Protein AF-A0A4W5JY73-F1 (afdb_monomer_lite)

Structure (mmCIF, N/CA/C/O backbone):
data_AF-A0A4W5JY73-F1
#
_entry.id   AF-A0A4W5JY73-F1
#
loop_
_atom_site.group_PDB
_atom_site.id
_atom_site.type_symbol
_atom_site.label_atom_id
_atom_site.label_alt_id
_atom_site.label_comp_id
_atom_site.label_asym_id
_atom_site.label_entity_id
_atom_site.label_seq_id
_atom_site.pdbx_PDB_ins_code
_atom_site.Cartn_x
_atom_site.Cartn_y
_atom_site.Cartn_z
_atom_site.occupancy
_atom_site.B_iso_or_equiv
_atom_site.auth_seq_id
_atom_site.auth_comp_id
_atom_site.auth_asym_id
_atom_site.auth_atom_id
_atom_site.pdbx_PDB_model_num
ATOM 1 N N . MET A 1 1 ? -1.658 -22.254 -32.340 1.00 45.22 1 MET A N 1
ATOM 2 C CA . MET A 1 1 ? -3.111 -21.977 -32.465 1.00 45.22 1 MET A CA 1
ATOM 3 C C . MET A 1 1 ? -3.593 -21.787 -33.914 1.00 45.22 1 MET A C 1
ATOM 5 O O . MET A 1 1 ? -4.618 -22.362 -34.251 1.00 45.22 1 MET A O 1
ATOM 9 N N . MET A 1 2 ? -2.859 -21.074 -34.791 1.00 40.53 2 MET A N 1
ATOM 10 C CA . MET A 1 2 ? -3.195 -20.975 -36.232 1.00 40.53 2 MET A CA 1
ATOM 11 C C . MET A 1 2 ? -3.313 -22.353 -36.899 1.00 40.53 2 MET A C 1
ATOM 13 O O . MET A 1 2 ? -4.359 -22.642 -37.433 1.00 40.53 2 MET A O 1
ATOM 17 N N . LYS A 1 3 ? -2.382 -23.301 -36.700 1.00 45.34 3 LYS A N 1
ATOM 18 C CA . LYS A 1 3 ? -2.537 -24.670 -37.252 1.00 45.34 3 LYS A CA 1
ATOM 19 C C . LYS A 1 3 ? -3.808 -25.418 -36.801 1.00 45.34 3 LYS A C 1
ATOM 21 O O . LYS A 1 3 ? -4.355 -26.173 -37.592 1.00 45.34 3 LYS A O 1
ATOM 26 N N . TYR A 1 4 ? -4.272 -25.206 -35.563 1.00 48.62 4 TYR A N 1
ATOM 27 C CA . TYR A 1 4 ? -5.500 -25.826 -35.035 1.00 48.62 4 TYR A CA 1
ATOM 28 C C . TYR A 1 4 ? -6.772 -25.149 -35.583 1.00 48.62 4 TYR A C 1
ATOM 30 O O . TYR A 1 4 ? -7.780 -25.809 -35.794 1.00 48.62 4 TYR A O 1
ATOM 38 N N . ARG A 1 5 ? -6.711 -23.842 -35.881 1.00 49.38 5 ARG A N 1
ATOM 39 C CA . ARG A 1 5 ? -7.819 -23.064 -36.465 1.00 49.38 5 ARG A CA 1
ATOM 40 C C . ARG A 1 5 ? -7.851 -23.049 -38.000 1.00 49.38 5 ARG A C 1
ATOM 42 O O . ARG A 1 5 ? -8.940 -23.041 -38.549 1.00 49.38 5 ARG A O 1
ATOM 49 N N . ASP A 1 6 ? -6.704 -23.099 -38.674 1.00 47.97 6 ASP A N 1
ATOM 50 C CA . ASP A 1 6 ? -6.561 -23.083 -40.141 1.00 47.97 6 ASP A CA 1
ATOM 51 C C . ASP A 1 6 ? -7.133 -24.361 -40.771 1.00 47.97 6 ASP A C 1
ATOM 53 O O . ASP A 1 6 ? -7.662 -24.316 -41.876 1.00 47.97 6 ASP A O 1
ATOM 57 N N . ASN A 1 7 ? -7.070 -25.491 -40.051 1.00 49.62 7 ASN A N 1
ATOM 58 C CA . ASN A 1 7 ? -7.733 -26.736 -40.453 1.00 49.62 7 ASN A CA 1
ATOM 59 C C . ASN A 1 7 ? -9.104 -26.938 -39.769 1.00 49.62 7 ASN A C 1
ATOM 61 O O . ASN A 1 7 ? -9.824 -27.854 -40.140 1.00 49.62 7 ASN A O 1
ATOM 65 N N . GLY A 1 8 ? -9.471 -26.091 -38.799 1.00 52.88 8 GLY A N 1
ATOM 66 C CA . GLY A 1 8 ? -10.693 -26.193 -37.990 1.00 52.88 8 GLY A CA 1
ATOM 67 C C . GLY A 1 8 ? -10.619 -27.221 -36.840 1.00 52.88 8 GLY A C 1
ATOM 68 O O . GLY A 1 8 ? -9.937 -28.240 -36.975 1.00 52.88 8 GLY A O 1
ATOM 69 N N . PRO A 1 9 ? -11.326 -26.991 -35.710 1.00 61.94 9 PRO A N 1
ATOM 70 C CA . PRO A 1 9 ? -11.401 -27.950 -34.597 1.00 61.94 9 PRO A CA 1
ATOM 71 C C . PRO A 1 9 ? -11.921 -29.324 -35.055 1.00 61.94 9 PRO A C 1
ATOM 73 O O . PRO A 1 9 ? -11.324 -30.347 -34.729 1.00 61.94 9 PRO A O 1
ATOM 76 N N . GLU A 1 10 ? -12.905 -29.332 -35.959 1.00 59.53 10 GLU A N 1
ATOM 77 C CA . GLU A 1 10 ? -13.514 -30.529 -36.562 1.00 59.53 10 GLU A CA 1
ATOM 78 C C . GLU A 1 10 ? -12.505 -31.440 -37.298 1.00 59.53 10 GLU A C 1
ATOM 80 O O . GLU A 1 10 ? -12.634 -32.666 -37.301 1.00 59.53 10 GLU A O 1
ATOM 85 N N . TYR A 1 11 ? -11.447 -30.879 -37.896 1.00 67.25 11 TYR A N 1
ATOM 86 C CA . TYR A 1 11 ? -10.404 -31.670 -38.564 1.00 67.25 11 TYR A CA 1
ATOM 87 C C . TYR A 1 11 ? -9.524 -32.444 -37.581 1.00 67.25 11 TYR A C 1
ATOM 89 O O . TYR A 1 11 ? -9.033 -33.530 -37.893 1.00 67.25 11 TYR A O 1
ATOM 97 N N . TYR A 1 12 ? -9.280 -31.876 -36.403 1.00 67.75 12 TYR A N 1
ATOM 98 C CA . TYR A 1 12 ? -8.479 -32.531 -35.375 1.00 67.75 12 TYR A CA 1
ATOM 99 C C . TYR A 1 12 ? -9.321 -33.487 -34.544 1.00 67.75 12 TYR A C 1
ATOM 101 O O . TYR A 1 12 ? -8.849 -34.585 -34.261 1.00 67.75 12 TYR A O 1
ATOM 109 N N . ASP A 1 13 ? -10.566 -33.122 -34.247 1.00 70.19 13 ASP A N 1
ATOM 110 C CA . ASP A 1 13 ? -11.490 -33.986 -33.519 1.00 70.19 13 ASP A CA 1
ATOM 111 C C . ASP A 1 13 ? -11.825 -35.241 -34.351 1.00 70.19 13 ASP A C 1
ATOM 113 O O . ASP A 1 13 ? -11.686 -36.353 -33.850 1.00 70.19 13 ASP A O 1
ATOM 117 N N . SER A 1 14 ? -12.048 -35.117 -35.669 1.00 71.50 14 SER A N 1
ATOM 118 C CA . SER A 1 14 ? -12.230 -36.289 -36.553 1.00 71.50 14 SER A CA 1
ATOM 119 C C . SER A 1 14 ? -11.004 -37.214 -36.633 1.00 71.50 14 SER A C 1
ATOM 121 O O . SER A 1 14 ? -11.143 -38.423 -36.817 1.00 71.50 14 SER A O 1
ATOM 123 N N . LYS A 1 15 ? -9.782 -36.685 -36.477 1.00 75.62 15 LYS A N 1
ATOM 124 C CA . LYS A 1 15 ? -8.556 -37.503 -36.416 1.00 75.62 15 LYS A CA 1
ATOM 125 C C . LYS A 1 15 ? -8.369 -38.211 -35.081 1.00 75.62 15 LYS A C 1
ATOM 127 O O . LYS A 1 15 ? -7.725 -39.261 -35.062 1.00 75.62 15 LYS A O 1
ATOM 132 N N . LEU A 1 16 ? -8.868 -37.621 -34.000 1.00 72.12 16 LEU A N 1
ATOM 133 C CA . LEU A 1 16 ? -8.858 -38.222 -32.670 1.00 72.12 16 LEU A CA 1
ATOM 134 C C . LEU A 1 16 ? -9.898 -39.342 -32.599 1.00 72.12 16 LEU A C 1
ATOM 136 O O . LEU A 1 16 ? -9.552 -40.455 -32.223 1.00 72.12 16 LEU A O 1
ATOM 140 N N . GLU A 1 17 ? -11.109 -39.099 -33.103 1.00 74.31 17 GLU A N 1
ATOM 141 C CA . GLU A 1 17 ? -12.180 -40.103 -33.193 1.00 74.31 17 GLU A CA 1
ATOM 142 C C . GLU A 1 17 ? -11.833 -41.272 -34.131 1.00 74.31 17 GLU A C 1
ATOM 144 O O . GLU A 1 17 ? -12.273 -42.402 -33.926 1.00 74.31 17 GLU A O 1
ATOM 149 N N . ALA A 1 18 ? -11.004 -41.040 -35.154 1.00 80.19 18 ALA A N 1
ATOM 150 C CA . ALA A 1 18 ? -10.578 -42.087 -36.082 1.00 80.19 18 ALA A CA 1
ATOM 151 C C . ALA A 1 18 ? -9.632 -43.136 -35.462 1.00 80.19 18 ALA A C 1
ATOM 153 O O . ALA A 1 18 ? -9.370 -44.161 -36.099 1.00 80.19 18 ALA A O 1
ATOM 154 N N . LYS A 1 19 ? -9.070 -42.891 -34.268 1.00 86.69 19 LYS A N 1
ATOM 155 C CA . LYS A 1 19 ? -8.115 -43.794 -33.608 1.00 86.69 19 LYS A CA 1
ATOM 156 C C . LYS A 1 19 ? -8.457 -43.975 -32.122 1.00 86.69 19 LYS A C 1
ATOM 158 O O . LYS A 1 19 ? -8.185 -43.062 -31.348 1.00 86.69 19 LYS A O 1
ATOM 163 N N . PRO A 1 20 ? -8.908 -45.172 -31.699 1.00 81.38 20 PRO A N 1
ATOM 164 C CA . PRO A 1 20 ? -9.266 -45.443 -30.302 1.00 81.38 20 PRO A CA 1
ATOM 165 C C . PRO A 1 20 ? -8.144 -45.115 -29.305 1.00 81.38 20 PRO A C 1
ATOM 167 O O . PRO A 1 20 ? -8.385 -44.481 -28.290 1.00 81.38 20 PRO A O 1
ATOM 170 N N . GLU A 1 21 ? -6.892 -45.431 -29.654 1.00 85.75 21 GLU A N 1
ATOM 171 C CA . GLU A 1 21 ? -5.715 -45.153 -28.812 1.00 85.75 21 GLU A CA 1
ATOM 172 C C . GLU A 1 21 ? -5.517 -43.658 -28.497 1.00 85.75 21 GLU A C 1
ATOM 174 O O . GLU A 1 21 ? -4.992 -43.306 -27.444 1.00 85.75 21 GLU A O 1
ATOM 179 N N . LEU A 1 22 ? -5.895 -42.764 -29.420 1.00 83.69 22 LEU A N 1
ATOM 180 C CA . LEU A 1 22 ? -5.776 -41.318 -29.210 1.00 83.69 22 LEU A CA 1
ATOM 181 C C . LEU A 1 22 ? -6.927 -40.768 -28.373 1.00 83.69 22 LEU A C 1
ATOM 183 O O . LEU A 1 22 ? -6.732 -39.783 -27.667 1.00 83.69 22 LEU A O 1
ATOM 187 N N . GLN A 1 23 ? -8.097 -41.396 -28.463 1.00 81.69 23 GLN A N 1
ATOM 188 C CA . GLN A 1 23 ? -9.260 -41.048 -27.662 1.00 81.69 23 GLN A CA 1
ATOM 189 C C . GLN A 1 23 ? -9.032 -41.412 -26.192 1.00 81.69 23 GLN A C 1
ATOM 191 O O . GLN A 1 23 ? -9.187 -40.548 -25.334 1.00 81.69 23 GLN A O 1
ATOM 196 N N . ASP A 1 24 ? -8.539 -42.626 -25.924 1.00 85.06 24 ASP A N 1
ATOM 197 C CA . ASP A 1 24 ? -8.193 -43.069 -24.568 1.00 85.06 24 ASP A CA 1
ATOM 198 C C . ASP A 1 24 ? -7.163 -42.126 -23.912 1.00 85.06 24 ASP A C 1
ATOM 200 O O . ASP A 1 24 ? -7.293 -41.762 -22.744 1.00 85.06 24 ASP A O 1
ATOM 204 N N . LEU A 1 25 ? -6.165 -41.665 -24.679 1.00 85.81 25 LEU A N 1
ATOM 205 C CA . LEU A 1 25 ? -5.142 -40.735 -24.193 1.00 85.81 25 LEU A CA 1
ATOM 206 C C . LEU A 1 25 ? -5.679 -39.307 -23.953 1.00 85.81 25 LEU A C 1
ATOM 208 O O . LEU A 1 25 ? -5.225 -38.635 -23.025 1.00 85.81 25 LEU A O 1
ATOM 212 N N . ASP A 1 26 ? -6.609 -38.820 -24.784 1.00 85.12 26 ASP A N 1
ATOM 213 C CA . ASP A 1 26 ? -7.253 -37.503 -24.617 1.00 85.12 26 ASP A CA 1
ATOM 214 C C . ASP A 1 26 ? -8.137 -37.495 -23.358 1.00 85.12 26 ASP A C 1
ATOM 216 O O . ASP A 1 26 ? -8.058 -36.559 -22.557 1.00 85.12 26 ASP A O 1
ATOM 220 N N . ASP A 1 27 ? -8.897 -38.574 -23.133 1.00 85.06 27 ASP A N 1
ATOM 221 C CA . ASP A 1 27 ? -9.728 -38.763 -21.941 1.00 85.06 27 ASP A CA 1
ATOM 222 C C . ASP A 1 27 ? -8.872 -38.891 -20.668 1.00 85.06 27 ASP A C 1
ATOM 224 O O . ASP A 1 27 ? -9.103 -38.158 -19.701 1.00 85.06 27 ASP A O 1
ATOM 228 N N . GLU A 1 28 ? -7.811 -39.709 -20.683 1.00 89.06 28 GLU A N 1
ATOM 229 C CA . GLU A 1 28 ? -6.867 -39.822 -19.559 1.00 89.06 28 GLU A CA 1
ATOM 230 C C . GLU A 1 28 ? -6.205 -38.470 -19.240 1.00 89.06 28 GLU A C 1
ATOM 232 O O . GLU A 1 28 ? -6.077 -38.070 -18.076 1.00 89.06 28 GLU A O 1
ATOM 237 N N . PHE A 1 29 ? -5.789 -37.718 -20.263 1.00 88.62 29 PHE A N 1
ATOM 238 C CA . PHE A 1 29 ? -5.192 -36.402 -20.058 1.00 88.62 29 PHE A CA 1
ATOM 239 C C . PHE A 1 29 ? -6.201 -35.414 -19.466 1.00 88.62 29 PHE A C 1
ATOM 241 O O . PHE A 1 29 ? -5.845 -34.641 -18.568 1.00 88.62 29 PHE A O 1
ATOM 248 N N . ARG A 1 30 ? -7.443 -35.419 -19.960 1.00 86.19 30 ARG A N 1
ATOM 249 C CA . ARG A 1 30 ? -8.519 -34.549 -19.484 1.00 86.19 30 ARG A CA 1
ATOM 250 C C . ARG A 1 30 ? -8.829 -34.808 -18.016 1.00 86.19 30 ARG A C 1
ATOM 252 O O . ARG A 1 30 ? -8.815 -33.854 -17.238 1.00 86.19 30 ARG A O 1
ATOM 259 N N . GLU A 1 31 ? -9.084 -36.057 -17.635 1.00 87.81 31 GLU A N 1
ATOM 260 C CA . GLU A 1 31 ? -9.441 -36.421 -16.258 1.00 87.81 31 GLU A CA 1
ATOM 261 C C . GLU A 1 31 ? -8.350 -36.013 -15.263 1.00 87.81 31 GLU A C 1
ATOM 263 O O . GLU A 1 31 ? -8.648 -35.442 -14.214 1.00 87.81 31 GLU A O 1
ATOM 268 N N . ASN A 1 32 ? -7.082 -36.202 -15.633 1.00 91.31 32 ASN A N 1
ATOM 269 C CA . ASN A 1 32 ? -5.954 -35.900 -14.757 1.00 91.31 32 ASN A CA 1
ATOM 270 C C . ASN A 1 32 ? -5.594 -34.405 -14.676 1.00 91.31 32 ASN A C 1
ATOM 272 O O . ASN A 1 32 ? -5.040 -33.965 -13.668 1.00 91.31 32 ASN A O 1
ATOM 276 N N . ASN A 1 33 ? -5.861 -33.609 -15.723 1.00 90.25 33 ASN A N 1
ATOM 277 C CA . ASN A 1 33 ? -5.299 -32.253 -15.847 1.00 90.25 33 ASN A CA 1
ATOM 278 C C . ASN A 1 33 ? -6.330 -31.121 -15.981 1.00 90.25 33 ASN A C 1
ATOM 280 O O . ASN A 1 33 ? -5.944 -29.949 -16.021 1.00 90.25 33 ASN A O 1
ATOM 284 N N . ILE A 1 34 ? -7.633 -31.403 -16.034 1.00 87.94 34 ILE A N 1
ATOM 285 C CA . ILE A 1 34 ? -8.643 -30.350 -16.234 1.00 87.94 34 ILE A CA 1
ATOM 286 C C . ILE A 1 34 ? -8.637 -29.286 -15.126 1.00 87.94 34 ILE A C 1
ATOM 288 O O . ILE A 1 34 ? -8.798 -28.097 -15.412 1.00 87.94 34 ILE A O 1
ATOM 292 N N . GLU A 1 35 ? -8.393 -29.672 -13.872 1.00 88.31 35 GLU A N 1
ATOM 293 C CA . GLU A 1 35 ? -8.351 -28.727 -12.750 1.00 88.31 35 GLU A CA 1
ATOM 294 C C . GLU A 1 35 ? -7.172 -27.754 -12.867 1.00 88.31 35 GLU A C 1
ATOM 296 O O . GLU A 1 35 ? -7.337 -26.542 -12.705 1.00 88.31 35 GLU A O 1
ATOM 301 N N . ILE A 1 36 ? -5.978 -28.260 -13.197 1.00 89.81 36 ILE A N 1
ATOM 302 C CA . ILE A 1 36 ? -4.792 -27.413 -13.352 1.00 89.81 36 ILE A CA 1
ATOM 303 C C . ILE A 1 36 ? -4.903 -26.517 -14.591 1.00 89.81 36 ILE A C 1
ATOM 305 O O . ILE A 1 36 ? -4.562 -25.336 -14.515 1.00 89.81 36 ILE A O 1
ATOM 309 N N . LEU A 1 37 ? -5.461 -27.027 -15.694 1.00 89.38 37 LEU A N 1
ATOM 310 C CA . LEU A 1 37 ? -5.751 -26.232 -16.891 1.00 89.38 37 LEU A CA 1
ATOM 311 C C . LEU A 1 37 ? -6.743 -25.105 -16.592 1.00 89.38 37 LEU A C 1
ATOM 313 O O . LEU A 1 37 ? -6.519 -23.971 -17.010 1.00 89.38 37 LEU A O 1
ATOM 317 N N . SER A 1 38 ? -7.785 -25.391 -15.808 1.00 88.38 38 SER A N 1
ATOM 318 C CA . SER A 1 38 ? -8.764 -24.386 -15.380 1.00 88.38 38 SER A CA 1
ATOM 319 C C . SER A 1 38 ? -8.113 -23.279 -14.551 1.00 88.38 38 SER A C 1
ATOM 321 O O . SER A 1 38 ? -8.384 -22.102 -14.767 1.00 88.38 38 SER A O 1
ATOM 323 N N . ARG A 1 39 ? -7.194 -23.628 -13.642 1.00 91.06 39 ARG A N 1
ATOM 324 C CA . ARG A 1 39 ? -6.444 -22.637 -12.851 1.00 91.06 39 ARG A CA 1
ATOM 325 C C . ARG A 1 39 ? -5.567 -21.734 -13.719 1.00 91.06 39 ARG A C 1
ATOM 327 O O . ARG A 1 39 ? -5.530 -20.529 -13.480 1.00 91.06 39 ARG A O 1
ATOM 334 N N . PHE A 1 40 ? -4.875 -22.291 -14.715 1.00 91.38 40 PHE A N 1
ATOM 335 C CA . PHE A 1 40 ? -4.080 -21.490 -15.652 1.00 91.38 40 PHE A CA 1
ATOM 336 C C . PHE A 1 40 ? -4.956 -20.578 -16.509 1.00 91.38 40 PHE A C 1
ATOM 338 O O . PHE A 1 40 ? -4.625 -19.405 -16.674 1.00 91.38 40 PHE A O 1
ATOM 345 N N . TYR A 1 41 ? -6.090 -21.082 -16.999 1.00 89.94 41 TYR A N 1
ATOM 346 C CA . TYR A 1 41 ? -7.037 -20.268 -17.752 1.00 89.94 41 TYR A CA 1
ATOM 347 C C . TYR A 1 41 ? -7.570 -19.091 -16.926 1.00 89.94 41 TYR A C 1
ATOM 349 O O . TYR A 1 41 ? -7.508 -17.959 -17.392 1.00 89.94 41 TYR A O 1
ATOM 357 N N . LEU A 1 42 ? -7.994 -19.319 -15.679 1.00 90.38 42 LEU A N 1
ATOM 358 C CA . LEU A 1 42 ? -8.459 -18.243 -14.794 1.00 90.38 42 LEU A CA 1
ATOM 359 C C . LEU A 1 42 ? -7.376 -17.184 -14.544 1.00 90.38 42 LEU A C 1
ATOM 361 O O . LEU A 1 42 ? -7.680 -15.994 -14.464 1.00 90.38 42 LEU A O 1
ATOM 365 N N . ALA A 1 43 ? -6.105 -17.587 -14.445 1.00 91.94 43 ALA A N 1
ATOM 366 C CA . ALA A 1 43 ? -4.996 -16.641 -14.320 1.00 91.94 43 ALA A CA 1
ATOM 367 C C . ALA A 1 43 ? -4.832 -15.785 -15.590 1.00 91.94 43 ALA A C 1
ATOM 369 O O . ALA A 1 43 ? -4.675 -14.569 -15.506 1.00 91.94 43 ALA A O 1
ATOM 370 N N . PHE A 1 44 ? -4.911 -16.406 -16.766 1.00 92.62 44 PHE A N 1
ATOM 371 C CA . PHE A 1 44 ? -4.856 -15.733 -18.064 1.00 92.62 44 PHE A CA 1
ATOM 372 C C . PHE A 1 44 ? -6.029 -14.779 -18.297 1.00 92.62 44 PHE A C 1
ATOM 374 O O . PHE A 1 44 ? -5.827 -13.638 -18.715 1.00 92.62 44 PHE A O 1
ATOM 381 N N . GLU A 1 45 ? -7.237 -15.223 -17.970 1.00 91.62 45 GLU A N 1
ATOM 382 C CA . GLU A 1 45 ? -8.442 -14.404 -17.994 1.00 91.62 45 GLU A CA 1
ATOM 383 C C . GLU A 1 45 ? -8.314 -13.212 -17.044 1.00 91.62 45 GLU A C 1
ATOM 385 O O . GLU A 1 45 ? -8.626 -12.090 -17.433 1.00 91.62 45 GLU A O 1
ATOM 390 N N . SER A 1 46 ? -7.787 -13.418 -15.834 1.00 94.00 46 SER A N 1
ATOM 391 C CA . SER A 1 46 ? -7.594 -12.344 -14.853 1.00 94.00 46 SER A CA 1
ATOM 392 C C . SER A 1 46 ? -6.657 -11.247 -15.364 1.00 94.00 46 SER A C 1
ATOM 394 O O . SER A 1 46 ? -6.921 -10.071 -15.130 1.00 94.00 46 SER A O 1
ATOM 396 N N . VAL A 1 47 ? -5.597 -11.600 -16.102 1.00 95.12 47 VAL A N 1
ATOM 397 C CA . VAL A 1 47 ? -4.678 -10.616 -16.707 1.00 95.12 47 VAL A CA 1
ATOM 398 C C . VAL A 1 47 ? -5.362 -9.819 -17.816 1.00 95.12 47 VAL A C 1
ATOM 400 O O . VAL A 1 47 ? -5.198 -8.602 -17.886 1.00 95.12 47 VAL A O 1
ATOM 403 N N . HIS A 1 48 ? -6.157 -10.476 -18.662 1.00 94.50 48 HIS A N 1
ATOM 404 C CA . HIS A 1 48 ? -6.945 -9.784 -19.683 1.00 94.50 48 HIS A CA 1
ATOM 405 C C . HIS A 1 48 ? -8.008 -8.871 -19.052 1.00 94.50 48 HIS A C 1
ATOM 407 O O . HIS A 1 48 ? -8.138 -7.707 -19.420 1.00 94.50 48 HIS A O 1
ATOM 413 N N . LYS A 1 49 ? -8.730 -9.369 -18.046 1.00 94.19 49 LYS A N 1
ATOM 414 C CA . LYS A 1 49 ? -9.734 -8.599 -17.313 1.00 94.19 49 LYS A CA 1
ATOM 415 C C . LYS A 1 49 ? -9.128 -7.376 -16.630 1.00 94.19 49 LYS A C 1
ATOM 417 O O . LYS A 1 49 ? -9.703 -6.300 -16.722 1.00 94.19 49 LYS A O 1
ATOM 422 N N . TYR A 1 50 ? -7.954 -7.520 -16.016 1.00 97.25 50 TYR A N 1
ATOM 423 C CA . TYR A 1 50 ? -7.239 -6.417 -15.375 1.00 97.25 50 TYR A CA 1
ATOM 424 C C . TYR A 1 50 ? -7.059 -5.219 -16.313 1.00 97.25 50 TYR A C 1
ATOM 426 O O . TYR A 1 50 ? -7.360 -4.086 -15.940 1.00 97.25 50 TYR A O 1
ATOM 434 N N . ILE A 1 51 ? -6.593 -5.464 -17.543 1.00 96.31 51 ILE A N 1
ATOM 435 C CA . ILE A 1 51 ? -6.365 -4.378 -18.497 1.00 96.31 51 ILE A CA 1
ATOM 436 C C . ILE A 1 51 ? -7.669 -3.825 -19.077 1.00 96.31 51 ILE A C 1
ATOM 438 O O . ILE A 1 51 ? -7.776 -2.617 -19.267 1.00 96.31 51 ILE A O 1
ATOM 442 N N . VAL A 1 52 ? -8.674 -4.673 -19.305 1.00 95.38 52 VAL A N 1
ATOM 443 C CA . VAL A 1 52 ? -10.001 -4.229 -19.757 1.00 95.38 52 VAL A CA 1
ATOM 444 C C . VAL A 1 52 ? -10.664 -3.327 -18.713 1.00 95.38 52 VAL A C 1
ATOM 446 O O . VAL A 1 52 ? -11.178 -2.269 -19.068 1.00 95.38 52 VAL A O 1
ATOM 449 N N . ASP A 1 53 ? -10.600 -3.696 -17.433 1.00 96.69 53 ASP A N 1
ATOM 450 C CA . ASP A 1 53 ? -11.150 -2.898 -16.334 1.00 96.69 53 ASP A CA 1
ATOM 451 C C . ASP A 1 53 ? -10.390 -1.568 -16.176 1.00 96.69 53 ASP A C 1
ATOM 453 O O . ASP A 1 53 ? -11.010 -0.528 -15.953 1.00 96.69 53 ASP A O 1
ATOM 457 N N . LEU A 1 54 ? -9.061 -1.568 -16.358 1.00 97.12 54 LEU A N 1
ATOM 458 C CA . LEU A 1 54 ? -8.263 -0.338 -16.355 1.00 97.12 54 LEU A CA 1
ATOM 459 C C . LEU A 1 54 ? -8.634 0.589 -17.520 1.00 97.12 54 LEU A C 1
ATOM 461 O O . LEU A 1 54 ? -8.808 1.784 -17.307 1.00 97.12 54 LEU A O 1
ATOM 465 N N . ILE A 1 55 ? -8.760 0.059 -18.740 1.00 96.75 55 ILE A N 1
ATOM 466 C CA . ILE A 1 55 ? -9.161 0.849 -19.914 1.00 96.75 55 ILE A CA 1
ATOM 467 C C . ILE A 1 55 ? -10.551 1.436 -19.694 1.00 96.75 55 ILE A C 1
ATOM 469 O O . ILE A 1 55 ? -10.725 2.639 -19.847 1.00 96.75 55 ILE A O 1
ATOM 473 N N . ARG A 1 56 ? -11.502 0.621 -19.230 1.00 96.25 56 ARG A N 1
ATOM 474 C CA . ARG A 1 56 ? -12.852 1.082 -18.907 1.00 96.25 56 ARG A CA 1
ATOM 475 C C . ARG A 1 56 ? -12.846 2.206 -17.874 1.00 96.25 56 ARG A C 1
ATOM 477 O O . ARG A 1 56 ? -13.545 3.190 -18.052 1.00 96.25 56 ARG A O 1
ATOM 484 N N . TYR A 1 57 ? -12.043 2.088 -16.820 1.00 96.19 57 TYR A N 1
ATOM 485 C CA . TYR A 1 57 ? -11.907 3.152 -15.826 1.00 96.19 57 TYR A CA 1
ATOM 486 C C . TYR A 1 57 ? -11.363 4.457 -16.435 1.00 96.19 57 TYR A C 1
ATOM 488 O O . TYR A 1 57 ? -11.827 5.545 -16.092 1.00 96.19 57 TYR A O 1
ATOM 496 N N . LEU A 1 58 ? -10.390 4.365 -17.348 1.00 95.75 58 LEU A N 1
ATOM 497 C CA . LEU A 1 58 ? -9.858 5.530 -18.059 1.00 95.75 58 LEU A CA 1
ATOM 498 C C . LEU A 1 58 ? -10.900 6.154 -18.996 1.00 95.75 58 LEU A C 1
ATOM 500 O O . LEU A 1 58 ? -10.967 7.381 -19.082 1.00 95.75 58 LEU A O 1
ATOM 504 N N . ASP A 1 59 ? -11.712 5.331 -19.655 1.00 95.38 59 ASP A N 1
ATOM 505 C CA . ASP A 1 59 ? -12.810 5.785 -20.506 1.00 95.38 59 ASP A CA 1
ATOM 506 C C . ASP A 1 59 ? -13.904 6.464 -19.663 1.00 95.38 59 ASP A C 1
ATOM 508 O O . ASP A 1 59 ? -14.302 7.582 -19.975 1.00 95.38 59 ASP A O 1
ATOM 512 N N . ASP A 1 60 ? -14.292 5.883 -18.522 1.00 94.75 60 ASP A N 1
ATOM 513 C CA . ASP A 1 60 ? -15.260 6.464 -17.579 1.00 94.75 60 ASP A CA 1
ATOM 514 C C . ASP A 1 60 ? -14.782 7.831 -17.028 1.00 94.75 60 ASP A C 1
ATOM 516 O O . ASP A 1 60 ? -15.578 8.759 -16.844 1.00 94.75 60 ASP A O 1
ATOM 520 N N . LEU A 1 61 ? -13.472 7.991 -16.787 1.00 93.38 61 LEU A N 1
ATOM 521 C CA . LEU A 1 61 ? -12.864 9.281 -16.427 1.00 93.38 61 LEU A CA 1
ATOM 522 C C . LEU A 1 61 ? -12.904 10.292 -17.578 1.00 93.38 61 LEU A C 1
ATOM 524 O O . LEU A 1 61 ? -13.087 11.485 -17.336 1.00 93.38 61 LEU A O 1
ATOM 528 N N . TYR A 1 62 ? -12.705 9.836 -18.814 1.00 90.50 62 TYR A N 1
ATOM 529 C CA . TYR A 1 62 ? -12.736 10.694 -19.996 1.00 90.50 62 TYR A CA 1
ATOM 530 C C . TYR A 1 62 ? -14.163 11.149 -20.337 1.00 90.50 62 TYR A C 1
ATOM 532 O O . TYR A 1 62 ? -14.378 12.312 -20.673 1.00 90.50 62 TYR A O 1
ATOM 540 N N . GLU A 1 63 ? -15.143 10.256 -20.196 1.00 91.31 63 GLU A N 1
ATOM 541 C CA . GLU A 1 63 ? -16.567 10.530 -20.414 1.00 91.31 63 GLU A CA 1
ATOM 542 C C . GLU A 1 63 ? -17.206 11.347 -19.278 1.00 91.31 63 GLU A C 1
ATOM 544 O O . GLU A 1 63 ? -18.320 11.854 -19.423 1.00 91.31 63 GLU A O 1
ATOM 549 N N . GLY A 1 64 ? -16.502 11.524 -18.155 1.00 87.38 64 GLY A N 1
ATOM 550 C CA . GLY A 1 64 ? -16.975 12.315 -17.020 1.00 87.38 64 GLY A CA 1
ATOM 551 C C . GLY A 1 64 ? -18.032 11.602 -16.174 1.00 87.38 64 GLY A C 1
ATOM 552 O O . GLY A 1 64 ? -18.848 12.263 -15.529 1.00 87.38 64 GLY A O 1
ATOM 553 N N . VAL A 1 65 ? -18.014 10.262 -16.146 1.00 90.12 65 VAL A N 1
ATOM 554 C CA . VAL A 1 65 ? -18.876 9.437 -15.276 1.00 90.12 65 VAL A CA 1
ATOM 555 C C . VAL A 1 65 ? -18.658 9.803 -13.804 1.00 90.12 65 VAL A C 1
ATOM 557 O O . VAL A 1 65 ? -19.600 9.854 -13.009 1.00 90.12 65 VAL A O 1
ATOM 560 N N . TYR A 1 66 ? -17.413 10.120 -13.444 1.00 87.06 66 TYR A N 1
ATOM 561 C CA . TYR A 1 66 ? -17.041 10.609 -12.124 1.00 87.06 66 TYR A CA 1
ATOM 562 C C . TYR A 1 66 ? -17.101 12.142 -12.083 1.00 87.06 66 TYR A C 1
ATOM 564 O O . TYR A 1 66 ? -16.216 12.839 -12.576 1.00 87.06 66 TYR A O 1
ATOM 572 N N . ILE A 1 67 ? -18.152 12.684 -11.463 1.00 80.88 67 ILE A N 1
ATOM 573 C CA . ILE A 1 67 ? -18.350 14.134 -11.325 1.00 80.88 67 ILE A CA 1
ATOM 574 C C . ILE A 1 67 ? -17.112 14.777 -10.675 1.00 80.88 67 ILE A C 1
ATOM 576 O O . ILE A 1 67 ? -16.685 14.355 -9.603 1.00 80.88 67 ILE A O 1
ATOM 580 N N . GLN A 1 68 ? -16.570 15.823 -11.314 1.00 79.12 68 GLN A N 1
ATOM 581 C CA . GLN A 1 68 ? -15.381 16.583 -10.880 1.00 79.12 68 GLN A CA 1
ATOM 582 C C . GLN A 1 68 ? -14.055 15.802 -10.851 1.00 79.12 68 GLN A C 1
ATOM 584 O O . GLN A 1 68 ? -13.058 16.348 -10.380 1.00 79.12 68 GLN A O 1
ATOM 589 N N . GLN A 1 69 ? -14.008 14.569 -11.361 1.00 87.38 69 GLN A N 1
ATOM 590 C CA . GLN A 1 69 ? -12.767 13.806 -11.480 1.00 87.38 69 GLN A CA 1
ATOM 591 C C . GLN A 1 69 ? -12.408 13.605 -12.950 1.00 87.38 69 GLN A C 1
ATOM 593 O O . GLN A 1 69 ? -13.192 13.064 -13.722 1.00 87.38 69 GLN A O 1
ATOM 598 N N . THR A 1 70 ? -11.207 14.031 -13.322 1.00 91.25 70 THR A N 1
ATOM 599 C CA . THR A 1 70 ? -10.590 13.763 -14.621 1.00 91.25 70 THR A CA 1
ATOM 600 C C . THR A 1 70 ? -9.277 13.019 -14.410 1.00 91.25 70 THR A C 1
ATOM 602 O O . THR A 1 70 ? -8.763 12.922 -13.292 1.00 91.25 70 THR A O 1
ATOM 605 N N . LEU A 1 71 ? -8.682 12.513 -15.489 1.00 92.25 71 LEU A N 1
ATOM 606 C CA . LEU A 1 71 ? -7.363 11.890 -15.409 1.00 92.25 71 LEU A CA 1
ATOM 607 C C . LEU A 1 71 ? -6.313 12.844 -14.803 1.00 92.25 71 LEU A C 1
ATOM 609 O O . LEU A 1 71 ? -5.468 12.425 -14.013 1.00 92.25 71 LEU A O 1
ATOM 613 N N . GLU A 1 72 ? -6.381 14.137 -15.123 1.00 92.25 72 GLU A N 1
ATOM 614 C CA . GLU A 1 72 ? -5.508 15.163 -14.555 1.00 92.25 72 GLU A CA 1
ATOM 615 C C . GLU A 1 72 ? -5.713 15.330 -13.049 1.00 92.25 72 GLU A C 1
ATOM 617 O O . GLU A 1 72 ? -4.724 15.393 -12.319 1.00 92.25 72 GLU A O 1
ATOM 622 N N . THR A 1 73 ? -6.960 15.395 -12.566 1.00 92.44 73 THR A N 1
ATOM 623 C CA . THR A 1 73 ? -7.229 15.586 -11.130 1.00 92.44 73 THR A CA 1
ATOM 624 C C . THR A 1 73 ? -6.797 14.373 -10.316 1.00 92.44 73 THR A C 1
ATOM 626 O O . THR A 1 73 ? -6.221 14.539 -9.241 1.00 92.44 73 THR A O 1
ATOM 629 N N . VAL A 1 74 ? -6.988 13.162 -10.848 1.00 92.62 74 VAL A N 1
ATOM 630 C CA . VAL A 1 74 ? -6.515 11.926 -10.209 1.00 92.62 74 VAL A CA 1
ATOM 631 C C . VAL A 1 74 ? -4.986 11.900 -10.146 1.00 92.62 74 VAL A C 1
ATOM 633 O O . VAL A 1 74 ? -4.423 11.546 -9.116 1.00 92.62 74 VAL A O 1
ATOM 636 N N . LEU A 1 75 ? -4.292 12.347 -11.197 1.00 92.00 75 LEU A N 1
ATOM 637 C CA . LEU A 1 75 ? -2.826 12.433 -11.212 1.00 92.00 75 LEU A CA 1
ATOM 638 C C . LEU A 1 75 ? -2.248 13.596 -10.384 1.00 92.00 75 LEU A C 1
ATOM 640 O O . LEU A 1 75 ? -1.033 13.647 -10.191 1.00 92.00 75 LEU A O 1
ATOM 644 N N . LEU A 1 76 ? -3.073 14.539 -9.921 1.00 89.56 76 LEU A N 1
ATOM 645 C CA . LEU A 1 76 ? -2.680 15.554 -8.935 1.00 89.56 76 LEU A CA 1
ATOM 646 C C . LEU A 1 76 ? -2.802 15.042 -7.494 1.00 89.56 76 LEU A C 1
ATOM 648 O O . LEU A 1 76 ? -2.192 15.614 -6.595 1.00 89.56 76 LEU A O 1
ATOM 652 N N . ASN A 1 77 ? -3.582 13.985 -7.270 1.00 89.31 77 ASN A N 1
ATOM 653 C CA . ASN A 1 77 ? -3.691 13.332 -5.975 1.00 89.31 77 ASN A CA 1
ATOM 654 C C . ASN A 1 77 ? -2.483 12.402 -5.740 1.00 89.31 77 ASN A C 1
ATOM 656 O O . ASN A 1 77 ? -2.072 11.679 -6.647 1.00 89.31 77 ASN A O 1
ATOM 660 N N . GLU A 1 78 ? -1.926 12.409 -4.523 1.00 85.88 78 GLU A N 1
ATOM 661 C CA . GLU A 1 78 ? -0.757 11.592 -4.159 1.00 85.88 78 GLU A CA 1
ATOM 662 C C . GLU A 1 78 ? -1.014 10.083 -4.304 1.00 85.88 78 GLU A C 1
ATOM 664 O O . GLU A 1 78 ? -0.193 9.370 -4.880 1.00 85.88 78 GLU A O 1
ATOM 669 N N . ASP A 1 79 ? -2.177 9.605 -3.864 1.00 88.50 79 ASP A N 1
ATOM 670 C CA . ASP A 1 79 ? -2.552 8.195 -3.980 1.00 88.50 79 ASP A CA 1
ATOM 671 C C . ASP A 1 79 ? -2.925 7.861 -5.432 1.00 88.50 79 ASP A C 1
ATOM 673 O O . ASP A 1 79 ? -2.525 6.832 -5.977 1.00 88.50 79 ASP A O 1
ATOM 677 N N . GLY A 1 80 ? -3.653 8.763 -6.097 1.00 89.81 80 GLY A N 1
ATOM 678 C CA . GLY A 1 80 ? -4.086 8.591 -7.484 1.00 89.81 80 GLY A CA 1
ATOM 679 C C . GLY A 1 80 ? -2.915 8.474 -8.461 1.00 89.81 80 GLY A C 1
ATOM 680 O O . GLY A 1 80 ? -2.887 7.555 -9.285 1.00 89.81 80 GLY A O 1
ATOM 681 N N . LYS A 1 81 ? -1.900 9.343 -8.345 1.00 91.38 81 LYS A N 1
ATOM 682 C CA . LYS A 1 81 ? -0.692 9.255 -9.181 1.00 91.38 81 LYS A CA 1
ATOM 683 C C . LYS A 1 81 ? 0.075 7.957 -8.937 1.00 91.38 81 LYS A C 1
ATOM 685 O O . LYS A 1 81 ? 0.538 7.358 -9.908 1.00 91.38 81 LYS A O 1
ATOM 690 N N . GLN A 1 82 ? 0.179 7.502 -7.686 1.00 92.00 82 GLN A N 1
ATOM 691 C CA . GLN A 1 82 ? 0.854 6.251 -7.354 1.00 92.00 82 GLN A CA 1
ATOM 692 C C . GLN A 1 82 ? 0.111 5.061 -7.975 1.00 92.00 82 GLN A C 1
ATOM 694 O O . GLN A 1 82 ? 0.707 4.303 -8.740 1.00 92.00 82 GLN A O 1
ATOM 699 N N . LEU A 1 83 ? -1.196 4.946 -7.725 1.00 94.25 83 LEU A N 1
ATOM 700 C CA . LEU A 1 83 ? -2.027 3.837 -8.200 1.00 94.25 83 LEU A CA 1
ATOM 701 C C . LEU A 1 83 ? -2.064 3.743 -9.727 1.00 94.25 83 LEU A C 1
ATOM 703 O O . LEU A 1 83 ? -1.956 2.649 -10.275 1.00 94.25 83 LEU A O 1
ATOM 707 N N . LEU A 1 84 ? -2.165 4.871 -10.434 1.00 95.56 84 LEU A N 1
ATOM 708 C CA . LEU A 1 84 ? -2.166 4.875 -11.900 1.00 95.56 84 LEU A CA 1
ATOM 709 C C . LEU A 1 84 ? -0.812 4.470 -12.494 1.00 95.56 84 LEU A C 1
ATOM 711 O O . LEU A 1 84 ? -0.767 3.758 -13.501 1.00 95.56 84 LEU A O 1
ATOM 715 N N . CYS A 1 85 ? 0.292 4.885 -11.867 1.00 95.94 85 CYS A N 1
ATOM 716 C CA . CYS A 1 85 ? 1.625 4.449 -12.276 1.00 95.94 85 CYS A CA 1
ATOM 717 C C . CYS A 1 85 ? 1.824 2.949 -12.011 1.00 95.94 85 CYS A C 1
ATOM 719 O O . CYS A 1 85 ? 2.350 2.240 -12.871 1.00 95.94 85 CYS A O 1
ATOM 721 N N . GLU A 1 86 ? 1.389 2.462 -10.845 1.00 95.00 86 GLU A N 1
ATOM 722 C CA . GLU A 1 86 ? 1.422 1.043 -10.484 1.00 95.00 86 GLU A CA 1
ATOM 723 C C . GLU A 1 86 ? 0.551 0.206 -11.414 1.00 95.00 86 GLU A C 1
ATOM 725 O O . GLU A 1 86 ? 0.976 -0.873 -11.815 1.00 95.00 86 GLU A O 1
ATOM 730 N N . ALA A 1 87 ? -0.611 0.710 -11.828 1.00 96.94 87 ALA A N 1
ATOM 731 C CA . ALA A 1 87 ? -1.524 -0.042 -12.673 1.00 96.94 87 ALA A CA 1
ATOM 732 C C . ALA A 1 87 ? -0.914 -0.386 -14.042 1.00 96.94 87 ALA A C 1
ATOM 734 O O . ALA A 1 87 ? -0.919 -1.542 -14.476 1.00 96.94 87 ALA A O 1
ATOM 735 N N . LEU A 1 88 ? -0.309 0.609 -14.701 1.00 97.50 88 LEU A N 1
ATOM 736 C CA . LEU A 1 88 ? 0.378 0.399 -15.977 1.00 97.50 88 LEU A CA 1
ATOM 737 C C . LEU A 1 88 ? 1.607 -0.511 -15.818 1.00 97.50 88 LEU A C 1
ATOM 739 O O . LEU A 1 88 ? 1.845 -1.405 -16.634 1.00 97.50 88 LEU A O 1
ATOM 743 N N . TYR A 1 89 ? 2.380 -0.288 -14.755 1.00 97.06 89 TYR A N 1
ATOM 744 C CA . TYR A 1 89 ? 3.565 -1.075 -14.436 1.00 97.06 89 TYR A CA 1
ATOM 745 C C . TYR A 1 89 ? 3.231 -2.554 -14.191 1.00 97.06 89 TYR A C 1
ATOM 747 O O . TYR A 1 89 ? 3.847 -3.431 -14.799 1.00 97.06 89 TYR A O 1
ATOM 755 N N . LEU A 1 90 ? 2.247 -2.834 -13.333 1.00 96.69 90 LEU A N 1
ATOM 756 C CA . LEU A 1 90 ? 1.843 -4.186 -12.959 1.00 96.69 90 LEU A CA 1
ATOM 757 C C . LEU A 1 90 ? 1.337 -4.962 -14.170 1.00 96.69 90 LEU A C 1
ATOM 759 O O . LEU A 1 90 ? 1.730 -6.114 -14.335 1.00 96.69 90 LEU A O 1
ATOM 763 N N . TYR A 1 91 ? 0.558 -4.333 -15.056 1.00 97.50 91 TYR A N 1
ATOM 764 C CA . TYR A 1 91 ? 0.158 -4.968 -16.311 1.00 97.50 91 TYR A CA 1
ATOM 765 C C . TYR A 1 91 ? 1.374 -5.392 -17.147 1.00 97.50 91 TYR A C 1
ATOM 767 O O . TYR A 1 91 ? 1.485 -6.553 -17.544 1.00 97.50 91 TYR A O 1
ATOM 775 N N . GLY A 1 92 ? 2.337 -4.486 -17.353 1.00 96.38 92 GLY A N 1
ATOM 776 C CA . GLY A 1 92 ? 3.563 -4.803 -18.088 1.00 96.38 92 GLY A CA 1
ATOM 777 C C . GLY A 1 92 ? 4.373 -5.933 -17.439 1.00 96.38 92 GLY A C 1
ATOM 778 O O . GLY A 1 92 ? 4.862 -6.824 -18.135 1.00 96.38 92 GLY A O 1
ATOM 779 N N . VAL A 1 93 ? 4.471 -5.952 -16.107 1.00 94.81 93 VAL A N 1
ATOM 780 C CA . VAL A 1 93 ? 5.132 -7.037 -15.363 1.00 94.81 93 VAL A CA 1
ATOM 781 C C . VAL A 1 93 ? 4.396 -8.361 -15.528 1.00 94.81 93 VAL A C 1
ATOM 783 O O . VAL A 1 93 ? 5.052 -9.368 -15.783 1.00 94.81 93 VAL A O 1
ATOM 786 N N . MET A 1 94 ? 3.062 -8.385 -15.430 1.00 94.88 94 MET A N 1
ATOM 787 C CA . MET A 1 94 ? 2.272 -9.606 -15.632 1.00 94.88 94 MET A CA 1
ATOM 788 C C . MET A 1 94 ? 2.576 -10.230 -16.997 1.00 94.88 94 MET A C 1
ATOM 790 O O . MET A 1 94 ? 2.859 -11.426 -17.073 1.00 94.88 94 MET A O 1
ATOM 794 N N . LEU A 1 95 ? 2.601 -9.418 -18.061 1.00 94.69 95 LEU A N 1
ATOM 795 C CA . LEU A 1 95 ? 2.929 -9.885 -19.409 1.00 94.69 95 LEU A CA 1
ATOM 796 C C . LEU A 1 95 ? 4.341 -10.480 -19.483 1.00 94.69 95 LEU A C 1
ATOM 798 O O . LEU A 1 95 ? 4.509 -11.602 -19.967 1.00 94.69 95 LEU A O 1
ATOM 802 N N . LEU A 1 96 ? 5.346 -9.763 -18.970 1.00 92.00 96 LEU A N 1
ATOM 803 C CA . LEU A 1 96 ? 6.741 -10.217 -18.975 1.00 92.00 96 LEU A CA 1
ATOM 804 C C . LEU A 1 96 ? 6.935 -11.506 -18.165 1.00 92.00 96 LEU A C 1
ATOM 806 O O . LEU A 1 96 ? 7.633 -12.414 -18.614 1.00 92.00 96 LEU A O 1
ATOM 810 N N . VAL A 1 97 ? 6.303 -11.612 -16.994 1.00 91.44 97 VAL A N 1
ATOM 811 C CA . VAL A 1 97 ? 6.389 -12.793 -16.123 1.00 91.44 97 VAL A CA 1
ATOM 812 C C . VAL A 1 97 ? 5.737 -14.003 -16.780 1.00 91.44 97 VAL A C 1
ATOM 814 O O . VAL A 1 97 ? 6.307 -15.094 -16.725 1.00 91.44 97 VAL A O 1
ATOM 817 N N . ILE A 1 98 ? 4.583 -13.829 -17.431 1.00 91.56 98 ILE A N 1
ATOM 818 C CA . ILE A 1 98 ? 3.931 -14.916 -18.167 1.00 91.56 98 ILE A CA 1
ATOM 819 C C . ILE A 1 98 ? 4.861 -15.446 -19.264 1.00 91.56 98 ILE A C 1
ATOM 821 O O . ILE A 1 98 ? 5.078 -16.653 -19.335 1.00 91.56 98 ILE A O 1
ATOM 825 N N . ASP A 1 99 ? 5.446 -14.565 -20.079 1.00 88.38 99 ASP A N 1
ATOM 826 C CA . ASP A 1 99 ? 6.382 -14.956 -21.142 1.00 88.38 99 ASP A CA 1
ATOM 827 C C . ASP A 1 99 ? 7.649 -15.628 -20.595 1.00 88.38 99 ASP A C 1
ATOM 829 O O . ASP A 1 99 ? 8.171 -16.563 -21.200 1.00 88.38 99 ASP A O 1
ATOM 833 N N . GLN A 1 100 ? 8.138 -15.176 -19.438 1.00 85.44 100 GLN A N 1
ATOM 834 C CA . GLN A 1 100 ? 9.335 -15.722 -18.803 1.00 85.44 100 GLN A CA 1
ATOM 835 C C . GLN A 1 100 ? 9.108 -17.103 -18.183 1.00 85.44 100 GLN A C 1
ATOM 837 O O . GLN A 1 100 ? 10.001 -17.953 -18.225 1.00 85.44 100 GLN A O 1
ATOM 842 N N . LYS A 1 101 ? 7.948 -17.318 -17.553 1.00 87.44 101 LYS A N 1
ATOM 843 C CA . LYS A 1 101 ? 7.639 -18.550 -16.815 1.00 87.44 101 LYS A CA 1
ATOM 844 C C . LYS A 1 101 ? 6.968 -19.609 -17.676 1.00 87.44 101 LYS A C 1
ATOM 846 O O . LYS A 1 101 ? 7.038 -20.785 -17.329 1.00 87.44 101 LYS A O 1
ATOM 851 N N . MET A 1 102 ? 6.317 -19.211 -18.765 1.00 87.88 102 MET A N 1
ATOM 852 C CA . MET A 1 102 ? 5.545 -20.108 -19.613 1.00 87.88 102 MET A CA 1
ATOM 853 C C . MET A 1 102 ? 5.883 -19.863 -21.083 1.00 87.88 102 MET A C 1
ATOM 855 O O . MET A 1 102 ? 5.472 -18.869 -21.687 1.00 87.88 102 MET A O 1
ATOM 859 N N . GLU A 1 103 ? 6.605 -20.809 -21.682 1.00 86.88 103 GLU A N 1
ATOM 860 C CA . GLU A 1 103 ? 6.954 -20.744 -23.100 1.00 86.88 103 GLU A CA 1
ATOM 861 C C . GLU A 1 103 ? 5.695 -20.609 -23.975 1.00 86.88 103 GLU A C 1
ATOM 863 O O . GLU A 1 103 ? 4.631 -21.161 -23.673 1.00 86.88 103 GLU A O 1
ATOM 868 N N . GLY A 1 104 ? 5.804 -19.856 -25.073 1.00 86.62 104 GLY A N 1
ATOM 869 C CA . GLY A 1 104 ? 4.656 -19.529 -25.928 1.00 86.62 104 GLY A CA 1
ATOM 870 C C . GLY A 1 104 ? 3.916 -20.760 -26.457 1.00 86.62 104 GLY A C 1
ATOM 871 O O . GLY A 1 104 ? 2.689 -20.788 -26.459 1.00 86.62 104 GLY A O 1
ATOM 872 N N . GLU A 1 105 ? 4.648 -21.808 -26.839 1.00 85.88 105 GLU A N 1
ATOM 873 C CA . GLU A 1 105 ? 4.043 -23.056 -27.312 1.00 85.88 105 GLU A CA 1
ATOM 874 C C . GLU A 1 105 ? 3.252 -23.778 -26.211 1.00 85.88 105 GLU A C 1
ATOM 876 O O . GLU A 1 105 ? 2.157 -24.281 -26.467 1.00 85.88 105 GLU A O 1
ATOM 881 N N . VAL A 1 106 ? 3.764 -23.781 -24.978 1.00 88.81 106 VAL A N 1
ATOM 882 C CA . VAL A 1 106 ? 3.091 -24.394 -23.826 1.00 88.81 106 VAL A CA 1
ATOM 883 C C . VAL A 1 106 ? 1.800 -23.643 -23.503 1.00 88.81 106 VAL A C 1
ATOM 885 O O . VAL A 1 106 ? 0.755 -24.274 -23.355 1.00 88.81 106 VAL A O 1
ATOM 888 N N . ARG A 1 107 ? 1.837 -22.304 -23.472 1.00 90.06 107 ARG A N 1
ATOM 889 C CA . ARG A 1 107 ? 0.643 -21.471 -23.239 1.00 90.06 107 ARG A CA 1
ATOM 890 C C . ARG A 1 107 ? -0.436 -21.700 -24.286 1.00 90.06 107 ARG A C 1
ATOM 892 O O . ARG A 1 107 ? -1.596 -21.899 -23.936 1.00 90.06 107 ARG A O 1
ATOM 899 N N . GLU A 1 108 ? -0.060 -21.713 -25.564 1.00 87.56 108 GLU A N 1
ATOM 900 C CA . GLU A 1 108 ? -1.013 -21.960 -26.647 1.00 87.56 108 GLU A CA 1
ATOM 901 C C . GLU A 1 108 ? -1.646 -23.350 -26.544 1.00 87.56 108 GLU A C 1
ATOM 903 O O . GLU A 1 108 ? -2.853 -23.480 -26.741 1.00 87.56 108 GLU A O 1
ATOM 908 N N . ARG A 1 109 ? -0.860 -24.385 -26.219 1.00 87.38 109 ARG A N 1
ATOM 909 C CA . ARG A 1 109 ? -1.376 -25.747 -26.027 1.00 87.38 109 ARG A CA 1
ATOM 910 C C . ARG A 1 109 ? -2.317 -25.827 -24.826 1.00 87.38 109 ARG A C 1
ATOM 912 O O . ARG A 1 109 ? -3.388 -26.400 -24.965 1.00 87.38 109 ARG A O 1
ATOM 919 N N . MET A 1 110 ? -1.975 -25.200 -23.698 1.00 88.69 110 MET A N 1
ATOM 920 C CA . MET A 1 110 ? -2.846 -25.136 -22.516 1.00 88.69 110 MET A CA 1
ATOM 921 C C . MET A 1 110 ? -4.191 -24.469 -22.827 1.00 88.69 110 MET A C 1
ATOM 923 O O . MET A 1 110 ? -5.232 -25.007 -22.458 1.00 88.69 110 MET A O 1
ATOM 927 N N . LEU A 1 111 ? -4.177 -23.338 -23.543 1.00 86.94 111 LEU A N 1
ATOM 928 C CA . LEU A 1 111 ? -5.395 -22.636 -23.963 1.00 86.94 111 LEU A CA 1
ATOM 929 C C . LEU A 1 111 ? -6.254 -23.495 -24.899 1.00 86.94 111 LEU A C 1
ATOM 931 O O . LEU A 1 111 ? -7.467 -23.564 -24.721 1.00 86.94 111 LEU A O 1
ATOM 935 N N . VAL A 1 112 ? -5.634 -24.180 -25.866 1.00 84.06 112 VAL A N 1
ATOM 936 C CA . VAL A 1 112 ? -6.349 -25.080 -26.786 1.00 84.06 112 VAL A CA 1
ATOM 937 C C . VAL A 1 112 ? -6.934 -26.282 -26.043 1.00 84.06 112 VAL A C 1
ATOM 939 O O . VAL A 1 112 ? -8.103 -26.593 -26.246 1.00 84.06 112 VAL A O 1
ATOM 942 N N . SER A 1 113 ? -6.171 -26.935 -25.161 1.00 85.38 113 SER A N 1
ATOM 943 C CA . SER A 1 113 ? -6.663 -28.054 -24.347 1.00 85.38 113 SER A CA 1
ATOM 944 C C . SER A 1 113 ? -7.834 -27.631 -23.461 1.00 85.38 113 SER A C 1
ATOM 946 O O . SER A 1 113 ? -8.857 -28.309 -23.438 1.00 85.38 113 SER A O 1
ATOM 948 N N . TYR A 1 114 ? -7.723 -26.488 -22.777 1.00 85.94 114 TYR A N 1
ATOM 949 C CA . TYR A 1 114 ? -8.814 -25.961 -21.959 1.00 85.94 114 TYR A CA 1
ATOM 950 C C . TYR A 1 114 ? -10.061 -25.667 -22.801 1.00 85.94 114 TYR A C 1
ATOM 952 O O . TYR A 1 114 ? -11.154 -26.096 -22.440 1.00 85.94 114 TYR A O 1
ATOM 960 N N . TYR A 1 115 ? -9.899 -25.006 -23.951 1.00 81.62 115 TYR A N 1
ATOM 961 C CA . TYR A 1 115 ? -11.009 -24.718 -24.858 1.00 81.62 115 TYR A CA 1
ATOM 962 C C . TYR A 1 115 ? -11.712 -25.996 -25.337 1.00 81.62 115 TYR A C 1
ATOM 964 O O . TYR A 1 115 ? -12.935 -26.077 -25.249 1.00 81.62 115 TYR A O 1
ATOM 972 N N . ARG A 1 116 ? -10.957 -27.021 -25.760 1.00 81.44 116 ARG A N 1
ATOM 973 C CA . ARG A 1 116 ? -11.510 -28.318 -26.197 1.00 81.44 116 ARG A CA 1
ATOM 974 C C . ARG A 1 116 ? -12.318 -29.003 -25.093 1.00 81.44 116 ARG A C 1
ATOM 976 O O . ARG A 1 116 ? -13.430 -29.456 -25.340 1.00 81.44 116 ARG A O 1
ATOM 983 N N . TYR A 1 117 ? -11.800 -29.042 -23.865 1.00 81.06 117 TYR A N 1
ATOM 984 C CA . TYR A 1 117 ? -12.473 -29.724 -22.753 1.00 81.06 117 TYR A CA 1
ATOM 985 C C . TYR A 1 117 ? -13.628 -28.925 -22.136 1.00 81.06 117 TYR A C 1
ATOM 987 O O . TYR A 1 117 ? -14.541 -29.523 -21.558 1.00 81.06 117 TYR A O 1
ATOM 995 N N . SER A 1 118 ? -13.587 -27.594 -22.245 1.00 73.00 118 SER A N 1
ATOM 996 C CA . SER A 1 118 ? -14.583 -26.679 -21.678 1.00 73.00 118 SER A CA 1
ATOM 997 C C . SER A 1 118 ? -15.709 -26.325 -22.657 1.00 73.00 118 SER A C 1
ATOM 999 O O . SER A 1 118 ? -16.797 -25.978 -22.213 1.00 73.00 118 SER A O 1
ATOM 1001 N N . ALA A 1 119 ? -15.528 -26.506 -23.974 1.00 59.75 119 ALA A N 1
ATOM 1002 C CA . ALA A 1 119 ? -16.579 -26.300 -24.983 1.00 59.75 119 ALA A CA 1
ATOM 1003 C C . ALA A 1 119 ? -17.855 -27.142 -24.740 1.00 59.75 119 ALA A C 1
ATOM 1005 O O . ALA A 1 119 ? -18.930 -26.796 -25.225 1.00 59.75 119 ALA A O 1
ATOM 1006 N N . ALA A 1 120 ? -17.768 -28.205 -23.930 1.00 54.38 120 ALA A N 1
ATOM 1007 C CA . ALA A 1 120 ? -18.913 -28.991 -23.464 1.00 54.38 120 ALA A CA 1
ATOM 1008 C C . ALA A 1 120 ? -19.743 -28.311 -22.346 1.00 54.38 120 ALA A C 1
ATOM 1010 O O . ALA A 1 120 ? -20.834 -28.777 -22.021 1.00 54.38 120 ALA A O 1
ATOM 1011 N N . ARG A 1 121 ? -19.251 -27.222 -21.739 1.00 52.09 121 ARG A N 1
ATOM 1012 C CA . ARG A 1 121 ? -19.905 -26.460 -20.665 1.00 52.09 121 ARG A CA 1
ATOM 1013 C C . ARG A 1 121 ? -20.177 -25.017 -21.107 1.00 52.09 121 ARG A C 1
ATOM 1015 O O . ARG A 1 121 ? -19.553 -24.086 -20.624 1.00 52.09 121 ARG A O 1
ATOM 1022 N N . SER A 1 122 ? -21.235 -24.850 -21.903 1.00 40.28 122 SER A N 1
ATOM 1023 C CA . SER A 1 122 ? -22.004 -23.599 -22.093 1.00 40.28 122 SER A CA 1
ATOM 1024 C C . SER A 1 122 ? -21.330 -22.432 -22.846 1.00 40.28 122 SER A C 1
ATOM 1026 O O . SER A 1 122 ? -20.390 -21.812 -22.379 1.00 40.28 122 SER A O 1
ATOM 1028 N N . SER A 1 123 ? -21.945 -22.089 -23.988 1.00 40.22 123 SER A N 1
ATOM 1029 C CA . SER A 1 123 ? -22.118 -20.743 -24.570 1.00 40.22 123 SER A CA 1
ATOM 1030 C C . SER A 1 123 ? -20.925 -19.773 -24.581 1.00 40.22 123 SER A C 1
ATOM 1032 O O . SER A 1 123 ? -20.752 -19.003 -23.649 1.00 40.22 123 SER A O 1
ATOM 1034 N N . ALA A 1 124 ? -20.236 -19.718 -25.727 1.00 48.34 124 ALA A N 1
ATOM 1035 C CA . ALA A 1 124 ? -19.640 -18.511 -26.314 1.00 48.34 124 ALA A CA 1
ATOM 1036 C C . ALA A 1 124 ? -19.043 -17.484 -25.325 1.00 48.34 124 ALA A C 1
ATOM 1038 O O . ALA A 1 124 ? -19.562 -16.376 -25.190 1.00 48.34 124 ALA A O 1
ATOM 1039 N N . ASP A 1 125 ? -17.918 -17.820 -24.692 1.00 54.66 125 ASP A N 1
ATOM 1040 C CA . ASP A 1 125 ? -17.087 -16.830 -24.003 1.00 54.66 125 ASP A CA 1
ATOM 1041 C C . ASP A 1 125 ? -16.512 -15.846 -25.033 1.00 54.66 125 ASP A C 1
ATOM 1043 O O . ASP A 1 125 ? -15.521 -16.132 -25.712 1.00 54.66 125 ASP A O 1
ATOM 1047 N N . SER A 1 126 ? -17.122 -14.663 -25.148 1.00 59.44 126 SER A N 1
ATOM 1048 C CA . SER A 1 126 ? -16.692 -13.579 -26.047 1.00 59.44 126 SER A CA 1
ATOM 1049 C C . SER A 1 126 ? -15.240 -13.142 -25.826 1.00 59.44 126 SER A C 1
ATOM 1051 O O . SER A 1 126 ? -14.638 -12.547 -26.712 1.00 59.44 126 SER A O 1
ATOM 1053 N N . ASN A 1 127 ? -14.662 -13.462 -24.666 1.00 72.62 127 ASN A N 1
ATOM 1054 C CA . ASN A 1 127 ? -13.336 -13.003 -24.260 1.00 72.62 127 ASN A CA 1
ATOM 1055 C C . ASN A 1 127 ? -12.213 -13.990 -24.616 1.00 72.62 127 ASN A C 1
ATOM 1057 O O . ASN A 1 127 ? -11.043 -13.609 -24.589 1.00 72.62 127 ASN A O 1
ATOM 1061 N N . LEU A 1 128 ? -12.529 -15.246 -24.964 1.00 79.56 128 LEU A N 1
ATOM 1062 C CA . LEU A 1 128 ? -11.508 -16.268 -25.227 1.00 79.56 128 LEU A CA 1
ATOM 1063 C C . LEU A 1 128 ? -10.611 -15.878 -26.407 1.00 79.56 128 LEU A C 1
ATOM 1065 O O . LEU A 1 128 ? -9.395 -16.064 -26.359 1.00 79.56 128 LEU A O 1
ATOM 1069 N N . ASP A 1 129 ? -11.199 -15.302 -27.455 1.00 81.44 129 ASP A N 1
ATOM 1070 C CA . ASP A 1 129 ? -10.457 -14.847 -28.628 1.00 81.44 129 ASP A CA 1
ATOM 1071 C C . ASP A 1 129 ? -9.446 -13.756 -28.286 1.00 81.44 129 ASP A C 1
ATOM 1073 O O . ASP A 1 129 ? -8.318 -13.783 -28.785 1.00 81.44 129 ASP A O 1
ATOM 1077 N N . ASP A 1 130 ? -9.817 -12.830 -27.411 1.00 87.19 130 ASP A N 1
ATOM 1078 C CA . ASP A 1 130 ? -8.950 -11.730 -27.009 1.00 87.19 130 ASP A CA 1
ATOM 1079 C C . ASP A 1 130 ? -7.868 -12.193 -26.027 1.00 87.19 130 ASP A C 1
ATOM 1081 O O . ASP A 1 130 ? -6.702 -11.827 -26.194 1.00 87.19 130 ASP A O 1
ATOM 1085 N N . ILE A 1 131 ? -8.186 -13.124 -25.119 1.00 89.31 131 ILE A N 1
ATOM 1086 C CA . ILE A 1 131 ? -7.193 -13.819 -24.279 1.00 89.31 131 ILE A CA 1
ATOM 1087 C C . ILE A 1 131 ? -6.175 -14.562 -25.159 1.00 89.31 131 ILE A C 1
ATOM 1089 O O . ILE A 1 131 ? -4.964 -14.468 -24.949 1.00 89.31 131 ILE A O 1
ATOM 1093 N N . CYS A 1 132 ? -6.641 -15.266 -26.191 1.00 86.69 132 CYS A N 1
ATOM 1094 C CA . CYS A 1 132 ? -5.787 -15.994 -27.127 1.00 86.69 132 CYS A CA 1
ATOM 1095 C C . CYS A 1 132 ? -4.917 -15.066 -27.986 1.00 86.69 132 CYS A C 1
ATOM 1097 O O . CYS A 1 132 ? -3.758 -15.387 -28.264 1.00 86.69 132 CYS A O 1
ATOM 1099 N N . LYS A 1 133 ? -5.448 -13.915 -28.421 1.00 88.50 133 LYS A N 1
ATOM 1100 C CA . LYS A 1 133 ? -4.661 -12.876 -29.104 1.00 88.50 133 LYS A CA 1
ATOM 1101 C C . LYS A 1 133 ? -3.587 -12.330 -28.172 1.00 88.50 133 LYS A C 1
ATOM 1103 O O . LYS A 1 133 ? -2.429 -12.266 -28.584 1.00 88.50 133 LYS A O 1
ATOM 1108 N N . LEU A 1 134 ? -3.953 -11.998 -26.933 1.00 91.94 134 LEU A N 1
ATOM 1109 C CA . LEU A 1 134 ? -3.038 -11.472 -25.929 1.00 91.94 134 LEU A CA 1
ATOM 1110 C C . LEU A 1 134 ? -1.911 -12.463 -25.636 1.00 91.94 134 LEU A C 1
ATOM 1112 O O . LEU A 1 134 ? -0.757 -12.065 -25.670 1.00 91.94 134 LEU A O 1
ATOM 1116 N N . LEU A 1 135 ? -2.204 -13.748 -25.438 1.00 90.69 135 LEU A N 1
ATOM 1117 C CA . LEU A 1 135 ? -1.231 -14.753 -24.982 1.00 90.69 135 LEU A CA 1
ATOM 1118 C C . LEU A 1 135 ? -0.561 -15.569 -26.090 1.00 90.69 135 LEU A C 1
ATOM 1120 O O . LEU A 1 135 ? 0.144 -16.541 -25.809 1.00 90.69 135 LEU A O 1
ATOM 1124 N N . ARG A 1 136 ? -0.748 -15.179 -27.353 1.00 88.56 136 ARG A N 1
ATOM 1125 C CA . ARG A 1 136 ? -0.082 -15.812 -28.497 1.00 88.56 136 ARG A CA 1
ATOM 1126 C C . ARG A 1 136 ? 1.437 -15.840 -28.309 1.00 88.56 136 ARG A C 1
ATOM 1128 O O . ARG A 1 136 ? 2.016 -14.885 -27.788 1.00 88.56 136 ARG A O 1
ATOM 1135 N N . SER A 1 137 ? 2.101 -16.876 -28.814 1.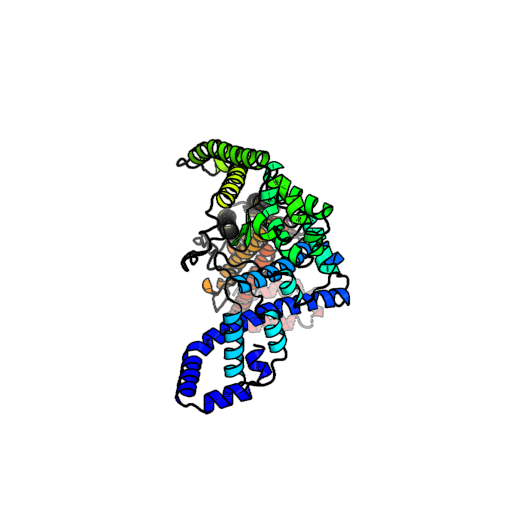00 89.38 137 SER A N 1
ATOM 1136 C CA . SER A 1 137 ? 3.560 -16.953 -28.776 1.00 89.38 137 SER A CA 1
ATOM 1137 C C . SER A 1 137 ? 4.211 -15.675 -29.321 1.00 89.38 137 SER A C 1
ATOM 1139 O O . SER A 1 137 ? 3.871 -15.178 -30.396 1.00 89.38 137 SER A O 1
ATOM 1141 N N . THR A 1 138 ? 5.129 -15.112 -28.541 1.00 88.62 138 THR A N 1
ATOM 1142 C CA . THR A 1 138 ? 5.959 -13.949 -28.894 1.00 88.62 138 THR A CA 1
ATOM 1143 C C . THR A 1 138 ? 7.276 -14.368 -29.552 1.00 88.62 138 THR A C 1
ATOM 1145 O O . THR A 1 138 ? 8.026 -13.522 -3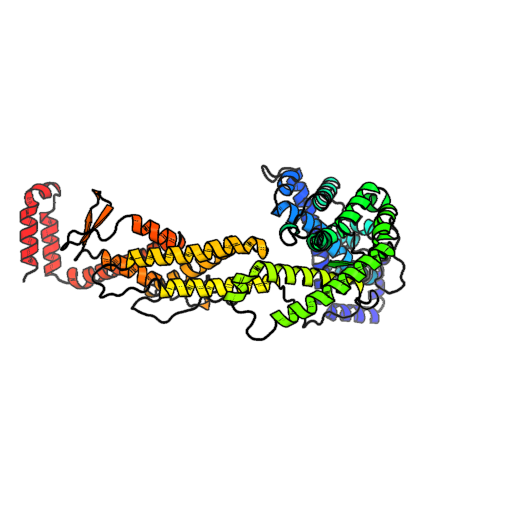0.032 1.00 88.62 138 THR A O 1
ATOM 1148 N N . GLY A 1 139 ? 7.576 -15.672 -29.559 1.00 84.12 139 GLY A N 1
ATOM 1149 C CA . GLY A 1 139 ? 8.885 -16.213 -29.924 1.00 84.12 139 GLY A CA 1
ATOM 1150 C C . GLY A 1 139 ? 9.956 -16.036 -28.842 1.00 84.12 139 GLY A C 1
ATOM 1151 O O . GLY A 1 139 ? 11.090 -16.458 -29.053 1.00 84.12 139 GLY A O 1
ATOM 1152 N N . TYR A 1 140 ? 9.628 -15.417 -27.701 1.00 85.75 140 TYR A N 1
ATOM 1153 C CA . TYR A 1 140 ? 10.556 -15.267 -26.585 1.00 85.75 140 TYR A CA 1
ATOM 1154 C C . TYR A 1 140 ? 10.821 -16.623 -25.914 1.00 85.75 140 TYR A C 1
ATOM 1156 O O . TYR A 1 140 ? 9.905 -17.426 -25.727 1.00 85.75 140 TYR A O 1
ATOM 1164 N N . SER A 1 141 ? 12.079 -16.862 -25.543 1.00 80.94 141 SER A N 1
ATOM 1165 C CA . SER A 1 141 ? 12.511 -18.030 -24.776 1.00 80.94 141 SER A CA 1
ATOM 1166 C C . SER A 1 141 ? 13.472 -17.581 -23.681 1.00 80.94 141 SER A C 1
ATOM 1168 O O . SER A 1 141 ? 14.349 -16.750 -23.919 1.00 80.94 141 SER A O 1
ATOM 1170 N N . SER A 1 142 ? 13.303 -18.140 -22.484 1.00 71.94 142 SER A N 1
ATOM 1171 C CA . SER A 1 142 ? 14.160 -17.892 -21.321 1.00 71.94 142 SER A CA 1
ATOM 1172 C C . SER A 1 142 ? 15.430 -18.755 -21.313 1.00 71.94 142 SER A C 1
ATOM 1174 O O . SER A 1 142 ? 16.230 -18.661 -20.383 1.00 71.94 142 SER A O 1
ATOM 1176 N N . GLN A 1 143 ? 15.636 -19.589 -22.339 1.00 73.56 143 GLN A N 1
ATOM 1177 C CA . GLN A 1 143 ? 16.800 -20.463 -22.455 1.00 73.56 143 GLN A CA 1
ATOM 1178 C C . GLN A 1 143 ? 18.066 -19.674 -22.826 1.00 73.56 143 GLN A C 1
ATOM 1180 O O . GLN A 1 143 ? 18.068 -18.832 -23.729 1.00 73.56 143 GLN A O 1
ATOM 1185 N N . SER A 1 144 ? 19.172 -19.979 -22.143 1.00 63.88 144 SER A N 1
ATOM 1186 C CA . SER A 1 144 ? 20.464 -19.322 -22.352 1.00 63.88 144 SER A CA 1
ATOM 1187 C C . SER A 1 144 ? 20.945 -19.452 -23.801 1.00 63.88 144 SER A C 1
ATOM 1189 O O . SER A 1 144 ? 21.076 -20.555 -24.325 1.00 63.88 144 SER A O 1
ATOM 1191 N N . GLY A 1 145 ? 21.257 -18.320 -24.439 1.00 63.66 145 GLY A N 1
ATOM 1192 C CA . GLY A 1 145 ? 21.791 -18.264 -25.806 1.00 63.66 145 GLY A CA 1
ATOM 1193 C C . GLY A 1 145 ? 20.747 -18.061 -26.911 1.00 63.66 145 GLY A C 1
ATOM 1194 O O . GLY A 1 145 ? 21.130 -17.842 -28.062 1.00 63.66 145 GLY A O 1
ATOM 1195 N N . VAL A 1 146 ? 19.447 -18.067 -26.590 1.00 71.06 146 VAL A N 1
ATOM 1196 C CA . VAL A 1 146 ? 18.399 -17.721 -27.562 1.00 71.06 146 VAL A CA 1
ATOM 1197 C C . VAL A 1 146 ? 18.351 -16.204 -27.753 1.00 71.06 146 VAL A C 1
ATOM 1199 O O . VAL A 1 146 ? 18.266 -15.435 -26.797 1.00 71.06 146 VAL A O 1
ATOM 1202 N N . LYS A 1 147 ? 18.422 -15.752 -29.010 1.00 74.06 147 LYS A N 1
ATOM 1203 C CA . LYS A 1 147 ? 18.342 -14.322 -29.335 1.00 74.06 147 LYS A CA 1
ATOM 1204 C C . LYS A 1 147 ? 16.934 -13.791 -29.078 1.00 74.06 147 LYS A C 1
ATOM 1206 O O . LYS A 1 147 ? 15.950 -14.416 -29.468 1.00 74.06 147 LYS A O 1
ATOM 1211 N N . ARG A 1 148 ? 16.860 -12.593 -28.490 1.00 80.81 148 ARG A N 1
ATOM 1212 C CA . ARG A 1 148 ? 15.609 -11.850 -28.304 1.00 80.81 148 ARG A CA 1
ATOM 1213 C C . ARG A 1 148 ? 14.888 -11.683 -29.654 1.00 80.81 148 ARG A C 1
ATOM 1215 O O . ARG A 1 148 ? 15.536 -11.255 -30.614 1.00 80.81 148 ARG A O 1
ATOM 1222 N N . PRO A 1 149 ? 13.579 -11.979 -29.738 1.00 86.25 149 PRO A N 1
ATOM 1223 C CA . PRO A 1 149 ? 12.803 -11.745 -30.951 1.00 86.25 149 PRO A CA 1
ATOM 1224 C C . PRO A 1 149 ? 12.816 -10.272 -31.362 1.00 86.25 149 PRO A C 1
ATOM 1226 O O . PRO A 1 149 ? 12.914 -9.376 -30.519 1.00 86.25 149 PRO A O 1
ATOM 1229 N N . ALA A 1 150 ? 12.679 -10.019 -32.663 1.00 84.44 150 ALA A N 1
ATOM 1230 C CA . ALA A 1 150 ? 12.537 -8.660 -33.166 1.00 84.44 150 ALA A CA 1
ATOM 1231 C C . ALA A 1 150 ? 11.253 -8.021 -32.613 1.00 84.44 150 ALA A C 1
ATOM 1233 O O . ALA A 1 150 ? 10.211 -8.670 -32.547 1.00 84.44 150 ALA A O 1
ATOM 1234 N N . ASN A 1 151 ? 11.328 -6.743 -32.244 1.00 86.88 151 ASN A N 1
ATOM 1235 C CA . ASN A 1 151 ? 10.217 -5.966 -31.692 1.00 86.88 151 ASN A CA 1
ATOM 1236 C C . ASN A 1 151 ? 9.606 -6.522 -30.385 1.00 86.88 151 ASN A C 1
ATOM 1238 O O . ASN A 1 151 ? 8.421 -6.310 -30.111 1.00 86.88 151 ASN A O 1
ATOM 1242 N N . TYR A 1 152 ? 10.371 -7.274 -29.589 1.00 90.25 152 TYR A N 1
ATOM 1243 C CA . TYR A 1 152 ? 9.951 -7.740 -28.265 1.00 90.25 152 TYR A CA 1
ATOM 1244 C C . TYR A 1 152 ? 10.574 -6.868 -27.158 1.00 90.25 152 TYR A C 1
ATOM 1246 O O . TYR A 1 152 ? 11.800 -6.734 -27.136 1.00 90.25 152 TYR A O 1
ATOM 1254 N N . PRO A 1 153 ? 9.791 -6.357 -26.185 1.00 92.12 153 PRO A N 1
ATOM 1255 C CA . PRO A 1 153 ? 8.425 -6.735 -25.834 1.00 92.12 153 PRO A CA 1
ATOM 1256 C C . PRO A 1 153 ? 7.363 -5.768 -26.379 1.00 92.12 153 PRO A C 1
ATOM 1258 O O . PRO A 1 153 ? 6.183 -5.934 -26.087 1.00 92.12 153 PRO A O 1
ATOM 1261 N N . GLU A 1 154 ? 7.736 -4.771 -27.183 1.00 92.56 154 GLU A N 1
ATOM 1262 C CA . GLU A 1 154 ? 6.819 -3.716 -27.619 1.00 92.56 154 GLU A CA 1
ATOM 1263 C C . GLU A 1 154 ? 5.625 -4.243 -28.421 1.00 92.56 154 GLU A C 1
ATOM 1265 O O . GLU A 1 154 ? 4.492 -3.841 -28.173 1.00 92.56 154 GLU A O 1
ATOM 1270 N N . SER A 1 155 ? 5.847 -5.199 -29.324 1.00 92.81 155 SER A N 1
ATOM 1271 C CA . SER A 1 155 ? 4.768 -5.830 -30.094 1.00 92.81 155 SER A CA 1
ATOM 1272 C C . SER A 1 155 ? 3.824 -6.654 -29.220 1.00 92.81 155 SER A C 1
ATOM 1274 O O . SER A 1 155 ? 2.661 -6.833 -29.573 1.00 92.81 155 SER A O 1
ATOM 1276 N N . TYR A 1 156 ? 4.306 -7.149 -28.077 1.00 94.06 156 TYR A N 1
ATOM 1277 C CA . TYR A 1 156 ? 3.481 -7.848 -27.101 1.00 94.06 156 TYR A CA 1
ATOM 1278 C C . TYR A 1 156 ? 2.629 -6.851 -26.308 1.00 94.06 156 TYR A C 1
ATOM 1280 O O . TYR A 1 156 ? 1.419 -7.032 -26.194 1.00 94.06 156 TYR A O 1
ATOM 1288 N N . PHE A 1 157 ? 3.225 -5.750 -25.850 1.00 94.69 157 PHE A N 1
ATOM 1289 C CA . PHE A 1 157 ? 2.520 -4.711 -25.095 1.00 94.69 157 PHE A CA 1
ATOM 1290 C C . PHE A 1 157 ? 1.469 -3.988 -25.952 1.00 94.69 157 PHE A C 1
ATOM 1292 O O . PHE A 1 157 ? 0.437 -3.571 -25.438 1.00 94.69 157 PHE A O 1
ATOM 1299 N N . GLN A 1 158 ? 1.686 -3.898 -27.267 1.00 93.94 158 GLN A N 1
ATOM 1300 C CA . GLN A 1 158 ? 0.750 -3.299 -28.225 1.00 93.94 158 GLN A CA 1
ATOM 1301 C C . GLN A 1 158 ? -0.487 -4.156 -28.536 1.00 93.94 158 GLN A C 1
ATOM 1303 O O . GLN A 1 158 ? -1.391 -3.673 -29.216 1.00 93.94 158 GLN A O 1
ATOM 1308 N N . ARG A 1 159 ? -0.559 -5.414 -28.072 1.00 93.88 159 ARG A N 1
ATOM 1309 C CA . ARG A 1 159 ? -1.696 -6.305 -28.379 1.00 93.88 159 ARG A CA 1
ATOM 1310 C C . ARG A 1 159 ? -3.020 -5.820 -27.793 1.00 93.88 159 ARG A C 1
ATOM 1312 O O . ARG A 1 159 ? -4.062 -6.116 -28.368 1.00 93.88 159 ARG A O 1
ATOM 1319 N N . VAL A 1 160 ? -2.969 -5.082 -26.684 1.00 93.81 160 VAL A N 1
ATOM 1320 C CA . VAL A 1 160 ? -4.122 -4.394 -26.095 1.00 93.81 160 VAL A CA 1
ATOM 1321 C C . VAL A 1 160 ? -3.782 -2.904 -26.045 1.00 93.81 160 VAL A C 1
ATOM 1323 O O . VAL A 1 160 ? -2.892 -2.517 -25.285 1.00 93.81 160 VAL A O 1
ATOM 1326 N N . PRO A 1 161 ? -4.414 -2.067 -26.884 1.00 92.81 161 PRO A N 1
ATOM 1327 C CA . PRO A 1 161 ? -4.087 -0.652 -26.957 1.00 92.81 161 PRO A CA 1
ATOM 1328 C C . PRO A 1 161 ? -4.564 0.080 -25.700 1.00 92.81 161 PRO A C 1
ATOM 1330 O O . PRO A 1 161 ? -5.691 -0.095 -25.251 1.00 92.81 161 PRO A O 1
ATOM 1333 N N . ILE A 1 162 ? -3.703 0.944 -25.169 1.00 95.19 162 ILE A N 1
ATOM 1334 C CA . ILE A 1 162 ? -3.998 1.842 -24.048 1.00 95.19 162 ILE A CA 1
ATOM 1335 C C . ILE A 1 162 ? -3.853 3.276 -24.561 1.00 95.19 162 ILE A C 1
ATOM 1337 O O . ILE A 1 162 ? -3.029 3.543 -25.440 1.00 95.19 162 ILE A O 1
ATOM 1341 N N . SER A 1 163 ? -4.632 4.211 -24.011 1.00 94.94 163 SER A N 1
ATOM 1342 C CA . SER A 1 163 ? -4.547 5.633 -24.357 1.00 94.94 163 SER A CA 1
ATOM 1343 C C . SER A 1 163 ? -3.104 6.158 -24.293 1.00 94.94 163 SER A C 1
ATOM 1345 O O . SER A 1 163 ? -2.454 6.150 -23.243 1.00 94.94 163 SER A O 1
ATOM 1347 N N . ALA A 1 164 ? -2.601 6.664 -25.424 1.00 95.06 164 ALA A N 1
ATOM 1348 C CA . ALA A 1 164 ? -1.260 7.244 -25.515 1.00 95.06 164 ALA A CA 1
ATOM 1349 C C . ALA A 1 164 ? -1.100 8.482 -24.615 1.00 95.06 164 ALA A C 1
ATOM 1351 O O . ALA A 1 164 ? -0.003 8.746 -24.113 1.00 95.06 164 ALA A O 1
ATOM 1352 N N . THR A 1 165 ? -2.195 9.215 -24.382 1.00 94.94 165 THR A N 1
ATOM 1353 C CA . THR A 1 165 ? -2.249 10.343 -23.445 1.00 94.94 165 THR A CA 1
ATOM 1354 C C . THR A 1 165 ? -1.999 9.859 -22.022 1.00 94.94 165 THR A C 1
ATOM 1356 O O . THR A 1 165 ? -1.092 10.367 -21.367 1.00 94.94 165 THR A O 1
ATOM 1359 N N . PHE A 1 166 ? -2.712 8.816 -21.583 1.00 96.38 166 PHE A N 1
ATOM 1360 C CA . PHE A 1 166 ? -2.521 8.214 -20.262 1.00 96.38 166 PHE A CA 1
ATOM 1361 C C . PHE A 1 166 ? -1.078 7.749 -20.048 1.00 96.38 166 PHE A C 1
ATOM 1363 O O . PHE A 1 166 ? -0.436 8.155 -19.079 1.00 96.38 166 PHE A O 1
ATOM 1370 N N . ILE A 1 167 ? -0.528 6.975 -20.990 1.00 96.69 167 ILE A N 1
ATOM 1371 C CA . ILE A 1 167 ? 0.848 6.476 -20.876 1.00 96.69 167 ILE A CA 1
ATOM 1372 C C . ILE A 1 167 ? 1.849 7.642 -20.816 1.00 96.69 167 ILE A C 1
ATOM 1374 O O . ILE A 1 167 ? 2.782 7.628 -20.012 1.00 96.69 167 ILE A O 1
ATOM 1378 N N . SER A 1 168 ? 1.648 8.682 -21.633 1.00 95.75 168 SER A N 1
ATOM 1379 C CA . SER A 1 168 ? 2.516 9.866 -21.638 1.00 95.75 168 SER A CA 1
ATOM 1380 C C . SER A 1 168 ? 2.461 10.633 -20.317 1.00 95.75 168 SER A C 1
ATOM 1382 O O . SER A 1 168 ? 3.500 11.093 -19.841 1.00 95.75 168 SER A O 1
ATOM 1384 N N . MET A 1 169 ? 1.279 10.750 -19.705 1.00 95.00 169 MET A N 1
ATOM 1385 C CA . MET A 1 169 ? 1.108 11.385 -18.397 1.00 95.00 169 MET A CA 1
ATOM 1386 C C . MET A 1 169 ? 1.765 10.566 -17.282 1.00 95.00 169 MET A C 1
ATOM 1388 O O . MET A 1 169 ? 2.505 11.136 -16.483 1.00 95.00 169 MET A O 1
ATOM 1392 N N . VAL A 1 170 ? 1.584 9.239 -17.270 1.00 96.44 170 VAL A N 1
ATOM 1393 C CA . VAL A 1 170 ? 2.236 8.328 -16.311 1.00 96.44 170 VAL A CA 1
ATOM 1394 C C . VAL A 1 170 ? 3.759 8.411 -16.418 1.00 96.44 170 VAL A C 1
ATOM 1396 O O . VAL A 1 170 ? 4.434 8.636 -15.418 1.00 96.44 170 VAL A O 1
ATOM 1399 N N . ILE A 1 171 ? 4.323 8.315 -17.628 1.00 95.81 171 ILE A N 1
ATOM 1400 C CA . ILE A 1 171 ? 5.776 8.453 -17.835 1.00 95.81 171 ILE A CA 1
ATOM 1401 C C . ILE A 1 171 ? 6.257 9.860 -17.453 1.00 95.81 171 ILE A C 1
ATOM 1403 O O . ILE A 1 171 ? 7.357 10.010 -16.925 1.00 95.81 171 ILE A O 1
ATOM 1407 N N . GLY A 1 172 ? 5.450 10.896 -17.696 1.00 94.81 172 GLY A N 1
ATOM 1408 C CA . GLY A 1 172 ? 5.730 12.261 -17.248 1.00 94.81 172 GLY A CA 1
ATOM 1409 C C . GLY A 1 172 ? 5.869 12.350 -15.728 1.00 94.81 172 GLY A C 1
ATOM 1410 O O . GLY A 1 172 ? 6.895 12.817 -15.237 1.00 94.81 172 GLY A O 1
ATOM 1411 N N . ARG A 1 173 ? 4.893 11.817 -14.985 1.00 94.44 173 ARG A N 1
ATOM 1412 C CA . ARG A 1 173 ? 4.911 11.772 -13.513 1.00 94.44 173 ARG A CA 1
ATOM 1413 C C . ARG A 1 173 ? 6.068 10.942 -12.977 1.00 94.44 173 ARG A C 1
ATOM 1415 O O . ARG A 1 173 ? 6.822 11.426 -12.140 1.00 94.44 173 ARG A O 1
ATOM 1422 N N . LEU A 1 174 ? 6.298 9.761 -13.552 1.00 94.88 174 LEU A N 1
ATOM 1423 C CA . LEU A 1 174 ? 7.448 8.917 -13.229 1.00 94.88 174 LEU A CA 1
ATOM 1424 C C . LEU A 1 174 ? 8.791 9.584 -13.536 1.00 94.88 174 LEU A C 1
ATOM 1426 O O . LEU A 1 174 ? 9.797 9.132 -13.009 1.00 94.88 174 LEU A O 1
ATOM 1430 N N . ARG A 1 175 ? 8.868 10.623 -14.372 1.00 94.38 175 ARG A N 1
ATOM 1431 C CA . ARG A 1 175 ? 10.113 11.367 -14.632 1.00 94.38 175 ARG A CA 1
ATOM 1432 C C . ARG A 1 175 ? 10.282 12.579 -13.732 1.00 94.38 175 ARG A C 1
ATOM 1434 O O . ARG A 1 175 ? 11.400 12.838 -13.294 1.00 94.38 175 ARG A O 1
ATOM 1441 N N . SER A 1 176 ? 9.209 13.309 -13.460 1.00 90.88 176 SER A N 1
ATOM 1442 C CA . SER A 1 176 ? 9.273 14.587 -12.748 1.00 90.88 176 SER A CA 1
ATOM 1443 C C . SER A 1 176 ? 9.156 14.433 -11.235 1.00 90.88 176 SER A C 1
ATOM 1445 O O . SER A 1 176 ? 9.946 15.035 -10.511 1.00 90.88 176 SER A O 1
ATOM 1447 N N . ASP A 1 177 ? 8.259 13.571 -10.766 1.00 89.69 177 ASP A N 1
ATOM 1448 C CA . ASP A 1 177 ? 7.868 13.516 -9.358 1.00 89.69 177 ASP A CA 1
ATOM 1449 C C . ASP A 1 177 ? 8.635 12.406 -8.611 1.00 89.69 177 ASP A C 1
ATOM 1451 O O . ASP A 1 177 ? 9.268 11.545 -9.228 1.00 89.69 177 ASP A O 1
ATOM 1455 N N . ASP A 1 178 ? 8.605 12.438 -7.278 1.00 88.50 178 ASP A N 1
ATOM 1456 C CA . ASP A 1 178 ? 8.968 11.317 -6.399 1.00 88.50 178 ASP A CA 1
ATOM 1457 C C . ASP A 1 178 ? 7.662 10.702 -5.890 1.00 88.50 178 ASP A C 1
ATOM 1459 O O . ASP A 1 178 ? 7.077 11.177 -4.918 1.00 88.50 178 ASP A O 1
ATOM 1463 N N . ILE A 1 179 ? 7.138 9.701 -6.607 1.00 89.38 179 ILE A N 1
ATOM 1464 C CA . ILE A 1 179 ? 5.760 9.224 -6.384 1.00 89.38 179 ILE A CA 1
ATOM 1465 C C . ILE A 1 179 ? 5.581 8.507 -5.043 1.00 89.38 179 ILE A C 1
ATOM 1467 O O . ILE A 1 179 ? 4.454 8.342 -4.596 1.00 89.38 179 ILE A O 1
ATOM 1471 N N . TYR A 1 180 ? 6.683 8.098 -4.412 1.00 84.94 180 TYR A N 1
ATOM 1472 C CA . TYR A 1 180 ? 6.697 7.420 -3.117 1.00 84.94 180 TYR A CA 1
ATOM 1473 C C . TYR A 1 180 ? 7.271 8.295 -1.996 1.00 84.94 180 TYR A C 1
ATOM 1475 O O . TYR A 1 180 ? 7.444 7.799 -0.880 1.00 84.94 180 TYR A O 1
ATOM 1483 N N . ASN A 1 181 ? 7.608 9.558 -2.291 1.00 85.25 181 ASN A N 1
ATOM 1484 C CA . ASN A 1 181 ? 8.266 10.490 -1.374 1.00 85.25 181 ASN A CA 1
ATOM 1485 C C . ASN A 1 181 ? 9.490 9.866 -0.662 1.00 85.25 181 ASN A C 1
ATOM 1487 O O . ASN A 1 181 ? 9.722 10.106 0.520 1.00 85.25 181 ASN A O 1
ATOM 1491 N N . GLN A 1 182 ? 10.269 9.030 -1.361 1.00 83.19 182 GLN A N 1
ATOM 1492 C CA . GLN A 1 182 ? 11.402 8.289 -0.785 1.00 83.19 182 GLN A CA 1
ATOM 1493 C C . GLN A 1 182 ? 12.666 9.138 -0.628 1.00 83.19 182 GLN A C 1
ATOM 1495 O O . GLN A 1 182 ? 13.551 8.788 0.153 1.00 83.19 182 GLN A O 1
ATOM 1500 N N . VAL A 1 183 ? 12.779 10.261 -1.335 1.00 83.38 183 VAL A N 1
ATOM 1501 C CA . VAL A 1 183 ? 13.937 11.157 -1.220 1.00 83.38 183 VAL A CA 1
ATOM 1502 C C . VAL A 1 183 ? 14.031 11.762 0.186 1.00 83.38 183 VAL A C 1
ATOM 1504 O O . VAL A 1 183 ? 15.135 11.953 0.689 1.00 83.38 183 VAL A O 1
ATOM 1507 N N . SER A 1 184 ? 12.907 11.984 0.876 1.00 80.44 184 SER A N 1
ATOM 1508 C CA . SER A 1 184 ? 12.917 12.435 2.279 1.00 80.44 184 SER A CA 1
ATOM 1509 C C . SER A 1 184 ? 13.525 11.383 3.221 1.00 80.44 184 SER A C 1
ATOM 1511 O O . SER A 1 184 ? 14.247 11.724 4.161 1.00 80.44 184 SER A O 1
ATOM 1513 N N . ALA A 1 185 ? 13.309 10.095 2.929 1.00 77.31 185 ALA A N 1
ATOM 1514 C CA . ALA A 1 185 ? 13.873 8.977 3.679 1.00 77.31 185 ALA A CA 1
ATOM 1515 C C . ALA A 1 185 ? 15.371 8.760 3.394 1.00 77.31 185 ALA A C 1
ATOM 1517 O O . ALA A 1 185 ? 16.060 8.150 4.214 1.00 77.31 185 ALA A O 1
ATOM 1518 N N . TYR A 1 186 ? 15.890 9.287 2.280 1.00 83.25 186 TYR A N 1
ATOM 1519 C CA . TYR A 1 186 ? 17.288 9.197 1.851 1.00 83.25 186 TYR A CA 1
ATOM 1520 C C . TYR A 1 186 ? 17.874 10.598 1.592 1.00 83.25 186 TYR A C 1
ATOM 1522 O O . TYR A 1 186 ? 18.041 11.000 0.441 1.00 83.25 186 TYR A O 1
ATOM 1530 N N . PRO A 1 187 ? 18.240 11.344 2.651 1.00 77.88 187 PRO A N 1
ATOM 1531 C CA . PRO A 1 187 ? 18.605 12.758 2.537 1.00 77.88 187 PRO A CA 1
ATOM 1532 C C . PRO A 1 187 ? 19.939 13.007 1.818 1.00 77.88 187 PRO A C 1
ATOM 1534 O O . PRO A 1 187 ? 20.191 14.121 1.361 1.00 77.88 187 PRO A O 1
ATOM 1537 N N . LEU A 1 188 ? 20.814 11.998 1.727 1.00 84.12 188 LEU A N 1
ATOM 1538 C CA . LEU A 1 188 ? 22.078 12.123 1.007 1.00 84.12 188 LEU A CA 1
ATOM 1539 C C . LEU A 1 188 ? 21.812 12.078 -0.509 1.00 84.12 188 LEU A C 1
ATOM 1541 O O . LEU A 1 188 ? 21.256 11.087 -0.986 1.00 84.12 188 LEU A O 1
ATOM 1545 N N . PRO A 1 189 ? 22.254 13.082 -1.296 1.00 86.31 189 PRO A N 1
ATOM 1546 C CA . PRO A 1 189 ? 22.047 13.109 -2.754 1.00 86.31 189 PRO A CA 1
ATOM 1547 C C . PRO A 1 189 ? 22.585 11.862 -3.463 1.00 86.31 189 PRO A C 1
ATOM 1549 O O . PRO A 1 189 ? 22.042 11.388 -4.459 1.00 86.31 189 PRO A O 1
ATOM 1552 N N . GLU A 1 190 ? 23.647 11.319 -2.891 1.00 85.31 190 GLU A N 1
ATOM 1553 C CA . GLU A 1 190 ? 24.328 10.088 -3.249 1.00 85.31 190 GLU A CA 1
ATOM 1554 C C . GLU A 1 190 ? 23.462 8.820 -3.176 1.00 85.31 190 GLU A C 1
ATOM 1556 O O . GLU A 1 190 ? 23.804 7.822 -3.805 1.00 85.31 190 GLU A O 1
ATOM 1561 N N . HIS A 1 191 ? 22.351 8.846 -2.434 1.00 88.56 191 HIS A N 1
ATOM 1562 C CA . HIS A 1 191 ? 21.423 7.722 -2.272 1.00 88.56 191 HIS A CA 1
ATOM 1563 C C . HIS A 1 191 ? 20.229 7.781 -3.230 1.00 88.56 191 HIS A C 1
ATOM 1565 O O . HIS A 1 191 ? 19.375 6.892 -3.203 1.00 88.56 191 HIS A O 1
ATOM 1571 N N . ARG A 1 192 ? 20.157 8.810 -4.086 1.00 90.62 192 ARG A N 1
ATOM 1572 C CA . ARG A 1 192 ? 19.009 9.069 -4.966 1.00 90.62 192 ARG A CA 1
ATOM 1573 C C . ARG A 1 192 ? 18.614 7.858 -5.810 1.00 90.62 192 ARG A C 1
ATOM 1575 O O . ARG A 1 192 ? 17.429 7.551 -5.898 1.00 90.62 192 ARG A O 1
ATOM 1582 N N . SER A 1 193 ? 19.579 7.171 -6.421 1.00 89.81 193 SER A N 1
ATOM 1583 C CA . SER A 1 193 ? 19.313 6.007 -7.279 1.00 89.81 193 SER A CA 1
ATOM 1584 C C . SER A 1 193 ? 18.682 4.845 -6.506 1.00 89.81 193 SER A C 1
ATOM 1586 O O . SER A 1 193 ? 17.807 4.157 -7.028 1.00 89.81 193 SER A O 1
ATOM 1588 N N . THR A 1 194 ? 19.055 4.671 -5.234 1.00 90.06 194 THR A N 1
ATOM 1589 C CA . THR A 1 194 ? 18.444 3.675 -4.345 1.00 90.06 194 THR A CA 1
ATOM 1590 C C . THR A 1 194 ? 17.060 4.111 -3.872 1.00 90.06 194 THR A C 1
ATOM 1592 O O . THR A 1 194 ? 16.133 3.306 -3.921 1.00 90.06 194 THR A O 1
ATOM 1595 N N . ALA A 1 195 ? 16.898 5.376 -3.473 1.00 89.31 195 ALA A N 1
ATOM 1596 C CA . ALA A 1 195 ? 15.613 5.929 -3.040 1.00 89.31 195 ALA A CA 1
ATOM 1597 C C . ALA A 1 195 ? 14.543 5.800 -4.135 1.00 89.31 195 ALA A C 1
ATOM 1599 O O . ALA A 1 195 ? 13.415 5.384 -3.886 1.00 89.31 195 ALA A O 1
ATOM 1600 N N . LEU A 1 196 ? 14.933 6.084 -5.379 1.00 92.38 196 LEU A N 1
ATOM 1601 C CA . LEU A 1 196 ? 14.058 6.032 -6.544 1.00 92.38 196 LEU A CA 1
ATOM 1602 C C . LEU A 1 196 ? 14.039 4.659 -7.235 1.00 92.38 196 LEU A C 1
ATOM 1604 O O . LEU A 1 196 ? 13.476 4.543 -8.322 1.00 92.38 196 LEU A O 1
ATOM 1608 N N . ALA A 1 197 ? 14.626 3.609 -6.652 1.00 91.19 197 ALA A N 1
ATOM 1609 C CA . ALA A 1 197 ? 14.822 2.335 -7.348 1.00 91.19 197 ALA A CA 1
ATOM 1610 C C . ALA A 1 197 ? 13.507 1.646 -7.760 1.00 91.19 197 ALA A C 1
ATOM 1612 O O . ALA A 1 197 ? 13.436 1.063 -8.841 1.00 91.19 197 ALA A O 1
ATOM 1613 N N . ASN A 1 198 ? 12.457 1.734 -6.937 1.00 90.81 198 ASN A N 1
ATOM 1614 C CA . ASN A 1 198 ? 11.139 1.185 -7.283 1.00 90.81 198 ASN A CA 1
ATOM 1615 C C . ASN A 1 198 ? 10.525 1.949 -8.463 1.00 90.81 198 ASN A C 1
ATOM 1617 O O . ASN A 1 198 ? 10.079 1.352 -9.438 1.00 90.81 198 ASN A O 1
ATOM 1621 N N . GLN A 1 199 ? 10.590 3.280 -8.419 1.00 93.50 199 GLN A N 1
ATOM 1622 C CA . GLN A 1 199 ? 10.118 4.139 -9.501 1.00 93.50 199 GLN A CA 1
ATOM 1623 C C . GLN A 1 199 ? 10.925 3.926 -10.794 1.00 93.50 199 GLN A C 1
ATOM 1625 O O . GLN A 1 199 ? 10.364 3.937 -11.888 1.00 93.50 199 GLN A O 1
ATOM 1630 N N . ALA A 1 200 ? 12.229 3.667 -10.676 1.00 94.25 200 ALA A N 1
ATOM 1631 C CA . ALA A 1 200 ? 13.103 3.317 -11.788 1.00 94.25 200 ALA A CA 1
ATOM 1632 C C . ALA A 1 200 ? 12.685 1.993 -12.450 1.00 94.25 200 ALA A C 1
ATOM 1634 O O . ALA A 1 200 ? 12.629 1.910 -13.678 1.00 94.25 200 ALA A O 1
ATOM 1635 N N . ALA A 1 201 ? 12.344 0.976 -11.651 1.00 93.81 201 ALA A N 1
ATOM 1636 C CA . ALA A 1 201 ? 11.819 -0.296 -12.144 1.00 93.81 201 ALA A CA 1
ATOM 1637 C C . ALA A 1 201 ? 10.474 -0.121 -12.867 1.00 93.81 201 ALA A C 1
ATOM 1639 O O . ALA A 1 201 ? 10.282 -0.673 -13.954 1.00 93.81 201 ALA A O 1
ATOM 1640 N N . MET A 1 202 ? 9.580 0.708 -12.319 1.00 95.50 202 MET A N 1
ATOM 1641 C CA . MET A 1 202 ? 8.316 1.053 -12.975 1.00 95.50 202 MET A CA 1
ATOM 1642 C C . MET A 1 202 ? 8.555 1.732 -14.317 1.00 95.50 202 MET A C 1
ATOM 1644 O O . MET A 1 202 ? 8.004 1.318 -15.335 1.00 95.50 202 MET A O 1
ATOM 1648 N N . LEU A 1 203 ? 9.430 2.738 -14.337 1.00 96.00 203 LEU A N 1
ATOM 1649 C CA . LEU A 1 203 ? 9.768 3.473 -15.546 1.00 96.00 203 LEU A CA 1
ATOM 1650 C C . LEU A 1 203 ? 10.388 2.557 -16.609 1.00 96.00 203 LEU A C 1
ATOM 1652 O O . LEU A 1 203 ? 10.005 2.652 -17.771 1.00 96.00 203 LEU A O 1
ATOM 1656 N N . TYR A 1 204 ? 11.277 1.637 -16.222 1.00 96.19 204 TYR A N 1
ATOM 1657 C CA . TYR A 1 204 ? 11.857 0.644 -17.128 1.00 96.19 204 TYR A CA 1
ATOM 1658 C C . TYR A 1 204 ? 10.780 -0.156 -17.878 1.00 96.19 204 TYR A C 1
ATOM 1660 O O . TYR A 1 204 ? 10.851 -0.272 -19.101 1.00 96.19 204 TYR A O 1
ATOM 1668 N N . VAL A 1 205 ? 9.766 -0.666 -17.170 1.00 96.56 205 VAL A N 1
ATOM 1669 C CA . VAL A 1 205 ? 8.667 -1.423 -17.794 1.00 96.56 205 VAL A CA 1
ATOM 1670 C C . VAL A 1 205 ? 7.766 -0.498 -18.615 1.00 96.56 205 VAL A C 1
ATOM 1672 O O . VAL A 1 205 ? 7.441 -0.813 -19.761 1.00 96.56 205 VAL A O 1
ATOM 1675 N N . CYS A 1 206 ? 7.403 0.667 -18.069 1.00 96.81 206 CYS A N 1
ATOM 1676 C CA . CYS A 1 206 ? 6.508 1.624 -18.719 1.00 96.81 206 CYS A CA 1
ATOM 1677 C C . CYS A 1 206 ? 7.061 2.148 -20.057 1.00 96.81 206 CYS A C 1
ATOM 1679 O O . CYS A 1 206 ? 6.294 2.416 -20.982 1.00 96.81 206 CYS A O 1
ATOM 1681 N N . LEU A 1 207 ? 8.387 2.248 -20.204 1.00 96.12 207 LEU A N 1
ATOM 1682 C CA . LEU A 1 207 ? 9.032 2.682 -21.447 1.00 96.12 207 LEU A CA 1
ATOM 1683 C C . LEU A 1 207 ? 8.745 1.757 -22.642 1.00 96.12 207 LEU A C 1
ATOM 1685 O O . LEU A 1 207 ? 8.750 2.231 -23.778 1.00 96.12 207 LEU A O 1
ATOM 1689 N N . TYR A 1 208 ? 8.434 0.475 -22.422 1.00 95.75 208 TYR A N 1
ATOM 1690 C CA . TYR A 1 208 ? 8.073 -0.440 -23.512 1.00 95.75 208 TYR A CA 1
ATOM 1691 C C . TYR A 1 208 ? 6.678 -0.180 -24.098 1.00 95.75 208 TYR A C 1
ATOM 1693 O O . TYR A 1 208 ? 6.426 -0.571 -25.237 1.00 95.75 208 TYR A O 1
ATOM 1701 N N . PHE A 1 209 ? 5.800 0.537 -23.385 1.00 95.88 209 PHE A N 1
ATOM 1702 C CA . PHE A 1 209 ? 4.533 1.019 -23.949 1.00 95.88 209 PHE A CA 1
ATOM 1703 C C . PHE A 1 209 ? 4.734 2.208 -24.903 1.00 95.88 209 PHE A C 1
ATOM 1705 O O . PHE A 1 209 ? 3.888 2.444 -25.764 1.00 95.88 209 PHE A O 1
ATOM 1712 N N . ILE A 1 210 ? 5.864 2.932 -24.811 1.00 94.50 210 ILE A N 1
ATOM 1713 C CA . ILE A 1 210 ? 6.246 4.003 -25.754 1.00 94.50 210 ILE A CA 1
ATOM 1714 C C . ILE A 1 210 ? 7.681 3.781 -26.277 1.00 94.50 210 ILE A C 1
ATOM 1716 O O . ILE A 1 210 ? 8.616 4.504 -25.905 1.00 94.50 210 ILE A O 1
ATOM 1720 N N . PRO A 1 211 ? 7.877 2.838 -27.222 1.00 93.00 211 PRO A N 1
ATOM 1721 C CA . PRO A 1 211 ? 9.204 2.484 -27.739 1.00 93.00 211 PRO A CA 1
ATOM 1722 C C . PRO A 1 211 ? 9.936 3.645 -28.419 1.00 93.00 211 PRO A C 1
ATOM 1724 O O . PRO A 1 211 ? 11.165 3.652 -28.493 1.00 93.00 211 PRO A O 1
ATOM 1727 N N . SER A 1 212 ? 9.210 4.667 -28.890 1.00 94.06 212 SER A N 1
ATOM 1728 C CA . SER A 1 212 ? 9.822 5.855 -29.493 1.00 94.06 212 SER A CA 1
ATOM 1729 C C . SER A 1 212 ? 10.770 6.572 -28.531 1.00 94.06 212 SER A C 1
ATOM 1731 O O . SER A 1 212 ? 11.764 7.140 -28.973 1.00 94.06 212 SER A O 1
ATOM 1733 N N . ILE A 1 213 ? 10.501 6.537 -27.217 1.00 94.44 213 ILE A N 1
ATOM 1734 C CA . ILE A 1 213 ? 11.402 7.144 -26.231 1.00 94.44 213 ILE A CA 1
ATOM 1735 C C . ILE A 1 213 ? 12.748 6.404 -26.238 1.00 94.44 213 ILE A C 1
ATOM 1737 O O . ILE A 1 213 ? 13.790 7.040 -26.378 1.00 94.44 213 ILE A O 1
ATOM 1741 N N . LEU A 1 214 ? 12.716 5.068 -26.204 1.00 93.56 214 LEU A N 1
ATOM 1742 C CA . LEU A 1 214 ? 13.902 4.205 -26.214 1.00 93.56 214 LEU A CA 1
ATOM 1743 C C . LEU A 1 214 ? 14.701 4.292 -27.530 1.00 93.56 214 LEU A C 1
ATOM 1745 O O . LEU A 1 214 ? 15.930 4.197 -27.516 1.00 93.56 214 LEU A O 1
ATOM 1749 N N . GLN A 1 215 ? 14.031 4.474 -28.675 1.00 94.00 215 GLN A N 1
ATOM 1750 C CA . GLN A 1 215 ? 14.679 4.464 -29.993 1.00 94.00 215 GLN A CA 1
ATOM 1751 C C . GLN A 1 215 ? 15.180 5.840 -30.455 1.00 94.00 215 GLN A C 1
ATOM 1753 O O . GLN A 1 215 ? 16.322 5.944 -30.910 1.00 94.00 215 GLN A O 1
ATOM 1758 N N . THR A 1 216 ? 14.348 6.887 -30.371 1.00 95.19 216 THR A N 1
ATOM 1759 C CA . THR A 1 216 ? 14.602 8.171 -31.053 1.00 95.19 216 THR A CA 1
ATOM 1760 C C . THR A 1 216 ? 14.840 9.346 -30.105 1.00 95.19 216 THR A C 1
ATOM 1762 O O . THR A 1 216 ? 15.602 10.252 -30.444 1.00 95.19 216 THR A O 1
ATOM 1765 N N . GLN A 1 217 ? 14.253 9.350 -28.902 1.00 94.75 217 GLN A N 1
ATOM 1766 C CA . GLN A 1 217 ? 14.261 10.523 -28.014 1.00 94.75 217 GLN A CA 1
ATOM 1767 C C . GLN A 1 217 ? 15.490 10.564 -27.088 1.00 94.75 217 GLN A C 1
ATOM 1769 O O . GLN A 1 217 ? 15.392 10.368 -25.877 1.00 94.75 217 GLN A O 1
ATOM 1774 N N . GLN A 1 218 ? 16.657 10.885 -27.654 1.00 94.38 218 GLN A N 1
ATOM 1775 C CA . GLN A 1 218 ? 17.944 10.916 -26.937 1.00 94.38 218 GLN A CA 1
ATOM 1776 C C . GLN A 1 218 ? 17.957 11.820 -25.697 1.00 94.38 218 GLN A C 1
ATOM 1778 O O . GLN A 1 218 ? 18.461 11.410 -24.657 1.00 94.38 218 GLN A O 1
ATOM 1783 N N . ALA A 1 219 ? 17.390 13.028 -25.786 1.00 94.38 219 ALA A N 1
ATOM 1784 C CA . ALA A 1 219 ? 17.379 13.969 -24.665 1.00 94.38 219 ALA A CA 1
ATOM 1785 C C . ALA A 1 219 ? 16.589 13.426 -23.463 1.00 94.38 219 ALA A C 1
ATOM 1787 O O . ALA A 1 219 ? 17.087 13.453 -22.341 1.00 94.38 219 ALA A O 1
ATOM 1788 N N . LYS A 1 220 ? 15.397 12.859 -23.707 1.00 94.50 220 LYS A N 1
ATOM 1789 C CA . LYS A 1 220 ? 14.582 12.258 -22.642 1.00 94.50 220 LYS A CA 1
ATOM 1790 C C . LYS A 1 220 ? 15.252 11.025 -22.046 1.00 94.50 220 LYS A C 1
ATOM 1792 O O . LYS A 1 220 ? 15.236 10.870 -20.833 1.00 94.50 220 LYS A O 1
ATOM 1797 N N . MET A 1 221 ? 15.859 10.170 -22.872 1.00 95.56 221 MET A N 1
ATOM 1798 C CA . MET A 1 221 ? 16.576 8.997 -22.361 1.00 95.56 221 MET A CA 1
ATOM 1799 C C . MET A 1 221 ? 17.798 9.371 -21.527 1.00 95.56 221 MET A C 1
ATOM 1801 O O . MET A 1 221 ? 18.029 8.731 -20.508 1.00 95.56 221 MET A O 1
ATOM 1805 N N . ARG A 1 222 ? 18.546 10.414 -21.909 1.00 94.81 222 ARG A N 1
ATOM 1806 C CA . ARG A 1 222 ? 19.659 10.923 -21.098 1.00 94.81 222 ARG A CA 1
ATOM 1807 C C . ARG A 1 222 ? 19.179 11.378 -19.723 1.00 94.81 222 ARG A C 1
ATOM 1809 O O . ARG A 1 222 ? 19.694 10.901 -18.726 1.00 94.81 222 ARG A O 1
ATOM 1816 N N . GLU A 1 223 ? 18.138 12.207 -19.672 1.00 95.44 223 GLU A N 1
ATOM 1817 C CA . GLU A 1 223 ? 17.549 12.660 -18.405 1.00 95.44 223 GLU A CA 1
ATOM 1818 C C . GLU A 1 223 ? 17.087 11.487 -17.520 1.00 95.44 223 GLU A C 1
ATOM 1820 O O . GLU A 1 223 ? 17.329 11.483 -16.315 1.00 95.44 223 GLU A O 1
ATOM 1825 N N . ILE A 1 224 ? 16.457 10.468 -18.118 1.00 95.69 224 ILE A N 1
ATOM 1826 C CA . ILE A 1 224 ? 16.029 9.254 -17.408 1.00 95.69 224 ILE A CA 1
ATOM 1827 C C . ILE A 1 224 ? 17.232 8.507 -16.822 1.00 95.69 224 ILE A C 1
ATOM 1829 O O . ILE A 1 224 ? 17.209 8.148 -15.645 1.00 95.69 224 ILE A O 1
ATOM 1833 N N . VAL A 1 225 ? 18.273 8.267 -17.623 1.00 95.62 225 VAL A N 1
ATOM 1834 C CA . VAL A 1 225 ? 19.465 7.533 -17.178 1.00 95.62 225 VAL A CA 1
ATOM 1835 C C . VAL A 1 225 ? 20.220 8.305 -16.102 1.00 95.62 225 VAL A C 1
ATOM 1837 O O . VAL A 1 225 ? 20.520 7.729 -15.061 1.00 95.62 225 VAL A O 1
ATOM 1840 N N . ASP A 1 226 ? 20.427 9.608 -16.274 1.00 93.56 226 ASP A N 1
ATOM 1841 C CA . ASP A 1 226 ? 21.134 10.439 -15.294 1.00 93.56 226 ASP A CA 1
ATOM 1842 C C . ASP A 1 226 ? 20.376 10.514 -13.952 1.00 93.56 226 ASP A C 1
ATOM 1844 O O . ASP A 1 226 ? 20.977 10.565 -12.869 1.00 93.56 226 ASP A O 1
ATOM 1848 N N . LYS A 1 227 ? 19.035 10.497 -13.993 1.00 93.00 227 LYS A N 1
ATOM 1849 C CA . LYS A 1 227 ? 18.201 10.524 -12.785 1.00 93.00 227 LYS A CA 1
ATOM 1850 C C . LYS A 1 227 ? 18.178 9.175 -12.062 1.00 93.00 227 LYS A C 1
ATOM 1852 O O . LYS A 1 227 ? 18.405 9.160 -10.849 1.00 93.00 227 LYS A O 1
ATOM 1857 N N . TYR A 1 228 ? 17.889 8.088 -12.783 1.00 94.50 228 TYR A N 1
ATOM 1858 C CA . TYR A 1 228 ? 17.548 6.779 -12.204 1.00 94.50 228 TYR A CA 1
ATOM 1859 C C . TYR A 1 228 ? 18.666 5.737 -12.265 1.00 94.50 228 TYR A C 1
ATOM 1861 O O . TYR A 1 228 ? 18.738 4.879 -11.389 1.00 94.50 228 TYR A O 1
ATOM 1869 N N . PHE A 1 229 ? 19.533 5.802 -13.274 1.00 94.31 229 PHE A N 1
ATOM 1870 C CA . PHE A 1 229 ? 20.547 4.785 -13.561 1.00 94.31 229 PHE A CA 1
ATOM 1871 C C . PHE A 1 229 ? 21.988 5.347 -13.657 1.00 94.31 229 PHE A C 1
ATOM 1873 O O . PHE A 1 229 ? 22.737 4.893 -14.523 1.00 94.31 229 PHE A O 1
ATOM 1880 N N . PRO A 1 230 ? 22.429 6.308 -12.811 1.00 92.25 230 PRO A N 1
ATOM 1881 C CA . PRO A 1 230 ? 23.787 6.863 -12.910 1.00 92.25 230 PRO A CA 1
ATOM 1882 C C . PRO A 1 230 ? 24.878 5.867 -12.475 1.00 92.25 230 PRO A C 1
ATOM 1884 O O . PRO A 1 230 ? 26.006 5.912 -12.961 1.00 92.25 230 PRO A O 1
ATOM 1887 N N . ASP A 1 231 ? 24.535 4.956 -11.565 1.00 89.69 231 ASP A N 1
ATOM 1888 C CA . ASP A 1 231 ? 25.430 3.989 -10.922 1.00 89.69 231 ASP A CA 1
ATOM 1889 C C . ASP A 1 231 ? 24.915 2.540 -10.995 1.00 89.69 231 ASP A C 1
ATOM 1891 O O . ASP A 1 231 ? 25.622 1.621 -10.591 1.00 89.69 231 ASP A O 1
ATOM 1895 N N . ASN A 1 232 ? 23.695 2.321 -11.499 1.00 89.69 232 ASN A N 1
ATOM 1896 C CA . ASN A 1 232 ? 23.050 1.009 -11.567 1.00 89.69 232 ASN A CA 1
ATOM 1897 C C . ASN A 1 232 ? 22.794 0.608 -13.026 1.00 89.69 232 ASN A C 1
ATOM 1899 O O . ASN A 1 232 ? 22.011 1.259 -13.715 1.00 89.69 232 ASN A O 1
ATOM 1903 N N . TRP A 1 233 ? 23.395 -0.494 -13.481 1.00 89.62 233 TRP A N 1
ATOM 1904 C CA . TRP A 1 233 ? 23.086 -1.117 -14.783 1.00 89.62 233 TRP A CA 1
ATOM 1905 C C . TRP A 1 233 ? 22.419 -2.489 -14.642 1.00 89.62 233 TRP A C 1
ATOM 1907 O O . TRP A 1 233 ? 21.898 -3.020 -15.622 1.00 89.62 233 TRP A O 1
ATOM 1917 N N . VAL A 1 234 ? 22.380 -3.044 -13.429 1.00 89.00 234 VAL A N 1
ATOM 1918 C CA . VAL A 1 234 ? 21.543 -4.192 -13.074 1.00 89.00 234 VAL A CA 1
ATOM 1919 C C . VAL A 1 234 ? 20.470 -3.721 -12.101 1.00 89.00 234 VAL A C 1
ATOM 1921 O O . VAL A 1 234 ? 20.777 -3.146 -11.058 1.00 89.00 234 VAL A O 1
ATOM 1924 N N . ILE A 1 235 ? 19.202 -3.958 -12.435 1.00 90.25 235 ILE A N 1
ATOM 1925 C CA . ILE A 1 235 ? 18.060 -3.502 -11.633 1.00 90.25 235 ILE A CA 1
ATOM 1926 C C . ILE A 1 235 ? 17.175 -4.672 -11.217 1.00 90.25 235 ILE A C 1
ATOM 1928 O O . ILE A 1 235 ? 17.075 -5.663 -11.934 1.00 90.25 235 ILE A O 1
ATOM 1932 N N . SER A 1 236 ? 16.509 -4.548 -10.069 1.00 88.88 236 SER A N 1
ATOM 1933 C CA . SER A 1 236 ? 15.427 -5.453 -9.670 1.00 88.88 236 SER A CA 1
ATOM 1934 C C . SER A 1 236 ? 14.114 -4.891 -10.196 1.00 88.88 236 SER A C 1
ATOM 1936 O O . SER A 1 236 ? 13.734 -3.788 -9.806 1.00 88.88 236 SER A O 1
ATOM 1938 N N . VAL A 1 237 ? 13.455 -5.622 -11.096 1.00 85.56 237 VAL A N 1
ATOM 1939 C CA . VAL A 1 237 ? 12.177 -5.208 -11.682 1.00 85.56 237 VAL A CA 1
ATOM 1940 C C . VAL A 1 237 ? 11.042 -5.598 -10.747 1.00 85.56 237 VAL A C 1
ATOM 1942 O O . VAL A 1 237 ? 10.368 -4.723 -10.228 1.00 85.56 237 VAL A O 1
ATOM 1945 N N . TYR A 1 238 ? 10.860 -6.889 -10.463 1.00 84.88 238 TYR A N 1
ATOM 1946 C CA . TYR A 1 238 ? 9.758 -7.361 -9.621 1.00 84.88 238 TYR A CA 1
ATOM 1947 C C . TYR A 1 238 ? 10.129 -8.642 -8.872 1.00 84.88 238 TYR A C 1
ATOM 1949 O O . TYR A 1 238 ? 10.664 -9.561 -9.481 1.00 84.88 238 TYR A O 1
ATOM 1957 N N . MET A 1 239 ? 9.838 -8.720 -7.567 1.00 77.75 239 MET A N 1
ATOM 1958 C CA . MET A 1 239 ? 9.983 -9.932 -6.731 1.00 77.75 239 MET A CA 1
ATOM 1959 C C . MET A 1 239 ? 11.289 -10.727 -6.960 1.00 77.75 239 MET A C 1
ATOM 1961 O O . MET A 1 239 ? 11.282 -11.950 -7.092 1.00 77.75 239 MET A O 1
ATOM 1965 N N . GLY A 1 240 ? 12.427 -10.028 -7.034 1.00 74.75 240 GLY A N 1
ATOM 1966 C CA . GLY A 1 240 ? 13.749 -10.642 -7.220 1.00 74.75 240 GLY A CA 1
ATOM 1967 C C . GLY A 1 240 ? 14.136 -10.942 -8.673 1.00 74.75 240 GLY A C 1
ATOM 1968 O O . GLY A 1 240 ? 15.247 -11.409 -8.911 1.00 74.75 240 GLY A O 1
ATOM 1969 N N . ILE A 1 241 ? 13.275 -10.644 -9.650 1.00 81.38 241 ILE A N 1
ATOM 1970 C CA . ILE A 1 241 ? 13.633 -10.663 -11.071 1.00 81.38 241 ILE A CA 1
ATOM 1971 C C . ILE A 1 241 ? 14.598 -9.510 -11.331 1.00 81.38 241 ILE A C 1
ATOM 1973 O O . ILE A 1 241 ? 14.211 -8.340 -11.263 1.00 81.38 241 ILE A O 1
ATOM 1977 N N . THR A 1 242 ? 15.847 -9.842 -11.642 1.00 84.88 242 THR A N 1
ATOM 1978 C CA . THR A 1 242 ? 16.865 -8.870 -12.030 1.00 84.88 242 THR A CA 1
ATOM 1979 C C . THR A 1 242 ? 16.974 -8.760 -13.543 1.00 84.88 242 THR A C 1
ATOM 1981 O O . THR A 1 242 ? 16.758 -9.723 -14.281 1.00 84.88 242 THR A O 1
ATOM 1984 N N . VAL A 1 243 ? 17.304 -7.563 -14.013 1.00 86.00 243 VAL A N 1
ATOM 1985 C CA . VAL A 1 243 ? 17.499 -7.263 -15.428 1.00 86.00 243 VAL A CA 1
ATOM 1986 C C . VAL A 1 243 ? 18.799 -6.499 -15.607 1.00 86.00 243 VAL A C 1
ATOM 1988 O O . VAL A 1 243 ? 19.026 -5.484 -14.949 1.00 86.00 243 VAL A O 1
ATOM 1991 N N . ASN A 1 244 ? 19.619 -6.969 -16.544 1.00 88.25 244 ASN A N 1
ATOM 1992 C CA . ASN A 1 244 ? 20.770 -6.237 -17.049 1.00 88.25 244 ASN A CA 1
ATOM 1993 C C . ASN A 1 244 ? 20.309 -5.239 -18.124 1.00 88.25 244 ASN A C 1
ATOM 1995 O O . ASN A 1 244 ? 19.855 -5.636 -19.201 1.00 88.25 244 ASN A O 1
ATOM 1999 N N . LEU A 1 245 ? 20.423 -3.940 -17.840 1.00 90.00 245 LEU A N 1
ATOM 2000 C CA . LEU A 1 245 ? 20.026 -2.871 -18.756 1.00 90.00 245 LEU A CA 1
ATOM 2001 C C . LEU A 1 245 ? 20.852 -2.872 -20.043 1.00 90.00 245 LEU A C 1
ATOM 2003 O O . LEU A 1 245 ? 20.323 -2.502 -21.087 1.00 90.00 245 LEU A O 1
ATOM 2007 N N . VAL A 1 246 ? 22.105 -3.334 -19.997 1.00 87.94 246 VAL A N 1
ATOM 2008 C CA . VAL A 1 246 ? 22.968 -3.428 -21.184 1.00 87.94 246 VAL A CA 1
ATOM 2009 C C . VAL A 1 246 ? 22.345 -4.360 -22.217 1.00 87.94 246 VAL A C 1
ATOM 2011 O O . VAL A 1 246 ? 22.179 -3.993 -23.375 1.00 87.94 246 VAL A O 1
ATOM 2014 N N . GLU A 1 247 ? 21.922 -5.546 -21.783 1.00 85.44 247 GLU A N 1
ATOM 2015 C CA . GLU A 1 247 ? 21.285 -6.541 -22.648 1.00 85.44 247 GLU A CA 1
ATOM 2016 C C . GLU A 1 247 ? 19.859 -6.132 -23.023 1.00 85.44 247 GLU A C 1
ATOM 2018 O O . GLU A 1 247 ? 19.440 -6.257 -24.177 1.00 85.44 247 GLU A O 1
ATOM 2023 N N . ALA A 1 248 ? 19.101 -5.613 -22.054 1.00 87.81 248 ALA A N 1
ATOM 2024 C CA . ALA A 1 248 ? 17.714 -5.233 -22.267 1.00 87.81 248 ALA A CA 1
ATOM 2025 C C . ALA A 1 248 ? 17.566 -4.047 -23.229 1.00 87.81 248 ALA A C 1
ATOM 2027 O O . ALA A 1 248 ? 16.582 -4.002 -23.973 1.00 87.81 248 ALA A O 1
ATOM 2028 N N . TRP A 1 249 ? 18.510 -3.103 -23.224 1.00 91.94 249 TRP A N 1
ATOM 2029 C CA . TRP A 1 249 ? 18.459 -1.910 -24.065 1.00 91.94 249 TRP A CA 1
ATOM 2030 C C . TRP A 1 249 ? 19.341 -1.958 -25.315 1.00 91.94 249 TRP A C 1
ATOM 2032 O O . TRP A 1 249 ? 19.279 -1.030 -26.119 1.00 91.94 249 TRP A O 1
ATOM 2042 N N . GLU A 1 250 ? 20.081 -3.046 -25.545 1.00 88.50 250 GLU A N 1
ATOM 2043 C CA . GLU A 1 250 ? 20.943 -3.223 -26.724 1.00 88.50 250 GLU A CA 1
ATOM 2044 C C . GLU A 1 250 ? 20.252 -2.907 -28.074 1.00 88.50 250 GLU A C 1
ATOM 2046 O O . GLU A 1 250 ? 20.870 -2.232 -28.904 1.00 88.50 250 GLU A O 1
ATOM 2051 N N . PRO A 1 251 ? 18.976 -3.291 -28.317 1.00 89.31 251 PRO A N 1
ATOM 2052 C CA . PRO A 1 251 ? 18.288 -2.975 -29.574 1.00 89.31 251 PRO A CA 1
ATOM 2053 C C . PRO A 1 251 ? 17.903 -1.494 -29.739 1.00 89.31 251 PRO A C 1
ATOM 2055 O O . PRO A 1 251 ? 17.542 -1.070 -30.839 1.00 89.31 251 PRO A O 1
ATOM 2058 N N . TYR A 1 252 ? 17.935 -0.695 -28.669 1.00 93.31 252 TYR A N 1
ATOM 2059 C CA . TYR A 1 252 ? 17.359 0.648 -28.640 1.00 93.31 252 TYR A CA 1
ATOM 2060 C C . TYR A 1 252 ? 18.446 1.729 -28.638 1.00 93.31 252 TYR A C 1
ATOM 2062 O O . TYR A 1 252 ? 19.126 1.976 -27.642 1.00 93.31 252 TYR A O 1
ATOM 2070 N N . LYS A 1 253 ? 18.586 2.428 -29.770 1.00 94.25 253 LYS A N 1
ATOM 2071 C CA . LYS A 1 253 ? 19.680 3.384 -30.013 1.00 94.25 253 LYS A CA 1
ATOM 2072 C C . LYS A 1 253 ? 19.778 4.503 -28.967 1.00 94.25 253 LYS A C 1
ATOM 2074 O O . LYS A 1 253 ? 20.876 4.767 -28.483 1.00 94.25 253 LYS A O 1
ATOM 2079 N N . ALA A 1 254 ? 18.680 5.192 -28.643 1.00 95.06 254 ALA A N 1
ATOM 2080 C CA . ALA A 1 254 ? 18.722 6.315 -27.702 1.00 95.06 254 ALA A CA 1
ATOM 2081 C C . ALA A 1 254 ? 19.025 5.851 -26.268 1.00 95.06 254 ALA A C 1
ATOM 2083 O O . ALA A 1 254 ? 19.825 6.490 -25.587 1.00 95.06 254 ALA A O 1
ATOM 2084 N N . ALA A 1 255 ? 18.452 4.720 -25.846 1.00 94.00 255 ALA A N 1
ATOM 2085 C CA . ALA A 1 255 ? 18.718 4.116 -24.543 1.00 94.00 255 ALA A CA 1
ATOM 2086 C C . ALA A 1 255 ? 20.177 3.655 -24.396 1.00 94.00 255 ALA A C 1
ATOM 2088 O O . ALA A 1 255 ? 20.835 4.000 -23.416 1.00 94.00 255 ALA A O 1
ATOM 2089 N N . LYS A 1 256 ? 20.717 2.964 -25.409 1.00 93.44 256 LYS A N 1
ATOM 2090 C CA . LYS A 1 256 ? 22.119 2.528 -25.442 1.00 93.44 256 LYS A CA 1
ATOM 2091 C C . LYS A 1 256 ? 23.093 3.703 -25.337 1.00 93.44 256 LYS A C 1
ATOM 2093 O O . LYS A 1 256 ? 24.035 3.659 -24.556 1.00 93.44 256 LYS A O 1
ATOM 2098 N N . ILE A 1 257 ? 22.849 4.779 -26.091 1.00 93.38 257 ILE A N 1
ATOM 2099 C CA . ILE A 1 257 ? 23.692 5.984 -26.040 1.00 93.38 257 ILE A CA 1
ATOM 2100 C C . ILE A 1 257 ? 23.634 6.647 -24.660 1.00 93.38 257 ILE A C 1
ATOM 2102 O O . ILE A 1 257 ? 24.666 7.107 -24.176 1.00 93.38 257 ILE A O 1
ATOM 2106 N N . ALA A 1 258 ? 22.456 6.710 -24.035 1.00 94.38 258 ALA A N 1
ATOM 2107 C CA . ALA A 1 258 ? 22.300 7.292 -22.705 1.00 94.38 258 ALA A CA 1
ATOM 2108 C C . ALA A 1 258 ? 23.045 6.479 -21.630 1.00 94.38 258 ALA A C 1
ATOM 2110 O O . ALA A 1 258 ? 23.709 7.066 -20.783 1.00 94.38 258 ALA A O 1
ATOM 2111 N N . LEU A 1 259 ? 23.010 5.144 -21.714 1.00 93.56 259 LEU A N 1
ATOM 2112 C CA . LEU A 1 259 ? 23.639 4.248 -20.736 1.00 93.56 259 LEU A CA 1
ATOM 2113 C C . LEU A 1 259 ? 25.179 4.228 -20.805 1.00 93.56 259 LEU A C 1
ATOM 2115 O O . LEU A 1 259 ? 25.830 3.830 -19.843 1.00 93.56 259 LEU A O 1
ATOM 2119 N N . ASN A 1 260 ? 25.784 4.684 -21.908 1.00 91.19 260 ASN A N 1
ATOM 2120 C CA . ASN A 1 260 ? 27.242 4.667 -22.082 1.00 91.19 260 ASN A CA 1
ATOM 2121 C C . ASN A 1 260 ? 28.008 5.414 -20.978 1.00 91.19 260 ASN A C 1
ATOM 2123 O O . ASN A 1 260 ? 29.121 5.011 -20.662 1.00 91.19 260 ASN A O 1
ATOM 2127 N N . TYR A 1 261 ? 27.437 6.478 -20.400 1.00 86.81 261 TYR A N 1
ATOM 2128 C CA . TYR A 1 261 ? 28.081 7.192 -19.292 1.00 86.81 261 TYR A CA 1
ATOM 2129 C C . TYR A 1 261 ? 28.144 6.326 -18.027 1.00 86.81 261 TYR A C 1
ATOM 2131 O O . TYR A 1 261 ? 29.198 6.199 -17.410 1.00 86.81 261 TYR A O 1
ATOM 2139 N N . THR A 1 262 ? 27.041 5.653 -17.694 1.00 89.06 262 THR A N 1
ATOM 2140 C CA . THR A 1 262 ? 26.973 4.707 -16.574 1.00 89.06 262 THR A CA 1
ATOM 2141 C C . THR A 1 262 ? 27.973 3.563 -16.746 1.00 89.06 262 THR A C 1
ATOM 2143 O O . THR A 1 262 ? 28.613 3.156 -15.779 1.00 89.06 262 THR A O 1
ATOM 2146 N N . LEU A 1 263 ? 28.138 3.076 -17.980 1.00 89.19 263 LEU A N 1
ATOM 2147 C CA . LEU A 1 263 ? 29.028 1.962 -18.329 1.00 89.19 263 LEU A CA 1
ATOM 2148 C C . LEU A 1 263 ? 30.488 2.375 -18.560 1.00 89.19 263 LEU A C 1
ATOM 2150 O O . LEU A 1 263 ? 31.310 1.538 -18.946 1.00 89.19 263 LEU A O 1
ATOM 2154 N N . ASP A 1 264 ? 30.829 3.646 -18.349 1.00 90.94 264 ASP A N 1
ATOM 2155 C CA . ASP A 1 264 ? 32.202 4.105 -18.490 1.00 90.94 264 ASP A CA 1
ATOM 2156 C C . ASP A 1 264 ? 33.113 3.421 -17.457 1.00 90.94 264 ASP A C 1
ATOM 2158 O O . ASP A 1 264 ? 32.792 3.302 -16.273 1.00 90.94 264 ASP A O 1
ATOM 2162 N N . SER A 1 265 ? 34.288 2.966 -17.899 1.00 87.56 265 SER A N 1
ATOM 2163 C CA . SER A 1 265 ? 35.210 2.208 -17.043 1.00 87.56 265 SER A CA 1
ATOM 2164 C C . SER A 1 265 ? 35.774 3.026 -15.877 1.00 87.56 265 SER A C 1
ATOM 2166 O O . SER A 1 265 ? 36.220 2.444 -14.886 1.00 87.56 265 SER A O 1
ATOM 2168 N N . ALA A 1 266 ? 35.816 4.358 -15.972 1.00 91.50 266 ALA A N 1
ATOM 2169 C CA . ALA A 1 266 ? 36.156 5.207 -14.836 1.00 91.50 266 ALA A CA 1
ATOM 2170 C C . ALA A 1 266 ? 35.007 5.224 -13.820 1.00 91.50 266 ALA A C 1
ATOM 2172 O O . ALA A 1 266 ? 35.256 4.926 -12.654 1.00 91.50 266 ALA A O 1
ATOM 2173 N N . ASN A 1 267 ? 33.767 5.442 -14.275 1.00 90.56 267 ASN A N 1
ATOM 2174 C CA . ASN A 1 267 ? 32.583 5.451 -13.410 1.00 90.56 267 ASN A CA 1
ATOM 2175 C C . ASN A 1 267 ? 32.379 4.104 -12.699 1.00 90.56 267 ASN A C 1
ATOM 2177 O O . ASN A 1 267 ? 32.231 4.063 -11.482 1.00 90.56 267 ASN A O 1
ATOM 2181 N N . ILE A 1 268 ? 32.458 2.979 -13.420 1.00 89.56 268 ILE A N 1
ATOM 2182 C CA . ILE A 1 268 ? 32.307 1.639 -12.824 1.00 89.56 268 ILE A CA 1
ATOM 2183 C C . ILE A 1 268 ? 33.340 1.409 -11.712 1.00 89.56 268 ILE A C 1
ATOM 2185 O O . ILE A 1 268 ? 32.997 0.911 -10.639 1.00 89.56 268 ILE A O 1
ATOM 2189 N N . ARG A 1 269 ? 34.610 1.771 -11.948 1.00 89.50 269 ARG A N 1
ATOM 2190 C CA . ARG A 1 269 ? 35.675 1.624 -10.941 1.00 89.50 269 ARG A CA 1
ATOM 2191 C C . ARG A 1 269 ? 35.462 2.544 -9.747 1.00 89.50 269 ARG A C 1
ATOM 2193 O O . ARG A 1 269 ? 35.711 2.122 -8.620 1.00 89.50 269 ARG A O 1
ATOM 2200 N N . GLU A 1 270 ? 35.002 3.766 -9.987 1.00 92.06 270 GLU A N 1
ATOM 2201 C CA . GLU A 1 270 ? 34.659 4.718 -8.935 1.00 92.06 270 GLU A CA 1
ATOM 2202 C C . GLU A 1 270 ? 33.538 4.175 -8.043 1.00 92.06 270 GLU A C 1
ATOM 2204 O O . GLU A 1 270 ? 33.729 4.083 -6.830 1.00 92.06 270 GLU A O 1
ATOM 2209 N N . GLN A 1 271 ? 32.421 3.720 -8.623 1.00 90.94 271 GLN A N 1
ATOM 2210 C CA . GLN A 1 271 ? 31.302 3.169 -7.851 1.00 90.94 271 GLN A CA 1
ATOM 2211 C C . GLN A 1 271 ? 31.696 1.884 -7.111 1.00 90.94 271 GLN A C 1
ATOM 2213 O O . GLN A 1 271 ? 31.414 1.748 -5.920 1.00 90.94 271 GLN A O 1
ATOM 2218 N N . ALA A 1 272 ? 32.413 0.964 -7.767 1.00 88.44 272 ALA A N 1
ATOM 2219 C CA . ALA A 1 272 ? 32.885 -0.263 -7.127 1.00 88.44 272 ALA A CA 1
ATOM 2220 C C . ALA A 1 272 ? 33.810 0.027 -5.932 1.00 88.44 272 ALA A C 1
ATOM 2222 O O . ALA A 1 272 ? 33.649 -0.565 -4.863 1.00 88.44 272 ALA A O 1
ATOM 2223 N N . SER A 1 273 ? 34.745 0.971 -6.088 1.00 90.88 273 SER A N 1
ATOM 2224 C CA . SER A 1 273 ? 35.628 1.418 -5.005 1.00 90.88 273 SER A CA 1
ATOM 2225 C C . SER A 1 273 ? 34.833 2.061 -3.866 1.00 90.88 273 SER A C 1
ATOM 2227 O O . SER A 1 273 ? 35.005 1.695 -2.704 1.00 90.88 273 SER A O 1
ATOM 2229 N N . ARG A 1 274 ? 33.895 2.957 -4.192 1.00 91.19 274 ARG A N 1
ATOM 2230 C CA . ARG A 1 274 ? 33.047 3.665 -3.226 1.00 91.19 274 ARG A CA 1
ATOM 2231 C C . ARG A 1 274 ? 32.249 2.708 -2.343 1.00 91.19 274 ARG A C 1
ATOM 2233 O O . ARG A 1 274 ? 32.311 2.820 -1.119 1.00 91.19 274 ARG A O 1
ATOM 2240 N N . TYR A 1 275 ? 31.551 1.738 -2.935 1.00 90.00 275 TYR A N 1
ATOM 2241 C CA . TYR A 1 275 ? 30.775 0.765 -2.161 1.00 90.00 275 TYR A CA 1
ATOM 2242 C C . TYR A 1 275 ? 31.659 -0.219 -1.383 1.00 90.00 275 TYR A C 1
ATOM 2244 O O . TYR A 1 275 ? 31.293 -0.611 -0.275 1.00 90.00 275 TYR A O 1
ATOM 2252 N N . SER A 1 276 ? 32.847 -0.562 -1.895 1.00 87.25 276 SER A N 1
ATOM 2253 C CA . SER A 1 276 ? 33.829 -1.365 -1.153 1.00 87.25 276 SER A CA 1
ATOM 2254 C C . SER A 1 276 ? 34.321 -0.643 0.107 1.00 87.25 276 SER A C 1
ATOM 2256 O O . SER A 1 276 ? 34.249 -1.199 1.203 1.00 87.25 276 SER A O 1
ATOM 2258 N N . VAL A 1 277 ? 34.760 0.614 -0.025 1.00 91.19 277 VAL A N 1
ATOM 2259 C CA . VAL A 1 277 ? 35.245 1.438 1.099 1.00 91.19 277 VAL A CA 1
ATOM 2260 C C . VAL A 1 277 ? 34.127 1.703 2.112 1.00 91.19 277 VAL A C 1
ATOM 2262 O O . VAL A 1 277 ? 34.349 1.606 3.319 1.00 91.19 277 VAL A O 1
ATOM 2265 N N . SER A 1 278 ? 32.907 1.974 1.636 1.00 90.38 278 SER A N 1
ATOM 2266 C CA . SER A 1 278 ? 31.725 2.122 2.494 1.00 90.38 278 SER A CA 1
ATOM 2267 C C . SER A 1 278 ? 31.509 0.881 3.369 1.00 90.38 278 SER A C 1
ATOM 2269 O O . SER A 1 278 ? 31.390 0.988 4.590 1.00 90.38 278 SER A O 1
ATOM 2271 N N . MET A 1 279 ? 31.561 -0.321 2.784 1.00 88.19 279 MET A N 1
ATOM 2272 C CA . MET A 1 279 ? 31.398 -1.567 3.540 1.00 88.19 279 MET A CA 1
ATOM 2273 C C . MET A 1 279 ? 32.506 -1.808 4.570 1.00 88.19 279 MET A C 1
ATOM 2275 O O . MET A 1 279 ? 32.214 -2.304 5.664 1.00 88.19 279 MET A O 1
ATOM 2279 N N . GLU A 1 280 ? 33.755 -1.449 4.263 1.00 90.00 280 GLU A N 1
ATOM 2280 C CA . GLU A 1 280 ? 34.865 -1.524 5.222 1.00 90.00 280 GLU A CA 1
ATOM 2281 C C . GLU A 1 280 ? 34.636 -0.609 6.434 1.00 90.00 280 GLU A C 1
ATOM 2283 O O . GLU A 1 280 ? 34.921 -1.009 7.565 1.00 90.00 280 GLU A O 1
ATOM 2288 N N . GLY A 1 281 ? 34.054 0.576 6.220 1.00 90.19 281 GLY A N 1
ATOM 2289 C CA . GLY A 1 281 ? 33.695 1.516 7.284 1.00 90.19 281 GLY A CA 1
ATOM 2290 C C . GLY A 1 281 ? 32.433 1.138 8.071 1.00 90.19 281 GLY A C 1
ATOM 2291 O O . GLY A 1 281 ? 32.366 1.375 9.280 1.00 90.19 281 GLY A O 1
ATOM 2292 N N . LEU A 1 282 ? 31.432 0.535 7.422 1.00 90.50 282 LEU A N 1
ATOM 2293 C CA . LEU A 1 282 ? 30.156 0.158 8.047 1.00 90.50 282 LEU A CA 1
ATOM 2294 C C . LEU A 1 282 ? 30.272 -1.108 8.900 1.00 90.50 282 LEU A C 1
ATOM 2296 O O . LEU A 1 282 ? 29.701 -1.178 9.989 1.00 90.50 282 LEU A O 1
ATOM 2300 N N . ARG A 1 283 ? 31.052 -2.100 8.458 1.00 89.00 283 ARG A N 1
ATOM 2301 C CA . ARG A 1 283 ? 31.235 -3.370 9.176 1.00 89.00 283 ARG A CA 1
ATOM 2302 C C . ARG A 1 283 ? 31.604 -3.210 10.665 1.00 89.00 283 ARG A C 1
ATOM 2304 O O . ARG A 1 283 ? 30.917 -3.824 11.486 1.00 89.00 283 ARG A O 1
ATOM 2311 N N . PRO A 1 284 ? 32.629 -2.429 11.063 1.00 90.69 284 PRO A N 1
ATOM 2312 C CA . PRO A 1 284 ? 32.970 -2.258 12.477 1.00 90.69 284 PRO A CA 1
ATOM 2313 C C . PRO A 1 284 ? 31.880 -1.513 13.259 1.00 90.69 284 PRO A C 1
ATOM 2315 O O . PRO A 1 284 ? 31.640 -1.837 14.423 1.00 90.69 284 PRO A O 1
ATOM 2318 N N . GLN A 1 285 ? 31.177 -0.565 12.627 1.00 88.25 285 GLN A N 1
ATOM 2319 C CA . GLN A 1 285 ? 30.067 0.155 13.256 1.00 88.25 285 GLN A CA 1
ATOM 2320 C C . GLN A 1 285 ? 28.912 -0.796 13.581 1.00 88.25 285 GLN A C 1
ATOM 2322 O O . GLN A 1 285 ? 28.445 -0.824 14.717 1.00 88.25 285 GLN A O 1
ATOM 2327 N N . ILE A 1 286 ? 28.509 -1.642 12.627 1.00 87.62 286 ILE A N 1
ATOM 2328 C CA . ILE A 1 286 ? 27.474 -2.663 12.841 1.00 87.62 286 ILE A CA 1
ATOM 2329 C C . ILE A 1 286 ? 27.903 -3.632 13.948 1.00 87.62 286 ILE A C 1
ATOM 2331 O O . ILE A 1 286 ? 27.130 -3.909 14.860 1.00 87.62 286 ILE A O 1
ATOM 2335 N N . GLN A 1 287 ? 29.150 -4.114 13.923 1.00 87.75 287 GLN A N 1
ATOM 2336 C CA . GLN A 1 287 ? 29.665 -5.012 14.963 1.00 87.75 287 GLN A CA 1
ATOM 2337 C C . GLN A 1 287 ? 29.624 -4.386 16.360 1.00 87.75 287 GLN A C 1
ATOM 2339 O O . GLN A 1 287 ? 29.385 -5.095 17.335 1.00 87.75 287 GLN A O 1
ATOM 2344 N N . GLN A 1 288 ? 29.840 -3.074 16.476 1.00 86.31 288 GLN A N 1
ATOM 2345 C CA . GLN A 1 288 ? 29.694 -2.359 17.740 1.00 86.31 288 GLN A CA 1
ATOM 2346 C C . GLN A 1 288 ? 28.228 -2.276 18.183 1.00 86.31 288 GLN A C 1
ATOM 2348 O O . GLN A 1 288 ? 27.950 -2.536 19.353 1.00 86.31 288 GLN A O 1
ATOM 2353 N N . LEU A 1 289 ? 27.310 -1.955 17.265 1.00 84.00 289 LEU A N 1
ATOM 2354 C CA . LEU A 1 289 ? 25.871 -1.882 17.546 1.00 84.00 289 LEU A CA 1
ATOM 2355 C C . LEU A 1 289 ? 25.291 -3.235 17.981 1.00 84.00 289 LEU A C 1
ATOM 2357 O O . LEU A 1 289 ? 24.391 -3.275 18.813 1.00 84.00 289 LEU A O 1
ATOM 2361 N N . LEU A 1 290 ? 25.826 -4.339 17.455 1.00 81.94 290 LEU A N 1
ATOM 2362 C CA . LEU A 1 290 ? 25.384 -5.701 17.767 1.00 81.94 290 LEU A CA 1
ATOM 2363 C C . LEU A 1 290 ? 25.950 -6.267 19.081 1.00 81.94 290 LEU A C 1
ATOM 2365 O O . LEU A 1 290 ? 25.606 -7.391 19.448 1.00 81.94 290 LEU A O 1
ATOM 2369 N N . LYS A 1 291 ? 26.816 -5.536 19.799 1.00 85.50 291 LYS A N 1
ATOM 2370 C CA . LYS A 1 291 ? 27.308 -5.991 21.109 1.00 85.50 291 LYS A CA 1
ATOM 2371 C C . LYS A 1 291 ? 26.151 -6.087 22.102 1.00 85.50 291 LYS A C 1
ATOM 2373 O O . LYS A 1 291 ? 25.313 -5.189 22.196 1.00 85.50 291 LYS A O 1
ATOM 2378 N N . GLU A 1 292 ? 26.125 -7.180 22.860 1.00 69.94 292 GLU A N 1
ATOM 2379 C CA . GLU A 1 292 ? 25.047 -7.471 23.800 1.00 69.94 292 GLU A CA 1
ATOM 2380 C C . GLU A 1 292 ? 24.855 -6.322 24.803 1.00 69.94 292 GLU A C 1
ATOM 2382 O O . GLU A 1 292 ? 25.805 -5.820 25.407 1.00 69.94 292 GLU A O 1
ATOM 2387 N N . GLY A 1 293 ? 23.609 -5.864 24.940 1.00 68.75 293 GLY A N 1
ATOM 2388 C CA . GLY A 1 293 ? 23.252 -4.763 25.830 1.00 68.75 293 GLY A CA 1
ATOM 2389 C C . GLY A 1 293 ? 23.615 -3.357 25.336 1.00 68.75 293 GLY A C 1
ATOM 2390 O O . GLY A 1 293 ? 23.466 -2.430 26.133 1.00 68.75 293 GLY A O 1
ATOM 2391 N N . PHE A 1 294 ? 24.060 -3.174 24.083 1.00 74.81 294 PHE A N 1
ATOM 2392 C CA . PHE A 1 294 ? 24.321 -1.849 23.495 1.00 74.81 294 PHE A CA 1
ATOM 2393 C C . PHE A 1 294 ? 23.041 -1.159 22.990 1.00 74.81 294 PHE A C 1
ATOM 2395 O O . PHE A 1 294 ? 22.809 0.010 23.282 1.00 74.81 294 PHE A O 1
ATOM 2402 N N . LEU A 1 295 ? 22.164 -1.880 22.285 1.00 78.88 295 LEU A N 1
ATOM 2403 C CA . LEU A 1 295 ? 20.874 -1.360 21.809 1.00 78.88 295 LEU A CA 1
ATOM 2404 C C . LEU A 1 295 ? 19.807 -1.432 22.916 1.00 78.88 295 LEU A C 1
ATOM 2406 O O . LEU A 1 295 ? 18.916 -2.278 22.887 1.00 78.88 295 LEU A O 1
ATOM 2410 N N . ARG A 1 296 ? 19.921 -0.561 23.924 1.00 79.38 296 ARG A N 1
ATOM 2411 C CA . ARG A 1 296 ? 18.877 -0.337 24.945 1.00 79.38 296 ARG A CA 1
ATOM 2412 C C . ARG A 1 296 ? 17.970 0.823 24.532 1.00 79.38 296 ARG A C 1
ATOM 2414 O O . ARG A 1 296 ? 18.414 1.688 23.786 1.00 79.38 296 ARG A O 1
ATOM 2421 N N . GLU A 1 297 ? 16.741 0.860 25.053 1.00 73.94 297 GLU A N 1
ATOM 2422 C CA . GLU A 1 297 ? 15.725 1.891 24.748 1.00 73.94 297 GLU A CA 1
ATOM 2423 C C . GLU A 1 297 ? 16.300 3.315 24.854 1.00 73.94 297 GLU A C 1
ATOM 2425 O O . GLU A 1 297 ? 16.222 4.072 23.893 1.00 73.94 297 GLU A O 1
ATOM 2430 N N . GLU A 1 298 ? 16.994 3.628 25.951 1.00 77.75 298 GLU A N 1
ATOM 2431 C CA . GLU A 1 298 ? 17.632 4.935 26.187 1.00 77.75 298 GLU A CA 1
ATOM 2432 C C . GLU A 1 298 ? 18.669 5.291 25.106 1.00 77.75 298 GLU A C 1
ATOM 2434 O O . GLU A 1 298 ? 18.600 6.346 24.484 1.00 77.75 298 GLU A O 1
ATOM 2439 N N . ILE A 1 299 ? 19.586 4.368 24.799 1.00 77.25 299 ILE A N 1
ATOM 2440 C CA . ILE A 1 299 ? 20.660 4.594 23.818 1.00 77.25 299 ILE A CA 1
ATOM 2441 C C . ILE A 1 299 ? 20.091 4.749 22.406 1.00 77.25 299 ILE A C 1
ATOM 2443 O O . ILE A 1 299 ? 20.606 5.547 21.621 1.00 77.25 299 ILE A O 1
ATOM 2447 N N . VAL A 1 300 ? 19.047 3.986 22.071 1.00 79.75 300 VAL A N 1
ATOM 2448 C CA . VAL A 1 300 ? 18.384 4.078 20.768 1.00 79.75 300 VAL A CA 1
ATOM 2449 C C . VAL A 1 300 ? 17.717 5.439 20.612 1.00 79.75 300 VAL A C 1
ATOM 2451 O O . VAL A 1 300 ? 17.945 6.078 19.588 1.00 79.75 300 VAL A O 1
ATOM 2454 N N . LEU A 1 301 ? 16.964 5.896 21.619 1.00 78.06 301 LEU A N 1
ATOM 2455 C CA . LEU A 1 301 ? 16.283 7.194 21.601 1.00 78.06 301 LEU A CA 1
ATOM 2456 C C . LEU A 1 301 ? 17.274 8.365 21.511 1.00 78.06 301 LEU A C 1
ATOM 2458 O O . LEU A 1 301 ? 17.058 9.286 20.724 1.00 78.06 301 LEU A O 1
ATOM 2462 N N . ASP A 1 302 ? 18.403 8.283 22.215 1.00 83.12 302 ASP A N 1
ATOM 2463 C CA . ASP A 1 302 ? 19.436 9.325 22.190 1.00 83.12 302 ASP A CA 1
ATOM 2464 C C . ASP A 1 302 ? 20.239 9.356 20.874 1.00 83.12 302 ASP A C 1
ATOM 2466 O O . ASP A 1 302 ? 20.851 10.370 20.535 1.00 83.12 302 ASP A O 1
ATOM 2470 N N . ASN A 1 303 ? 20.259 8.254 20.109 1.00 83.38 303 ASN A N 1
ATOM 2471 C CA . ASN A 1 303 ? 21.100 8.099 18.913 1.00 83.38 303 ASN A CA 1
ATOM 2472 C C . ASN A 1 303 ? 20.318 7.798 17.622 1.00 83.38 303 ASN A C 1
ATOM 2474 O O . ASN A 1 303 ? 20.929 7.362 16.638 1.00 83.38 303 ASN A O 1
ATOM 2478 N N . ILE A 1 304 ? 19.004 8.062 17.581 1.00 81.00 304 ILE A N 1
ATOM 2479 C CA . ILE A 1 304 ? 18.138 7.790 16.415 1.00 81.00 304 ILE A CA 1
ATOM 2480 C C . ILE A 1 304 ? 18.772 8.260 15.091 1.00 81.00 304 ILE A C 1
ATOM 2482 O O . ILE A 1 304 ? 18.894 7.435 14.181 1.00 81.00 304 ILE A O 1
ATOM 2486 N N . PRO A 1 305 ? 19.257 9.514 14.945 1.00 83.12 305 PRO A N 1
ATOM 2487 C CA . PRO A 1 305 ? 19.780 9.984 13.660 1.00 83.12 305 PRO A CA 1
ATOM 2488 C C . PRO A 1 305 ? 20.999 9.185 13.183 1.00 83.12 305 PRO A C 1
ATOM 2490 O O . PRO A 1 305 ? 21.122 8.871 12.000 1.00 83.12 305 PRO A O 1
ATOM 2493 N N . LYS A 1 306 ? 21.889 8.812 14.111 1.00 85.06 306 LYS A N 1
ATOM 2494 C CA . LYS A 1 306 ? 23.107 8.051 13.809 1.00 85.06 306 LYS A CA 1
ATOM 2495 C C . LYS A 1 306 ? 22.781 6.615 13.400 1.00 85.06 306 LYS A C 1
ATOM 2497 O O . LYS A 1 306 ? 23.368 6.107 12.447 1.00 85.06 306 LYS A O 1
ATOM 2502 N N . LEU A 1 307 ? 21.840 5.977 14.099 1.00 85.44 307 LEU A N 1
ATOM 2503 C CA . LEU A 1 307 ? 21.380 4.624 13.783 1.00 85.44 307 LEU A CA 1
ATOM 2504 C C . LEU A 1 307 ? 20.688 4.576 12.419 1.00 85.44 307 LEU A C 1
ATOM 2506 O O . LEU A 1 307 ? 20.998 3.702 11.612 1.00 85.44 307 LEU A O 1
ATOM 2510 N N . LEU A 1 308 ? 19.808 5.541 12.138 1.00 84.00 308 LEU A N 1
ATOM 2511 C CA . LEU A 1 308 ? 19.112 5.628 10.856 1.00 84.00 308 LEU A CA 1
ATOM 2512 C C . LEU A 1 308 ? 20.073 5.875 9.692 1.00 84.00 308 LEU A C 1
ATOM 2514 O O . LEU A 1 308 ? 19.924 5.247 8.648 1.00 84.00 308 LEU A O 1
ATOM 2518 N N . ASN A 1 309 ? 21.076 6.740 9.859 1.00 86.44 309 ASN A N 1
ATOM 2519 C CA . ASN A 1 309 ? 22.082 6.962 8.820 1.00 86.44 309 ASN A CA 1
ATOM 2520 C C . ASN A 1 309 ? 22.904 5.697 8.552 1.00 86.44 309 ASN A C 1
ATOM 2522 O O . ASN A 1 309 ? 22.981 5.269 7.407 1.00 86.44 309 ASN A O 1
ATOM 2526 N N . CYS A 1 310 ? 23.393 5.029 9.603 1.00 87.94 310 CYS A N 1
ATOM 2527 C CA . CYS A 1 310 ? 24.100 3.755 9.461 1.00 87.94 310 CYS A CA 1
ATOM 2528 C C . CYS A 1 310 ? 23.242 2.704 8.733 1.00 87.94 310 CYS A C 1
ATOM 2530 O O . CYS A 1 310 ? 23.715 2.045 7.810 1.00 87.94 310 CYS A O 1
ATOM 2532 N N . LEU A 1 311 ? 21.957 2.585 9.087 1.00 87.06 311 LEU A N 1
ATOM 2533 C CA . LEU A 1 311 ? 21.026 1.659 8.440 1.00 87.06 311 LEU A CA 1
ATOM 2534 C C . LEU A 1 311 ? 20.812 1.989 6.954 1.00 87.06 311 LEU A C 1
ATOM 2536 O O . LEU A 1 311 ? 20.811 1.083 6.120 1.00 87.06 311 LEU A O 1
ATOM 2540 N N . ARG A 1 312 ? 20.667 3.272 6.605 1.00 88.38 312 ARG A N 1
ATOM 2541 C CA . ARG A 1 312 ? 20.548 3.722 5.209 1.00 88.38 312 ARG A CA 1
ATOM 2542 C C . ARG A 1 312 ? 21.805 3.386 4.413 1.00 88.38 312 ARG A C 1
ATOM 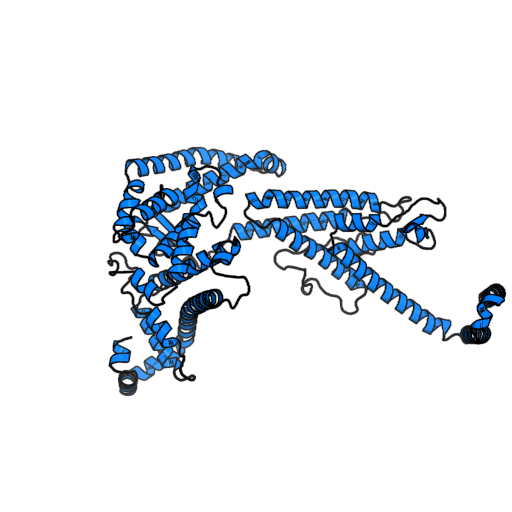2544 O O . ARG A 1 312 ? 21.680 2.772 3.356 1.00 88.38 312 ARG A O 1
ATOM 2551 N N . ASP A 1 313 ? 22.982 3.717 4.936 1.00 89.25 313 ASP A N 1
ATOM 2552 C CA . ASP A 1 313 ? 24.271 3.457 4.282 1.00 89.25 313 ASP A CA 1
ATOM 2553 C C . ASP A 1 313 ? 24.482 1.951 4.047 1.00 89.25 313 ASP A C 1
ATOM 2555 O O . ASP A 1 313 ? 24.919 1.532 2.969 1.00 89.25 313 ASP A O 1
ATOM 2559 N N . CYS A 1 314 ? 24.093 1.119 5.023 1.00 90.19 314 CYS A N 1
ATOM 2560 C CA . CYS A 1 314 ? 24.095 -0.339 4.892 1.00 90.19 314 CYS A CA 1
ATOM 2561 C C . CYS A 1 314 ? 23.162 -0.805 3.775 1.00 90.19 314 CYS A C 1
ATOM 2563 O O . CYS A 1 314 ? 23.574 -1.588 2.921 1.00 90.19 314 CYS A O 1
ATOM 2565 N N . ASN A 1 315 ? 21.919 -0.319 3.759 1.00 89.81 315 ASN A N 1
ATOM 2566 C CA . ASN A 1 315 ? 20.924 -0.720 2.767 1.00 89.81 315 ASN A CA 1
ATOM 2567 C C . ASN A 1 315 ? 21.358 -0.360 1.344 1.00 89.81 315 ASN A C 1
ATOM 2569 O O . ASN A 1 315 ? 21.244 -1.192 0.447 1.00 89.81 315 ASN A O 1
ATOM 2573 N N . VAL A 1 316 ? 21.878 0.853 1.142 1.00 90.81 316 VAL A N 1
ATOM 2574 C CA . VAL A 1 316 ? 22.368 1.318 -0.164 1.00 90.81 316 VAL A CA 1
ATOM 2575 C C . VAL A 1 316 ? 23.556 0.461 -0.613 1.00 90.81 316 VAL A C 1
ATOM 2577 O O . VAL A 1 316 ? 23.537 -0.091 -1.714 1.00 90.81 316 VAL A O 1
ATOM 2580 N N . SER A 1 317 ? 24.549 0.275 0.263 1.00 90.81 317 SER A N 1
ATOM 2581 C CA . SER A 1 317 ? 25.781 -0.450 -0.074 1.00 90.81 317 SER A CA 1
ATOM 2582 C C . SER A 1 317 ? 25.523 -1.934 -0.355 1.00 90.81 317 SER A C 1
ATOM 2584 O O . SER A 1 317 ? 25.971 -2.463 -1.371 1.00 90.81 317 SER A O 1
ATOM 2586 N N . ILE A 1 318 ? 24.751 -2.611 0.504 1.00 89.56 318 ILE A N 1
ATOM 2587 C CA . ILE A 1 318 ? 24.418 -4.033 0.338 1.00 89.56 318 ILE A CA 1
ATOM 2588 C C . ILE A 1 318 ? 23.578 -4.242 -0.920 1.00 89.56 318 ILE A C 1
ATOM 2590 O O . ILE A 1 318 ? 23.863 -5.162 -1.685 1.00 89.56 318 ILE A O 1
ATOM 2594 N N . ARG A 1 319 ? 22.573 -3.392 -1.168 1.00 88.62 319 ARG A N 1
ATOM 2595 C CA . ARG A 1 319 ? 21.731 -3.497 -2.365 1.00 88.62 319 ARG A CA 1
ATOM 2596 C C . ARG A 1 319 ? 22.572 -3.410 -3.634 1.00 88.62 319 ARG A C 1
ATOM 2598 O O . ARG A 1 319 ? 22.432 -4.272 -4.501 1.00 88.62 319 ARG A O 1
ATOM 2605 N N . TRP A 1 320 ? 23.435 -2.398 -3.738 1.00 90.44 320 TRP A N 1
ATOM 2606 C CA . TRP A 1 320 ? 24.268 -2.216 -4.925 1.00 90.44 320 TRP A CA 1
ATOM 2607 C C . TRP A 1 320 ? 25.211 -3.403 -5.131 1.00 90.44 320 TRP A C 1
ATOM 2609 O O . TRP A 1 320 ? 25.266 -3.957 -6.230 1.00 90.44 320 TRP A O 1
ATOM 2619 N N . LEU A 1 321 ? 25.881 -3.859 -4.066 1.00 88.31 321 LEU A N 1
ATOM 2620 C CA . LEU A 1 321 ? 26.778 -5.012 -4.127 1.00 88.31 321 LEU A CA 1
ATOM 2621 C C . LEU A 1 321 ? 26.036 -6.286 -4.532 1.00 88.31 321 LEU A C 1
ATOM 2623 O O . LEU A 1 321 ? 26.494 -6.988 -5.426 1.00 88.31 321 LEU A O 1
ATOM 2627 N N . MET A 1 322 ? 24.876 -6.580 -3.941 1.00 87.31 322 MET A N 1
ATOM 2628 C CA . MET A 1 322 ? 24.088 -7.765 -4.296 1.00 87.31 322 MET A CA 1
ATOM 2629 C C . MET A 1 322 ? 23.666 -7.759 -5.767 1.00 87.31 322 MET A C 1
ATOM 2631 O O . MET A 1 322 ? 23.752 -8.794 -6.423 1.00 87.31 322 MET A O 1
ATOM 2635 N N . LEU A 1 323 ? 23.241 -6.610 -6.300 1.00 85.25 323 LEU A N 1
ATOM 2636 C CA . LEU A 1 323 ? 22.816 -6.500 -7.698 1.00 85.25 323 LEU A CA 1
ATOM 2637 C C . LEU A 1 323 ? 23.978 -6.675 -8.685 1.00 85.25 323 LEU A C 1
ATOM 2639 O O . LEU A 1 323 ? 23.793 -7.304 -9.723 1.00 85.25 323 LEU A O 1
ATOM 2643 N N . HIS A 1 324 ? 25.165 -6.156 -8.360 1.00 84.69 324 HIS A N 1
ATOM 2644 C CA . HIS A 1 324 ? 26.303 -6.105 -9.287 1.00 84.69 324 HIS A CA 1
ATOM 2645 C C . HIS A 1 324 ? 27.357 -7.203 -9.068 1.00 84.69 324 HIS A C 1
ATOM 2647 O O . HIS A 1 324 ? 28.280 -7.321 -9.870 1.00 84.69 324 HIS A O 1
ATOM 2653 N N . THR A 1 325 ? 27.232 -8.018 -8.014 1.00 80.12 325 THR A N 1
ATOM 2654 C CA . THR A 1 325 ? 28.124 -9.167 -7.748 1.00 80.12 325 THR A CA 1
ATOM 2655 C C . THR A 1 325 ? 27.432 -10.525 -7.871 1.00 80.12 325 THR A C 1
ATOM 2657 O O . THR A 1 325 ? 28.113 -11.548 -7.921 1.00 80.12 325 THR A O 1
ATOM 2660 N N . ALA A 1 326 ? 26.097 -10.570 -7.937 1.00 67.38 326 ALA A N 1
ATOM 2661 C CA . ALA A 1 326 ? 25.381 -11.811 -8.200 1.00 67.38 326 ALA A CA 1
ATOM 2662 C C . ALA A 1 326 ? 25.647 -12.293 -9.637 1.00 67.38 326 ALA A C 1
ATOM 2664 O O . ALA A 1 326 ? 25.496 -11.525 -10.587 1.00 67.38 326 ALA A O 1
ATOM 2665 N N . ASP A 1 327 ? 25.998 -13.577 -9.796 1.00 55.25 327 ASP A N 1
ATOM 2666 C CA . ASP A 1 327 ? 26.177 -14.221 -11.103 1.00 55.25 327 ASP A CA 1
ATOM 2667 C C . ASP A 1 327 ? 24.919 -14.020 -11.962 1.00 55.25 327 ASP A C 1
ATOM 2669 O O . ASP A 1 327 ? 23.907 -14.716 -11.801 1.00 55.25 327 ASP A O 1
ATOM 2673 N N . SER A 1 328 ? 25.001 -13.104 -12.929 1.00 51.03 328 SER A N 1
ATOM 2674 C CA . SER A 1 328 ? 23.912 -12.777 -13.857 1.00 51.03 328 SER A CA 1
ATOM 2675 C C . SER A 1 328 ? 23.471 -13.993 -14.691 1.00 51.03 328 SER A C 1
ATOM 2677 O O . SER A 1 328 ? 22.387 -13.992 -15.262 1.00 51.03 328 SER A O 1
ATOM 2679 N N . GLY A 1 329 ? 24.281 -15.062 -14.717 1.00 45.59 329 GLY A N 1
ATOM 2680 C CA . GLY A 1 329 ? 23.999 -16.328 -15.398 1.00 45.59 329 GLY A CA 1
ATOM 2681 C C . GLY A 1 329 ? 23.464 -17.476 -14.526 1.00 45.59 329 GLY A C 1
ATOM 2682 O O . GLY A 1 329 ? 23.192 -18.543 -15.071 1.00 45.59 329 GLY A O 1
ATOM 2683 N N . ARG A 1 330 ? 23.321 -17.325 -13.197 1.00 38.69 330 ARG A N 1
ATOM 2684 C CA . ARG A 1 330 ? 22.894 -18.430 -12.296 1.00 38.69 330 ARG A CA 1
ATOM 2685 C C . ARG A 1 330 ? 21.734 -18.111 -11.351 1.00 38.69 330 ARG A C 1
ATOM 2687 O O . ARG A 1 330 ? 21.191 -19.035 -10.748 1.00 38.69 330 ARG A O 1
ATOM 2694 N N . ALA A 1 331 ? 21.287 -16.859 -11.264 1.00 39.56 331 ALA A N 1
ATOM 2695 C CA . ALA A 1 331 ? 20.119 -16.495 -10.451 1.00 39.56 331 ALA A CA 1
ATOM 2696 C C . ALA A 1 331 ? 18.778 -17.050 -10.989 1.00 39.56 331 ALA A C 1
ATOM 2698 O O . ALA A 1 331 ? 17.768 -17.016 -10.292 1.00 39.56 331 ALA A O 1
ATOM 2699 N N . PHE A 1 332 ? 18.754 -17.595 -12.209 1.00 45.34 332 PHE A N 1
ATOM 2700 C CA . PHE A 1 332 ? 17.512 -17.909 -12.922 1.00 45.34 332 PHE A CA 1
ATOM 2701 C C . PHE A 1 332 ? 16.930 -19.314 -12.685 1.00 45.34 332 PHE A C 1
ATOM 2703 O O . PHE A 1 332 ? 15.827 -19.583 -13.151 1.00 45.34 332 PHE A O 1
ATOM 2710 N N . CYS A 1 333 ? 17.598 -20.180 -11.911 1.00 33.88 333 CYS A N 1
ATOM 2711 C CA . CYS A 1 333 ? 17.122 -21.539 -11.606 1.00 33.88 333 CYS A CA 1
ATOM 2712 C C . CYS A 1 333 ? 17.399 -21.967 -10.156 1.00 33.88 333 CYS A C 1
ATOM 2714 O O . CYS A 1 333 ? 17.964 -23.030 -9.901 1.00 33.88 333 CYS A O 1
ATOM 2716 N N . ARG A 1 334 ? 16.952 -21.186 -9.172 1.00 30.98 334 ARG A N 1
ATOM 2717 C CA . ARG A 1 334 ? 16.398 -21.834 -7.979 1.00 30.98 334 ARG A CA 1
ATOM 2718 C C . ARG A 1 334 ? 14.898 -21.589 -7.993 1.00 30.98 334 ARG A C 1
ATOM 2720 O O . ARG A 1 334 ? 14.498 -20.425 -8.058 1.00 30.98 334 ARG A O 1
ATOM 2727 N N . PRO A 1 335 ? 14.057 -22.639 -7.948 1.00 35.72 335 PRO A N 1
ATOM 2728 C CA . PRO A 1 335 ? 12.737 -22.462 -7.373 1.00 35.72 335 PRO A CA 1
ATOM 2729 C C . PRO A 1 335 ? 12.976 -21.744 -6.046 1.00 35.72 335 PRO A C 1
ATOM 2731 O O . PRO A 1 335 ? 13.772 -22.218 -5.233 1.00 35.72 335 PRO A O 1
ATOM 2734 N N . LEU A 1 336 ? 12.391 -20.560 -5.870 1.00 40.25 336 LEU A N 1
ATOM 2735 C CA . LEU A 1 336 ? 12.239 -20.008 -4.532 1.00 40.25 336 LEU A CA 1
ATOM 2736 C C . LEU A 1 336 ? 11.600 -21.137 -3.726 1.00 40.25 336 LEU A C 1
ATOM 2738 O O . LEU A 1 336 ? 10.535 -21.620 -4.121 1.00 40.25 336 LEU A O 1
ATOM 2742 N N . ASP A 1 337 ? 12.307 -21.640 -2.711 1.00 34.91 337 ASP A N 1
ATOM 2743 C CA . ASP A 1 337 ? 11.802 -22.727 -1.883 1.00 34.91 337 ASP A CA 1
ATOM 2744 C C . ASP A 1 337 ? 10.356 -22.385 -1.494 1.00 34.91 337 ASP A C 1
ATOM 2746 O O . ASP A 1 337 ? 10.118 -21.276 -1.008 1.00 34.91 337 ASP A O 1
ATOM 2750 N N . PRO A 1 338 ? 9.378 -23.294 -1.651 1.00 43.03 338 PRO A N 1
ATOM 2751 C CA . PRO A 1 338 ? 8.003 -23.034 -1.223 1.00 43.03 338 PRO A CA 1
ATOM 2752 C C . PRO A 1 338 ? 7.890 -22.754 0.289 1.00 43.03 338 PRO A C 1
ATOM 2754 O O . PRO A 1 338 ? 6.839 -22.342 0.772 1.00 43.03 338 PRO A O 1
ATOM 2757 N N . CYS A 1 339 ? 8.981 -22.957 1.038 1.00 39.94 339 CYS A N 1
ATOM 2758 C CA . CYS A 1 339 ? 9.123 -22.652 2.458 1.00 39.94 339 CYS A CA 1
ATOM 2759 C C . CYS A 1 339 ? 9.743 -21.267 2.744 1.00 39.94 339 CYS A C 1
ATOM 2761 O O . CYS A 1 339 ? 9.882 -20.883 3.908 1.00 39.94 339 CYS A O 1
ATOM 2763 N N . MET A 1 340 ? 10.114 -20.491 1.719 1.00 39.22 340 MET A N 1
ATOM 2764 C CA . MET A 1 340 ? 10.578 -19.118 1.896 1.00 39.22 340 MET A CA 1
ATOM 2765 C C . MET A 1 340 ? 9.377 -18.251 2.277 1.00 39.22 340 MET A C 1
ATOM 2767 O O . MET A 1 340 ? 8.669 -17.706 1.434 1.00 39.22 340 MET A O 1
ATOM 2771 N N . LYS A 1 341 ? 9.114 -18.170 3.586 1.00 38.91 341 LYS A N 1
ATOM 2772 C CA . LYS A 1 341 ? 8.193 -17.192 4.158 1.00 38.91 341 LYS A CA 1
ATOM 2773 C C . LYS A 1 341 ? 8.679 -15.816 3.723 1.00 38.91 341 LYS A C 1
ATOM 2775 O O . LYS A 1 341 ? 9.725 -15.361 4.181 1.00 38.91 341 LYS A O 1
ATOM 2780 N N . TRP A 1 342 ? 7.932 -15.181 2.829 1.00 38.56 342 TRP A N 1
ATOM 2781 C CA . TRP A 1 342 ? 8.092 -13.771 2.518 1.00 38.56 342 TRP A CA 1
ATOM 2782 C C . TRP A 1 342 ? 7.839 -13.001 3.810 1.00 38.56 342 TRP A C 1
ATOM 2784 O O . TRP A 1 342 ? 6.702 -12.840 4.244 1.00 38.56 342 TRP A O 1
ATOM 2794 N N . VAL A 1 343 ? 8.915 -12.620 4.487 1.00 50.09 343 VAL A N 1
ATOM 2795 C CA . VAL A 1 343 ? 8.838 -11.639 5.558 1.00 50.09 343 VAL A CA 1
ATOM 2796 C C . VAL A 1 343 ? 8.846 -10.306 4.845 1.00 50.09 343 VAL A C 1
ATOM 2798 O O . VAL A 1 343 ? 9.893 -9.897 4.354 1.00 50.09 343 VAL A O 1
ATOM 2801 N N . ASP A 1 344 ? 7.686 -9.668 4.733 1.00 65.69 344 ASP A N 1
ATOM 2802 C CA . ASP A 1 344 ? 7.634 -8.254 4.391 1.00 65.69 344 ASP A CA 1
ATOM 2803 C C . ASP A 1 344 ? 8.166 -7.481 5.612 1.00 65.69 344 ASP A C 1
ATOM 2805 O O . ASP A 1 344 ? 7.494 -7.442 6.648 1.00 65.69 344 ASP A O 1
ATOM 2809 N N . PRO A 1 345 ? 9.383 -6.905 5.554 1.00 70.94 345 PRO A N 1
ATOM 2810 C CA . PRO A 1 345 ? 9.968 -6.237 6.710 1.00 70.94 345 PRO A CA 1
ATOM 2811 C C . PRO A 1 345 ? 9.164 -5.000 7.113 1.00 70.94 345 PRO A C 1
ATOM 2813 O O . PRO A 1 345 ? 9.163 -4.643 8.290 1.00 70.94 345 PRO A O 1
ATOM 2816 N N . LYS A 1 346 ? 8.468 -4.364 6.158 1.00 71.69 346 LYS A N 1
ATOM 2817 C CA . LYS A 1 346 ? 7.612 -3.207 6.417 1.00 71.69 346 LYS A CA 1
ATOM 2818 C C . LYS A 1 346 ? 6.363 -3.642 7.171 1.00 71.69 346 LYS A C 1
ATOM 2820 O O . LYS A 1 346 ? 6.062 -3.059 8.207 1.00 71.69 346 LYS A O 1
ATOM 2825 N N . GLN A 1 347 ? 5.701 -4.703 6.708 1.00 77.75 347 GLN A N 1
ATOM 2826 C CA . GLN A 1 347 ? 4.542 -5.267 7.403 1.00 77.75 347 GLN A CA 1
ATOM 2827 C C . GLN A 1 347 ? 4.917 -5.780 8.798 1.00 77.75 347 GLN A C 1
ATOM 2829 O O . GLN A 1 347 ? 4.217 -5.505 9.764 1.00 77.75 347 GLN A O 1
ATOM 2834 N N . LEU A 1 348 ? 6.063 -6.455 8.937 1.00 79.69 348 LEU A N 1
ATOM 2835 C CA . LEU A 1 348 ? 6.538 -6.948 10.231 1.00 79.69 348 LEU A CA 1
ATOM 2836 C C . LEU A 1 348 ? 6.834 -5.803 11.212 1.00 79.69 348 LEU A C 1
ATOM 2838 O O . LEU A 1 348 ? 6.537 -5.911 12.404 1.00 79.69 348 LEU A O 1
ATOM 2842 N N . LEU A 1 349 ? 7.429 -4.712 10.722 1.00 82.19 349 LEU A N 1
ATOM 2843 C CA . LEU A 1 349 ? 7.684 -3.518 11.521 1.00 82.19 349 LEU A CA 1
ATOM 2844 C C . LEU A 1 349 ? 6.374 -2.830 11.919 1.00 82.19 349 LEU A C 1
ATOM 2846 O O . LEU A 1 349 ? 6.219 -2.474 13.086 1.00 82.19 349 LEU A O 1
ATOM 2850 N N . GLU A 1 350 ? 5.425 -2.690 10.991 1.00 84.75 350 GLU A N 1
ATOM 2851 C CA . GLU A 1 350 ? 4.096 -2.141 11.275 1.00 84.75 350 GLU A CA 1
ATOM 2852 C C . GLU A 1 350 ? 3.365 -2.978 12.334 1.00 84.75 350 GLU A C 1
ATOM 2854 O O . GLU A 1 350 ? 2.891 -2.428 13.329 1.00 84.75 350 GLU A O 1
ATOM 2859 N N . ASP A 1 351 ? 3.356 -4.304 12.186 1.00 85.19 351 ASP A N 1
ATOM 2860 C CA . ASP A 1 351 ? 2.766 -5.238 13.149 1.00 85.19 351 ASP A CA 1
ATOM 2861 C C . ASP A 1 351 ? 3.438 -5.132 14.525 1.00 85.19 351 ASP A C 1
ATOM 2863 O O . ASP A 1 351 ? 2.767 -5.142 15.562 1.00 85.19 351 ASP A O 1
ATOM 2867 N N . GLY A 1 352 ? 4.767 -4.997 14.554 1.00 87.25 352 GLY A N 1
ATOM 2868 C CA . GLY A 1 352 ? 5.540 -4.799 15.778 1.00 87.25 352 GLY A CA 1
ATOM 2869 C C . GLY A 1 352 ? 5.182 -3.496 16.496 1.00 87.25 352 GLY A C 1
ATOM 2870 O O . GLY A 1 352 ? 4.928 -3.507 17.704 1.00 87.25 352 GLY A O 1
ATOM 2871 N N . ILE A 1 353 ? 5.102 -2.390 15.750 1.00 89.31 353 ILE A N 1
ATOM 2872 C CA . ILE A 1 353 ? 4.726 -1.067 16.265 1.00 89.31 353 ILE A CA 1
ATOM 2873 C C . ILE A 1 353 ? 3.281 -1.081 16.778 1.00 89.31 353 ILE A C 1
ATOM 2875 O O . ILE A 1 353 ? 3.034 -0.646 17.905 1.00 89.31 353 ILE A O 1
ATOM 2879 N N . ARG A 1 354 ? 2.334 -1.635 16.007 1.00 92.56 354 ARG A N 1
ATOM 2880 C CA . ARG A 1 354 ? 0.928 -1.802 16.418 1.00 92.56 354 ARG A CA 1
ATOM 2881 C C . ARG A 1 354 ? 0.825 -2.613 17.708 1.00 92.56 354 ARG A C 1
ATOM 2883 O O . ARG A 1 354 ? 0.130 -2.214 18.642 1.00 92.56 354 ARG A O 1
ATOM 2890 N N . LYS A 1 355 ? 1.547 -3.732 17.801 1.00 92.12 355 LYS A N 1
ATOM 2891 C CA . LYS A 1 355 ? 1.539 -4.599 18.986 1.00 92.12 355 LYS A CA 1
ATOM 2892 C C . LYS A 1 355 ? 2.054 -3.891 20.234 1.00 92.12 355 LYS A C 1
ATOM 2894 O O . LYS A 1 355 ? 1.442 -4.016 21.297 1.00 92.12 355 LYS A O 1
ATOM 2899 N N . GLU A 1 356 ? 3.151 -3.151 20.119 1.00 91.56 356 GLU A N 1
ATOM 2900 C CA . GLU A 1 356 ? 3.706 -2.414 21.254 1.00 91.56 356 GLU A CA 1
ATOM 2901 C C . GLU A 1 356 ? 2.812 -1.232 21.657 1.00 91.56 356 GLU A C 1
ATOM 2903 O O . GLU A 1 356 ? 2.583 -1.033 22.853 1.00 91.56 356 GLU A O 1
ATOM 2908 N N . LEU A 1 357 ? 2.220 -0.521 20.690 1.00 93.31 357 LEU A N 1
ATOM 2909 C CA . LEU A 1 357 ? 1.231 0.531 20.943 1.00 93.31 357 LEU A CA 1
ATOM 2910 C C . LEU A 1 357 ? 0.041 -0.007 21.743 1.00 93.31 357 LEU A C 1
ATOM 2912 O O . LEU A 1 357 ? -0.284 0.532 22.802 1.00 93.31 357 LEU A O 1
ATOM 2916 N N . VAL A 1 358 ? -0.569 -1.102 21.277 1.00 94.94 358 VAL A N 1
ATOM 2917 C CA . VAL A 1 358 ? -1.721 -1.729 21.942 1.00 94.94 358 VAL A CA 1
ATOM 2918 C C . VAL A 1 358 ? -1.382 -2.109 23.375 1.00 94.94 358 VAL A C 1
ATOM 2920 O O . VAL A 1 358 ? -2.149 -1.827 24.297 1.00 94.94 358 VAL A O 1
ATOM 2923 N N . ARG A 1 359 ? -0.204 -2.701 23.585 1.00 93.88 359 ARG A N 1
ATOM 2924 C CA . ARG A 1 359 ? 0.270 -3.094 24.912 1.00 93.88 359 ARG A CA 1
ATOM 2925 C C . ARG A 1 359 ? 0.454 -1.888 25.835 1.00 93.88 359 ARG A C 1
ATOM 2927 O O . ARG A 1 359 ? -0.018 -1.924 26.972 1.00 93.88 359 ARG A O 1
ATOM 2934 N N . ARG A 1 360 ? 1.138 -0.837 25.367 1.00 94.25 360 ARG A N 1
ATOM 2935 C CA . ARG A 1 360 ? 1.458 0.367 26.154 1.00 94.25 360 ARG A CA 1
ATOM 2936 C C . ARG A 1 360 ? 0.201 1.168 26.489 1.00 94.25 360 ARG A C 1
ATOM 2938 O O . ARG A 1 360 ? 0.007 1.491 27.658 1.00 94.25 360 ARG A O 1
ATOM 2945 N N . VAL A 1 361 ? -0.676 1.412 25.513 1.00 95.06 361 VAL A N 1
ATOM 2946 C CA . VAL A 1 361 ? -1.932 2.157 25.712 1.00 95.06 361 VAL A CA 1
ATOM 2947 C C . VAL A 1 361 ? -2.877 1.399 26.640 1.00 95.06 361 VAL A C 1
ATOM 2949 O O . VAL A 1 361 ? -3.345 1.968 27.624 1.00 95.06 361 VAL A O 1
ATOM 2952 N N . ALA A 1 362 ? -3.118 0.105 26.398 1.00 94.94 362 ALA A N 1
ATOM 2953 C CA . ALA A 1 362 ? -4.014 -0.681 27.247 1.00 94.94 362 ALA A CA 1
ATOM 2954 C C . ALA A 1 362 ? -3.519 -0.739 28.702 1.00 94.94 362 ALA A C 1
ATOM 2956 O O . ALA A 1 362 ? -4.315 -0.611 29.635 1.00 94.94 362 ALA A O 1
ATOM 2957 N N . TYR A 1 363 ? -2.205 -0.879 28.908 1.00 94.75 363 TYR A N 1
ATOM 2958 C CA . TYR A 1 363 ? -1.609 -0.850 30.242 1.00 94.75 363 TYR A CA 1
ATOM 2959 C C . TYR A 1 363 ? -1.725 0.526 30.907 1.00 94.75 363 TYR A C 1
ATOM 2961 O O . TYR A 1 363 ? -2.078 0.605 32.086 1.00 94.75 363 TYR A O 1
ATOM 2969 N N . ALA A 1 364 ? -1.462 1.603 30.164 1.00 94.50 364 ALA A N 1
ATOM 2970 C CA . ALA A 1 364 ? -1.549 2.960 30.684 1.00 94.50 364 ALA A CA 1
ATOM 2971 C C . ALA A 1 364 ? -2.984 3.298 31.118 1.00 94.50 364 ALA A C 1
ATOM 2973 O O . ALA A 1 364 ? -3.183 3.733 32.248 1.00 94.50 364 ALA A O 1
ATOM 2974 N N . LEU A 1 365 ? -3.989 2.967 30.298 1.00 94.25 365 LEU A N 1
ATOM 2975 C CA . LEU A 1 365 ? -5.406 3.128 30.645 1.00 94.25 365 LEU A CA 1
ATOM 2976 C C . LEU A 1 365 ? -5.809 2.278 31.853 1.00 94.25 365 LEU A C 1
ATOM 2978 O O . LEU A 1 365 ? -6.500 2.758 32.754 1.00 94.25 365 LEU A O 1
ATOM 2982 N N . HIS A 1 366 ? -5.352 1.022 31.908 1.00 93.25 366 HIS A N 1
ATOM 2983 C CA . HIS A 1 366 ? -5.636 0.151 33.041 1.00 93.25 366 HIS A CA 1
ATOM 2984 C C . HIS A 1 366 ? -5.082 0.726 34.348 1.00 93.25 366 HIS A C 1
ATOM 2986 O O . HIS A 1 366 ? -5.830 0.800 35.320 1.00 93.25 366 HIS A O 1
ATOM 2992 N N . LYS A 1 367 ? -3.806 1.132 34.369 1.00 92.44 367 LYS A N 1
ATOM 2993 C CA . LYS A 1 367 ? -3.112 1.623 35.569 1.00 92.44 367 LYS A CA 1
ATOM 2994 C C . LYS A 1 367 ? -3.525 3.049 35.953 1.00 92.44 367 LYS A C 1
ATOM 2996 O O . LYS A 1 367 ? -3.685 3.332 37.140 1.00 92.44 367 LYS A O 1
ATOM 3001 N N . GLY A 1 368 ? -3.686 3.938 34.974 1.00 90.88 368 GLY A N 1
ATOM 3002 C CA . GLY A 1 368 ? -4.004 5.353 35.184 1.00 90.88 368 GLY A CA 1
ATOM 3003 C C . GLY A 1 368 ? -5.378 5.553 35.820 1.00 90.88 368 GLY A C 1
ATOM 3004 O O . GLY A 1 368 ? -5.523 6.328 36.766 1.00 90.88 368 GLY A O 1
ATO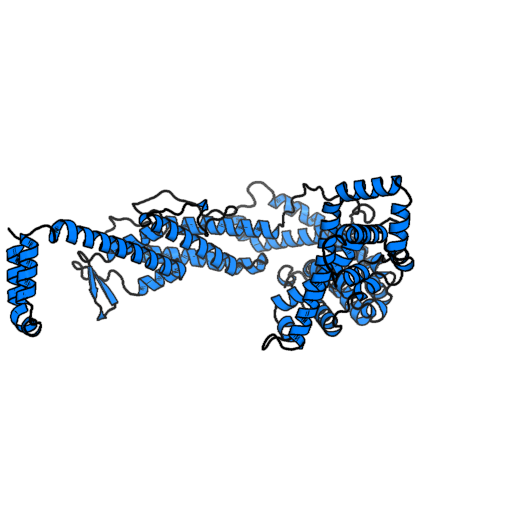M 3005 N N . LEU A 1 369 ? -6.365 4.763 35.387 1.00 91.81 369 LEU A N 1
ATOM 3006 C CA . LEU A 1 369 ? -7.759 4.840 35.840 1.00 91.81 369 LEU A CA 1
ATOM 3007 C C . LEU A 1 369 ? -8.077 3.820 36.946 1.00 91.81 369 LEU A C 1
ATOM 3009 O O . LEU A 1 369 ? -9.095 3.127 36.916 1.00 91.81 369 LEU A O 1
ATOM 3013 N N . ILE A 1 370 ? -7.177 3.693 37.921 1.00 90.81 370 ILE A N 1
ATOM 3014 C CA . ILE A 1 370 ? -7.442 3.021 39.202 1.00 90.81 370 ILE A CA 1
ATOM 3015 C C . ILE A 1 370 ? -7.699 4.107 40.241 1.00 90.81 370 ILE A C 1
ATOM 3017 O O . ILE A 1 370 ? -6.836 4.962 40.452 1.00 90.81 370 ILE A O 1
ATOM 3021 N N . PHE A 1 371 ? -8.861 4.058 40.887 1.00 90.00 371 PHE A N 1
ATOM 3022 C CA . PHE A 1 371 ? -9.298 5.030 41.890 1.00 90.00 371 PHE A CA 1
ATOM 3023 C C . PHE A 1 371 ? -9.355 4.385 43.271 1.00 90.00 371 PHE A C 1
ATOM 3025 O O . PHE A 1 371 ? -9.682 3.203 43.393 1.00 90.00 371 PHE A O 1
ATOM 3032 N N . ASN A 1 372 ? -9.053 5.154 44.318 1.00 86.00 372 ASN A N 1
ATOM 3033 C CA . ASN A 1 372 ? -9.204 4.696 45.695 1.00 86.00 372 ASN A CA 1
ATOM 3034 C C . ASN A 1 372 ? -10.620 5.011 46.227 1.00 86.00 372 ASN A C 1
ATOM 3036 O O . ASN A 1 372 ? -10.927 6.181 46.467 1.00 86.00 372 ASN A O 1
ATOM 3040 N N . PRO A 1 373 ? -11.464 4.003 46.531 1.00 76.12 373 PRO A N 1
ATOM 3041 C CA . PRO A 1 373 ? -12.834 4.235 47.003 1.00 76.12 373 PRO A CA 1
ATOM 3042 C C . PRO A 1 373 ? -12.915 4.988 48.340 1.00 76.12 373 PRO A C 1
ATOM 3044 O O . PRO A 1 373 ? -13.941 5.588 48.655 1.00 76.12 373 PRO A O 1
ATOM 3047 N N . LYS A 1 374 ? -11.842 4.947 49.145 1.00 77.38 374 LYS A N 1
ATOM 3048 C CA . LYS A 1 374 ? -11.754 5.592 50.466 1.00 77.38 374 LYS A CA 1
ATOM 3049 C C . LYS A 1 374 ? -11.146 6.998 50.414 1.00 77.38 374 LYS A C 1
ATOM 3051 O O . LYS A 1 374 ? -10.948 7.605 51.468 1.00 77.38 374 LYS A O 1
ATOM 3056 N N . ALA A 1 375 ? -10.815 7.512 49.228 1.00 76.81 375 ALA A N 1
ATOM 3057 C CA . ALA A 1 375 ? -10.257 8.850 49.087 1.00 76.81 375 ALA A CA 1
ATOM 3058 C C . ALA A 1 375 ? -11.279 9.916 49.521 1.00 76.81 375 ALA A C 1
ATOM 3060 O O . ALA A 1 375 ? -12.428 9.917 49.070 1.00 76.81 375 ALA A O 1
ATOM 3061 N N . LYS A 1 376 ? -10.843 10.824 50.409 1.00 70.38 376 LYS A N 1
ATOM 3062 C CA . LYS A 1 376 ? -11.659 11.945 50.917 1.00 70.38 376 LYS A CA 1
ATOM 3063 C C . LYS A 1 376 ? -11.916 13.010 49.849 1.00 70.38 376 LYS A C 1
ATOM 3065 O O . LYS A 1 376 ? -12.956 13.651 49.876 1.00 70.38 376 LYS A O 1
ATOM 3070 N N . THR A 1 377 ? -10.970 13.190 48.934 1.00 76.94 377 THR A N 1
ATOM 3071 C CA . THR A 1 377 ? -11.050 14.095 47.783 1.00 76.94 377 THR A CA 1
ATOM 3072 C C . THR A 1 377 ? -11.046 13.272 46.503 1.00 76.94 377 THR A C 1
ATOM 3074 O O . THR A 1 377 ? -10.348 12.260 46.434 1.00 76.94 377 THR A O 1
ATOM 3077 N N . SER A 1 378 ? -11.814 13.688 45.495 1.00 80.44 378 SER A N 1
ATOM 3078 C CA . SER A 1 378 ? -11.852 12.997 44.203 1.00 80.44 378 SER A CA 1
ATOM 3079 C C . SER A 1 378 ? -10.483 13.036 43.518 1.00 80.44 378 SER A C 1
ATOM 3081 O O . SER A 1 378 ? -9.918 14.106 43.296 1.00 80.44 378 SER A O 1
ATOM 3083 N N . GLU A 1 379 ? -9.960 11.862 43.165 1.00 88.19 379 GLU A N 1
ATOM 3084 C CA . GLU A 1 379 ? -8.721 11.711 42.390 1.00 88.19 379 GLU A CA 1
ATOM 3085 C C . GLU A 1 379 ? -8.984 11.755 40.874 1.00 88.19 379 GLU A C 1
ATOM 3087 O O . GLU A 1 379 ? -8.044 11.665 40.084 1.00 88.19 379 GLU A O 1
ATOM 3092 N N . LEU A 1 380 ? -10.251 11.903 40.459 1.00 89.81 380 LEU A N 1
ATOM 3093 C CA . LEU A 1 380 ? -10.686 11.787 39.068 1.00 89.81 380 LEU A CA 1
ATOM 3094 C C . LEU A 1 380 ? -10.009 12.808 38.149 1.00 89.81 380 LEU A C 1
ATOM 3096 O O . LEU A 1 380 ? -9.345 12.428 37.189 1.00 89.81 380 LEU A O 1
ATOM 3100 N N . MET A 1 381 ? -10.148 14.099 38.457 1.00 90.44 381 MET A N 1
ATOM 3101 C CA . MET A 1 381 ? -9.619 15.174 37.611 1.00 90.44 381 MET A CA 1
ATOM 3102 C C . MET A 1 381 ? -8.082 15.151 37.509 1.00 90.44 381 MET A C 1
ATOM 3104 O O . MET A 1 381 ? -7.573 15.248 36.393 1.00 90.44 381 MET A O 1
ATOM 3108 N N . PRO A 1 382 ? -7.314 14.986 38.610 1.00 91.06 382 PRO A N 1
ATOM 3109 C CA . PRO A 1 382 ? -5.860 14.841 38.520 1.00 91.06 382 PRO A CA 1
ATOM 3110 C C . PRO A 1 382 ? -5.419 13.645 37.668 1.00 91.06 382 PRO A C 1
ATOM 3112 O O . PRO A 1 382 ? -4.533 13.794 36.830 1.00 91.06 382 PRO A O 1
ATOM 3115 N N . LYS A 1 383 ? -6.062 12.480 37.836 1.00 92.62 383 LYS A N 1
ATOM 3116 C CA . LYS A 1 383 ? -5.724 11.269 37.073 1.00 92.62 383 LYS A CA 1
ATOM 3117 C C . LYS A 1 383 ? -6.057 11.395 35.590 1.00 92.62 383 LYS A C 1
ATOM 3119 O O . LYS A 1 383 ? -5.279 10.922 34.769 1.00 92.62 383 LYS A O 1
ATOM 3124 N N . LEU A 1 384 ? -7.172 12.042 35.241 1.00 93.38 384 LEU A N 1
ATOM 3125 C CA . LEU A 1 384 ? -7.512 12.320 33.842 1.00 93.38 384 LEU A CA 1
ATOM 3126 C C . LEU A 1 384 ? -6.461 13.222 33.189 1.00 93.38 384 LEU A C 1
ATOM 3128 O O . LEU A 1 384 ? -5.970 12.884 32.122 1.00 93.38 384 LEU A O 1
ATOM 3132 N N . LYS A 1 385 ? -6.014 14.286 33.865 1.00 92.94 385 LYS A N 1
ATOM 3133 C CA . LYS A 1 385 ? -4.960 15.173 33.338 1.00 92.94 385 LYS A CA 1
ATOM 3134 C C . LYS A 1 385 ? -3.626 14.466 33.113 1.00 92.94 385 LYS A C 1
ATOM 3136 O O . LYS A 1 385 ? -2.991 14.656 32.079 1.00 92.94 385 LYS A O 1
ATOM 3141 N N . GLU A 1 386 ? -3.197 13.645 34.070 1.00 93.62 386 GLU A N 1
ATOM 3142 C CA . GLU A 1 386 ? -1.970 12.847 33.941 1.00 93.62 386 GLU A CA 1
ATOM 3143 C C . GLU A 1 386 ? -2.075 11.842 32.781 1.00 93.62 386 GLU A C 1
ATOM 3145 O O . GLU A 1 386 ? -1.136 11.663 31.997 1.00 93.62 386 GLU A O 1
ATOM 3150 N N . MET A 1 387 ? -3.244 11.215 32.632 1.00 94.25 387 MET A N 1
ATOM 3151 C CA . MET A 1 387 ? -3.501 10.260 31.562 1.00 94.25 387 MET A CA 1
ATOM 3152 C C . MET A 1 387 ? -3.580 10.952 30.194 1.00 94.25 387 MET A C 1
ATOM 3154 O O . MET A 1 387 ? -2.969 10.464 29.249 1.00 94.25 387 MET A O 1
ATOM 3158 N N . ALA A 1 388 ? -4.235 12.109 30.085 1.00 93.19 388 ALA A N 1
ATOM 3159 C CA . ALA A 1 388 ? -4.271 12.912 28.864 1.00 93.19 388 ALA A CA 1
ATOM 3160 C C . ALA A 1 388 ? -2.857 13.295 28.403 1.00 93.19 388 ALA A C 1
ATOM 3162 O O . ALA A 1 388 ? -2.513 13.082 27.244 1.00 93.19 388 ALA A O 1
ATOM 3163 N N . ALA A 1 389 ? -1.992 13.748 29.320 1.00 93.62 389 ALA A N 1
ATOM 3164 C CA . ALA A 1 389 ? -0.594 14.048 29.003 1.00 93.62 389 ALA A CA 1
ATOM 3165 C C . ALA A 1 389 ? 0.179 12.810 28.509 1.00 93.62 389 ALA A C 1
ATOM 3167 O O . ALA A 1 389 ? 0.976 12.895 27.576 1.00 93.62 389 ALA A O 1
ATOM 3168 N N . THR A 1 390 ? -0.080 11.642 29.105 1.00 93.94 390 THR A N 1
ATOM 3169 C CA . THR A 1 390 ? 0.534 10.375 28.675 1.00 93.94 390 THR A CA 1
ATOM 3170 C C . THR A 1 390 ? 0.057 9.962 27.276 1.00 93.94 390 THR A C 1
ATOM 3172 O O . THR A 1 390 ? 0.866 9.540 26.450 1.00 93.94 390 THR A O 1
ATOM 3175 N N . MET A 1 391 ? -1.241 10.104 26.988 1.00 93.31 391 MET A N 1
ATOM 3176 C CA . MET A 1 391 ? -1.823 9.790 25.678 1.00 93.31 391 MET A CA 1
ATOM 3177 C C . MET A 1 391 ? -1.339 10.752 24.587 1.00 93.31 391 MET A C 1
ATOM 3179 O O . MET A 1 391 ? -0.975 10.293 23.506 1.00 93.31 391 MET A O 1
ATOM 3183 N N . ASP A 1 392 ? -1.253 12.054 24.878 1.00 92.25 392 ASP A N 1
ATOM 3184 C CA . ASP A 1 392 ? -0.679 13.063 23.974 1.00 92.25 392 ASP A CA 1
ATOM 3185 C C . ASP A 1 392 ? 0.798 12.761 23.666 1.00 92.25 392 ASP A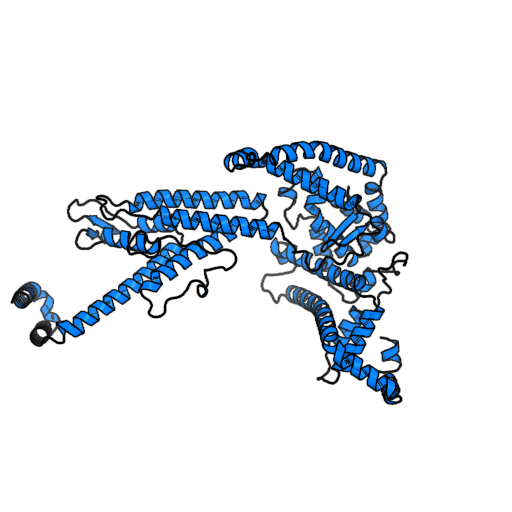 C 1
ATOM 3187 O O . ASP A 1 392 ? 1.233 12.835 22.517 1.00 92.25 392 ASP A O 1
ATOM 3191 N N . GLY A 1 393 ? 1.566 12.307 24.663 1.00 92.25 393 GLY A N 1
ATOM 3192 C CA . GLY A 1 393 ? 2.944 11.853 24.461 1.00 92.25 393 GLY A CA 1
ATOM 3193 C C . GLY A 1 393 ? 3.061 10.698 23.459 1.00 92.25 393 GLY A C 1
ATOM 3194 O O . GLY A 1 393 ? 3.933 10.720 22.583 1.00 92.25 393 GLY A O 1
ATOM 3195 N N . PHE A 1 394 ? 2.166 9.707 23.531 1.00 92.25 394 PHE A N 1
ATOM 3196 C CA . PHE A 1 394 ? 2.122 8.633 22.536 1.00 92.25 394 PHE A CA 1
ATOM 3197 C C . PHE A 1 394 ? 1.697 9.143 21.155 1.00 92.25 394 PHE A C 1
ATOM 3199 O O . PHE A 1 394 ? 2.345 8.798 20.168 1.00 92.25 394 PHE A O 1
ATOM 3206 N N . TYR A 1 395 ? 0.672 9.995 21.081 1.00 91.12 395 TYR A N 1
ATOM 3207 C CA . TYR A 1 395 ? 0.197 10.583 19.828 1.00 91.12 395 TYR A CA 1
ATOM 3208 C C . TYR A 1 395 ? 1.316 11.322 19.077 1.00 91.12 395 TYR A C 1
ATOM 3210 O O . TYR A 1 395 ? 1.603 11.004 17.922 1.00 91.12 395 TYR A O 1
ATOM 3218 N N . ARG A 1 396 ? 2.031 12.226 19.759 1.00 89.31 396 ARG A N 1
ATOM 3219 C CA . ARG A 1 396 ? 3.155 12.981 19.175 1.00 89.31 396 ARG A CA 1
ATOM 3220 C C . ARG A 1 396 ? 4.319 12.087 18.760 1.00 89.31 396 ARG A C 1
ATOM 3222 O O . ARG A 1 396 ? 4.995 12.369 17.776 1.00 89.31 396 ARG A O 1
ATOM 3229 N N . SER A 1 397 ? 4.556 10.991 19.482 1.00 87.25 397 SER A N 1
ATOM 3230 C CA . SER A 1 397 ? 5.588 10.017 19.102 1.00 87.25 397 SER A CA 1
ATOM 3231 C C . SER A 1 397 ? 5.261 9.348 17.762 1.00 87.25 397 SER A C 1
ATOM 3233 O O . SER A 1 397 ? 6.155 9.129 16.945 1.00 87.25 397 SER A O 1
ATOM 3235 N N . PHE A 1 398 ? 3.980 9.059 17.516 1.00 86.25 398 PHE A N 1
ATOM 3236 C CA . PHE A 1 398 ? 3.510 8.502 16.247 1.00 86.25 398 PHE A CA 1
ATOM 3237 C C . PHE A 1 398 ? 3.504 9.530 15.114 1.00 86.25 398 PHE A C 1
ATOM 3239 O O . PHE A 1 398 ? 3.834 9.180 13.983 1.00 86.25 398 PHE A O 1
ATOM 3246 N N . GLU A 1 399 ? 3.191 10.788 15.418 1.00 84.31 399 GLU A N 1
ATOM 3247 C CA . GLU A 1 399 ? 3.328 11.900 14.475 1.00 84.31 399 GLU A CA 1
ATOM 3248 C C . GLU A 1 399 ? 4.786 12.094 14.041 1.00 84.31 399 GLU A C 1
ATOM 3250 O O . GLU A 1 399 ? 5.056 12.295 12.863 1.00 84.31 399 GLU A O 1
ATOM 3255 N N . TYR A 1 400 ? 5.734 11.966 14.972 1.00 82.19 400 TYR A N 1
ATOM 3256 C CA . TYR A 1 400 ? 7.156 12.091 14.676 1.00 82.19 400 TYR A CA 1
ATOM 3257 C C . TYR A 1 400 ? 7.687 10.914 13.849 1.00 82.19 400 TYR A C 1
ATOM 3259 O O . TYR A 1 400 ? 8.379 11.121 12.858 1.00 82.19 400 TYR A O 1
ATOM 3267 N N . ILE A 1 401 ? 7.380 9.668 14.233 1.00 80.38 401 ILE A N 1
ATOM 3268 C CA . ILE A 1 401 ? 7.983 8.477 13.607 1.00 80.38 401 ILE A CA 1
ATOM 3269 C C . ILE A 1 401 ? 7.448 8.177 12.198 1.00 80.38 401 ILE A C 1
ATOM 3271 O O . ILE A 1 401 ? 8.128 7.487 11.432 1.00 80.38 401 ILE A O 1
ATOM 3275 N N . GLN A 1 402 ? 6.255 8.675 11.848 1.00 81.06 402 GLN A N 1
ATOM 3276 C CA . GLN A 1 402 ? 5.572 8.327 10.595 1.00 81.06 402 GLN A CA 1
ATOM 3277 C C . GLN A 1 402 ? 6.434 8.615 9.355 1.00 81.06 402 GLN A C 1
ATOM 3279 O O . GLN A 1 402 ? 6.541 7.760 8.472 1.00 81.06 402 GLN A O 1
ATOM 3284 N N . ASP A 1 403 ? 7.142 9.749 9.353 1.00 74.69 403 ASP A N 1
ATOM 3285 C CA . ASP A 1 403 ? 7.995 10.180 8.241 1.00 74.69 403 ASP A CA 1
ATOM 3286 C C . ASP A 1 403 ? 9.291 9.365 8.161 1.00 74.69 403 ASP A C 1
ATOM 3288 O O . ASP A 1 403 ? 9.802 9.088 7.076 1.00 74.69 403 ASP A O 1
ATOM 3292 N N . TYR A 1 404 ? 9.818 8.924 9.306 1.00 70.56 404 TYR A N 1
ATOM 3293 C CA . TYR A 1 404 ? 11.054 8.139 9.354 1.00 70.56 404 TYR A CA 1
ATOM 3294 C C . TYR A 1 404 ? 10.854 6.695 8.904 1.00 70.56 404 TYR A C 1
ATOM 3296 O O . TYR A 1 404 ? 11.767 6.100 8.332 1.00 70.56 404 TYR A O 1
ATOM 3304 N N . VAL A 1 405 ? 9.685 6.122 9.196 1.00 73.38 405 VAL A N 1
ATOM 3305 C CA . VAL A 1 405 ? 9.389 4.700 8.968 1.00 73.38 405 VAL A CA 1
ATOM 3306 C C . VAL A 1 405 ? 8.500 4.488 7.734 1.00 73.38 405 VAL A C 1
ATOM 3308 O O . VAL A 1 405 ? 8.295 3.352 7.308 1.00 73.38 405 VAL A O 1
ATOM 3311 N N . SER A 1 406 ? 8.033 5.567 7.089 1.00 75.69 406 SER A N 1
ATOM 3312 C CA . SER A 1 406 ? 7.155 5.513 5.911 1.00 75.69 406 SER A CA 1
ATOM 3313 C C . SER A 1 406 ? 5.891 4.676 6.183 1.00 75.69 406 SER A C 1
ATOM 3315 O O . SER A 1 406 ? 5.491 3.812 5.393 1.00 75.69 406 SER A O 1
ATOM 3317 N N . ILE A 1 407 ? 5.278 4.916 7.345 1.00 80.88 407 ILE A N 1
ATOM 3318 C CA . ILE A 1 407 ? 4.017 4.303 7.790 1.00 80.88 407 ILE A CA 1
ATOM 3319 C C . ILE A 1 407 ? 3.017 5.399 8.135 1.00 80.88 407 ILE A C 1
ATOM 3321 O O . ILE A 1 407 ? 3.401 6.465 8.600 1.00 80.88 407 ILE A O 1
ATOM 3325 N N . TYR A 1 408 ? 1.725 5.127 7.976 1.00 83.31 408 TYR A N 1
ATOM 3326 C CA . TYR A 1 408 ? 0.672 6.071 8.355 1.00 83.31 408 TYR A CA 1
ATOM 3327 C C . TYR A 1 408 ? 0.439 6.042 9.876 1.00 83.31 408 TYR A C 1
ATOM 3329 O O . TYR A 1 408 ? -0.543 5.477 10.359 1.00 83.31 408 TYR A O 1
ATOM 3337 N N . GLY A 1 409 ? 1.359 6.636 10.644 1.00 87.50 409 GLY A N 1
ATOM 3338 C CA . GLY A 1 409 ? 1.373 6.577 12.111 1.00 87.50 409 GLY A CA 1
ATOM 3339 C C . GLY A 1 409 ? 0.077 7.074 12.764 1.00 87.50 409 GLY A C 1
ATOM 3340 O O . GLY A 1 409 ? -0.463 6.407 13.646 1.00 87.50 409 GLY A O 1
ATOM 3341 N N . LEU A 1 410 ? -0.479 8.189 12.280 1.00 87.69 410 LEU A N 1
ATOM 3342 C CA . LEU A 1 410 ? -1.735 8.750 12.800 1.00 87.69 410 LEU A CA 1
ATOM 3343 C C . LEU A 1 410 ? -2.953 7.851 12.532 1.00 87.69 410 LEU A C 1
ATOM 3345 O O . LEU A 1 410 ? -3.838 7.734 13.381 1.00 87.69 410 LEU A O 1
ATOM 3349 N N . LYS A 1 411 ? -2.974 7.163 11.383 1.00 88.88 411 LYS A N 1
ATOM 3350 C CA . LYS A 1 411 ? -4.015 6.178 11.056 1.00 88.88 411 LYS A CA 1
ATOM 3351 C C . LYS A 1 411 ? -3.942 4.987 12.011 1.00 88.88 411 LYS A C 1
ATOM 3353 O O . LYS A 1 411 ? -4.957 4.608 12.586 1.00 88.88 411 LYS A O 1
ATOM 3358 N N . ILE A 1 412 ? -2.737 4.456 12.231 1.00 90.19 412 ILE A N 1
ATOM 3359 C CA . ILE A 1 412 ? -2.495 3.359 13.179 1.00 90.19 412 ILE A CA 1
ATOM 3360 C C . ILE A 1 412 ? -2.951 3.751 14.588 1.00 90.19 412 ILE A C 1
ATOM 3362 O O . ILE A 1 412 ? -3.662 2.988 15.238 1.00 90.19 412 ILE A O 1
ATOM 3366 N N . TRP A 1 413 ? -2.590 4.951 15.051 1.00 92.94 413 TRP A N 1
ATOM 3367 C CA . TRP A 1 413 ? -3.033 5.464 16.346 1.00 92.94 413 TRP A CA 1
ATOM 3368 C C . TRP A 1 413 ? -4.560 5.450 16.474 1.00 92.94 413 TRP A C 1
ATOM 3370 O O . TRP A 1 413 ? -5.098 4.889 17.430 1.00 92.94 413 TRP A O 1
ATOM 3380 N N . GLN A 1 414 ? -5.265 6.030 15.500 1.00 91.50 414 GLN A N 1
ATOM 3381 C CA . GLN A 1 414 ? -6.722 6.123 15.533 1.00 91.50 414 GLN A CA 1
ATOM 3382 C C . GLN A 1 414 ? -7.391 4.740 15.509 1.00 91.50 414 GLN A C 1
ATOM 3384 O O . GLN A 1 414 ? -8.313 4.498 16.292 1.00 91.50 414 GLN A O 1
ATOM 3389 N N . GLU A 1 415 ? -6.919 3.834 14.648 1.00 93.00 415 GLU A N 1
ATOM 3390 C CA . GLU A 1 415 ? -7.420 2.460 14.540 1.00 93.00 415 GLU A CA 1
ATOM 3391 C C . GLU A 1 415 ? -7.239 1.693 15.857 1.00 93.00 415 GLU A C 1
ATOM 3393 O O . GLU A 1 415 ? -8.205 1.149 16.399 1.00 93.00 415 GLU A O 1
ATOM 3398 N N . GLU A 1 416 ? -6.023 1.680 16.410 1.00 94.12 416 GLU A N 1
ATOM 3399 C CA . GLU A 1 416 ? -5.708 0.866 17.585 1.00 94.12 416 GLU A CA 1
ATOM 3400 C C . GLU A 1 416 ? -6.314 1.435 18.873 1.00 94.12 416 GLU A C 1
ATOM 3402 O O . GLU A 1 416 ? -6.855 0.675 19.678 1.00 94.12 416 GLU A O 1
ATOM 3407 N N . VAL A 1 417 ? -6.308 2.759 19.072 1.00 94.19 417 VAL A N 1
ATOM 3408 C CA . VAL A 1 417 ? -6.940 3.377 20.253 1.00 94.19 417 VAL A CA 1
ATOM 3409 C C . VAL A 1 417 ? -8.452 3.156 20.237 1.00 94.19 417 VAL A C 1
ATOM 3411 O O . VAL A 1 417 ? -9.028 2.778 21.261 1.00 94.19 417 VAL A O 1
ATOM 3414 N N . SER A 1 418 ? -9.096 3.304 19.073 1.00 94.81 418 SER A N 1
ATOM 3415 C CA . SER A 1 418 ? -10.519 2.989 18.913 1.00 94.81 418 SER A CA 1
ATOM 3416 C C . SER A 1 418 ? -10.808 1.525 19.251 1.00 94.81 418 SER A C 1
ATOM 3418 O O . SER A 1 418 ? -11.740 1.225 20.002 1.00 94.81 418 SER A O 1
ATOM 3420 N N . ARG A 1 419 ? -9.972 0.606 18.751 1.00 95.50 419 ARG A N 1
ATOM 3421 C CA . ARG A 1 419 ? -10.099 -0.836 18.989 1.00 95.50 419 ARG A CA 1
ATOM 3422 C C . ARG A 1 419 ? -9.984 -1.187 20.473 1.00 95.50 419 ARG A C 1
ATOM 3424 O O . ARG A 1 419 ? -10.827 -1.916 20.993 1.00 95.50 419 ARG A O 1
ATOM 3431 N N . ILE A 1 420 ? -8.994 -0.629 21.173 1.00 95.44 420 ILE A N 1
ATOM 3432 C CA . ILE A 1 420 ? -8.766 -0.865 22.608 1.00 95.44 420 ILE A CA 1
ATOM 3433 C C . ILE A 1 420 ? -9.955 -0.387 23.440 1.00 95.44 420 ILE A C 1
ATOM 3435 O O . ILE A 1 420 ? -10.440 -1.128 24.299 1.00 95.44 420 ILE A O 1
ATOM 3439 N N . ILE A 1 421 ? -10.428 0.840 23.209 1.00 94.88 421 ILE A N 1
ATOM 3440 C CA . ILE A 1 421 ? -11.506 1.428 24.011 1.00 94.88 421 ILE A CA 1
ATOM 3441 C C . ILE A 1 421 ? -12.812 0.667 23.781 1.00 94.88 421 ILE A C 1
ATOM 3443 O O . ILE A 1 421 ? -13.434 0.229 24.750 1.00 94.88 421 ILE A O 1
ATOM 3447 N N . ASN A 1 422 ? -13.195 0.436 22.523 1.00 94.94 422 ASN A N 1
ATOM 3448 C CA . ASN A 1 422 ? -14.446 -0.250 22.202 1.00 94.94 422 ASN A CA 1
ATOM 3449 C C . ASN A 1 422 ? -14.467 -1.702 22.699 1.00 94.94 422 ASN A C 1
ATOM 3451 O O . ASN A 1 422 ? -15.488 -2.149 23.222 1.00 94.94 422 ASN A O 1
ATOM 3455 N N . TYR A 1 423 ? -13.336 -2.413 22.628 1.00 94.94 423 TYR A N 1
ATOM 3456 C CA . TYR A 1 423 ? -13.207 -3.741 23.226 1.00 94.94 423 TYR A CA 1
ATOM 3457 C C . TYR A 1 423 ? -13.469 -3.716 24.737 1.00 94.94 423 TYR A C 1
ATOM 3459 O O . TYR A 1 423 ? -14.263 -4.505 25.243 1.00 94.94 423 TYR A O 1
ATOM 3467 N N . ASN A 1 424 ? -12.844 -2.793 25.475 1.00 93.94 424 ASN A N 1
ATOM 3468 C CA . ASN A 1 424 ? -13.034 -2.708 26.926 1.00 93.94 424 ASN A CA 1
ATOM 3469 C C . ASN A 1 424 ? -14.478 -2.324 27.297 1.00 93.94 424 ASN A C 1
ATOM 3471 O O . ASN A 1 424 ? -15.034 -2.878 28.242 1.00 93.94 424 ASN A O 1
ATOM 3475 N N . VAL A 1 425 ? -15.114 -1.441 26.523 1.00 93.50 425 VAL A N 1
ATOM 3476 C CA . VAL A 1 425 ? -16.538 -1.101 26.683 1.00 93.50 425 VAL A CA 1
ATOM 3477 C C . VAL A 1 425 ? -17.427 -2.324 26.478 1.00 93.50 425 VAL A C 1
ATOM 3479 O O . VAL A 1 425 ? -18.312 -2.576 27.295 1.00 93.50 425 VAL A O 1
ATOM 3482 N N . GLU A 1 426 ? -17.189 -3.110 25.428 1.00 93.00 426 GLU A N 1
ATOM 3483 C CA . GLU A 1 426 ? -17.940 -4.340 25.157 1.00 93.00 426 GLU A CA 1
ATOM 3484 C C . GLU A 1 426 ? -17.803 -5.350 26.304 1.00 93.00 426 GLU A C 1
ATOM 3486 O O . GLU A 1 426 ? -18.802 -5.894 26.784 1.00 93.00 426 GLU A O 1
ATOM 3491 N N . GLN A 1 427 ? -16.578 -5.538 26.805 1.00 91.62 427 GLN A N 1
ATOM 3492 C CA . GLN A 1 427 ? -16.310 -6.444 27.919 1.00 91.62 427 GLN A CA 1
ATOM 3493 C C . GLN A 1 427 ? -16.938 -5.972 29.239 1.00 91.62 427 GLN A C 1
ATOM 3495 O O . GLN A 1 427 ? -17.400 -6.806 30.017 1.00 91.62 427 GLN A O 1
ATOM 3500 N N . GLU A 1 428 ? -17.037 -4.664 29.488 1.00 92.38 428 GLU A N 1
ATOM 3501 C CA . GLU A 1 428 ? -17.777 -4.142 30.646 1.00 92.38 428 GLU A CA 1
ATOM 3502 C C . GLU A 1 428 ? -19.292 -4.358 30.494 1.00 92.38 428 GLU A C 1
ATOM 3504 O O . GLU A 1 428 ? -19.975 -4.798 31.428 1.00 92.38 428 GLU A O 1
ATOM 3509 N N . CYS A 1 429 ? -19.823 -4.111 29.291 1.00 90.69 429 CYS A N 1
ATOM 3510 C CA . CYS A 1 429 ? -21.246 -4.254 28.982 1.00 90.69 429 CYS A CA 1
ATOM 3511 C C . CYS A 1 429 ? -21.734 -5.709 29.085 1.00 90.69 429 CYS A C 1
ATOM 3513 O O . CYS A 1 429 ? -22.910 -5.938 29.371 1.00 90.69 429 CYS A O 1
ATOM 3515 N N . ASN A 1 430 ? -20.849 -6.702 28.937 1.00 90.50 430 ASN A N 1
ATOM 3516 C CA . ASN A 1 430 ? -21.169 -8.122 29.136 1.00 90.50 430 ASN A CA 1
ATOM 3517 C C . ASN A 1 430 ? -21.777 -8.435 30.515 1.00 90.50 430 ASN A C 1
ATOM 3519 O O . ASN A 1 430 ? -22.457 -9.450 30.668 1.00 90.50 430 ASN A O 1
ATOM 3523 N N . SER A 1 431 ? -21.566 -7.583 31.523 1.00 85.81 431 SER A N 1
ATOM 3524 C CA . SER A 1 431 ? -22.207 -7.722 32.838 1.00 85.81 431 SER A CA 1
ATOM 3525 C C . SER A 1 431 ? -23.727 -7.468 32.822 1.00 85.81 431 SER A C 1
ATOM 3527 O O . SER A 1 431 ? -24.427 -7.908 33.736 1.00 85.81 431 SER A O 1
ATOM 3529 N N . PHE A 1 432 ? -24.249 -6.817 31.776 1.00 86.56 432 PHE A N 1
ATOM 3530 C CA . PHE A 1 432 ? -25.669 -6.484 31.595 1.00 86.56 432 PHE A CA 1
ATOM 3531 C C . PHE A 1 432 ? -26.375 -7.363 30.551 1.00 86.56 432 PHE A C 1
ATOM 3533 O O . PHE A 1 432 ? -27.605 -7.368 30.474 1.00 86.56 432 PHE A O 1
ATOM 3540 N N . LEU A 1 433 ? -25.622 -8.114 29.743 1.00 85.88 433 LEU A N 1
ATOM 3541 C CA . LEU A 1 433 ? -26.157 -8.941 28.662 1.00 85.88 433 LEU A CA 1
ATOM 3542 C C . LEU A 1 433 ? -26.473 -10.367 29.136 1.00 85.88 433 LEU A C 1
ATOM 3544 O O . LEU A 1 433 ? -25.756 -10.951 29.947 1.00 85.88 433 LEU A O 1
ATOM 3548 N N . ARG A 1 434 ? -27.539 -10.962 28.580 1.00 81.25 434 ARG A N 1
ATOM 3549 C CA . ARG A 1 434 ? -27.880 -12.382 28.808 1.00 81.25 434 ARG A CA 1
ATOM 3550 C C . ARG A 1 434 ? -26.897 -13.319 28.105 1.00 81.25 434 ARG A C 1
ATOM 3552 O O . ARG A 1 434 ? -26.448 -14.296 28.696 1.00 81.25 434 ARG A O 1
ATOM 3559 N N . THR A 1 435 ? -26.568 -13.000 26.856 1.00 84.12 435 THR A N 1
ATOM 3560 C CA . THR A 1 435 ? -25.569 -13.714 26.056 1.00 84.12 435 THR A CA 1
ATOM 3561 C C . THR A 1 435 ? -24.289 -12.898 26.071 1.00 84.12 435 THR A C 1
ATOM 3563 O O . THR A 1 435 ? -24.260 -11.797 25.526 1.00 84.12 435 THR A O 1
ATOM 3566 N N . LYS A 1 436 ? -23.249 -13.411 26.730 1.00 87.75 436 LYS A N 1
ATOM 3567 C CA . LYS A 1 436 ? -21.961 -12.717 26.832 1.00 87.75 436 LYS A CA 1
ATOM 3568 C C . LYS A 1 436 ? -21.158 -12.896 25.548 1.00 87.75 436 LYS A C 1
ATOM 3570 O O . LYS A 1 436 ? -21.062 -14.014 25.047 1.00 87.75 436 LYS A O 1
ATOM 3575 N N . ILE A 1 437 ? -20.564 -11.810 25.064 1.00 87.50 437 ILE A N 1
ATOM 3576 C CA . ILE A 1 437 ? -19.659 -11.813 23.915 1.00 87.50 437 ILE A CA 1
ATOM 3577 C C . ILE A 1 437 ? -18.287 -12.274 24.398 1.00 87.50 437 ILE A C 1
ATOM 3579 O O . ILE A 1 437 ? -17.658 -11.612 25.224 1.00 87.50 437 ILE A O 1
ATOM 3583 N N . GLN A 1 438 ? -17.847 -13.429 23.905 1.00 87.19 438 GLN A N 1
ATOM 3584 C CA . GLN A 1 438 ? -16.538 -13.990 24.234 1.00 87.19 438 GLN A CA 1
ATOM 3585 C C . GLN A 1 438 ? -15.432 -13.338 23.398 1.00 87.19 438 GLN A C 1
ATOM 3587 O O . GLN A 1 438 ? -15.695 -12.771 22.341 1.00 87.19 438 GLN A O 1
ATOM 3592 N N . ASP A 1 439 ? -14.179 -13.470 23.829 1.00 82.75 439 ASP A N 1
ATOM 3593 C CA . ASP A 1 439 ? -13.039 -12.792 23.192 1.00 82.75 439 ASP A CA 1
ATOM 3594 C C . ASP A 1 439 ? -12.906 -13.106 21.704 1.00 82.75 439 ASP A C 1
ATOM 3596 O O . ASP A 1 439 ? -12.712 -12.204 20.900 1.00 82.75 439 ASP A O 1
ATOM 3600 N N . TRP A 1 440 ? -13.050 -14.378 21.328 1.00 82.06 440 TRP A N 1
ATOM 3601 C CA . TRP A 1 440 ? -12.952 -14.817 19.934 1.00 82.06 440 TRP A CA 1
ATOM 3602 C C . TRP A 1 440 ? -14.139 -14.366 19.070 1.00 82.06 440 TRP A C 1
ATOM 3604 O O . TRP A 1 440 ? -14.084 -14.492 17.852 1.00 82.06 440 TRP A O 1
ATOM 3614 N N . GLN A 1 441 ? -15.224 -13.894 19.692 1.00 84.94 441 GLN A N 1
ATOM 3615 C CA . GLN A 1 441 ? -16.401 -13.354 19.007 1.00 84.94 441 GLN A CA 1
ATOM 3616 C C . GLN A 1 441 ? -16.348 -11.830 18.888 1.00 84.94 441 GLN A C 1
ATOM 3618 O O . GLN A 1 441 ? -17.121 -11.258 18.122 1.00 84.94 441 GLN A O 1
ATOM 3623 N N . SER A 1 442 ? -15.478 -11.171 19.657 1.00 87.69 442 SER A N 1
ATOM 3624 C CA . SER A 1 442 ? -15.357 -9.719 19.644 1.00 87.69 442 SER A CA 1
ATOM 3625 C C . SER A 1 442 ? -14.728 -9.252 18.337 1.00 87.69 442 SER A C 1
ATOM 3627 O O . SER A 1 442 ? -13.623 -9.662 17.989 1.00 87.69 442 SER A O 1
ATOM 3629 N N . VAL A 1 443 ? -15.398 -8.329 17.645 1.00 87.94 443 VAL A N 1
ATOM 3630 C CA . VAL A 1 443 ? -14.911 -7.730 16.387 1.00 87.94 443 VAL A CA 1
ATOM 3631 C C . VAL A 1 443 ? -13.616 -6.935 16.602 1.00 87.94 443 VAL A C 1
ATOM 3633 O O . VAL A 1 443 ? -12.830 -6.740 15.679 1.00 87.94 443 VAL A O 1
ATOM 3636 N N . TYR A 1 444 ? -13.370 -6.489 17.834 1.00 88.94 444 TYR A N 1
ATOM 3637 C CA . TYR A 1 444 ? -12.194 -5.701 18.196 1.00 88.94 444 TYR A CA 1
ATOM 3638 C C . TYR A 1 444 ? -10.980 -6.567 18.566 1.00 88.94 444 TYR A C 1
ATOM 3640 O O . TYR A 1 444 ? -9.845 -6.075 18.593 1.00 88.94 444 TYR A O 1
ATOM 3648 N N . GLN A 1 445 ? -11.188 -7.855 18.849 1.00 88.19 445 GLN A N 1
ATOM 3649 C CA . GLN A 1 445 ? -10.102 -8.753 19.211 1.00 88.19 445 GLN A CA 1
ATOM 3650 C C . GLN A 1 445 ? -9.453 -9.341 17.954 1.00 88.19 445 GLN A C 1
ATOM 3652 O O . GLN A 1 445 ? -10.113 -9.949 17.118 1.00 88.19 445 GLN A O 1
ATOM 3657 N N . SER A 1 446 ? -8.136 -9.175 17.831 1.00 86.25 446 SER A N 1
ATOM 3658 C CA . SER A 1 446 ? -7.363 -9.703 16.701 1.00 86.25 446 SER A CA 1
ATOM 3659 C C . SER A 1 446 ? -6.574 -10.935 17.125 1.00 86.25 446 SER A C 1
ATOM 3661 O O . SER A 1 446 ? -5.976 -10.962 18.202 1.00 86.25 446 SER A O 1
ATOM 3663 N N . THR A 1 447 ? -6.533 -11.940 16.251 1.00 82.00 447 THR A N 1
ATOM 3664 C CA . THR A 1 447 ? -5.697 -13.139 16.414 1.00 82.00 447 THR A CA 1
ATOM 3665 C C . THR A 1 447 ? -4.205 -12.818 16.328 1.00 82.00 447 THR A C 1
ATOM 3667 O O . THR A 1 447 ? -3.399 -13.478 16.980 1.00 82.00 447 THR A O 1
ATOM 3670 N N . HIS A 1 448 ? -3.833 -11.793 15.556 1.00 77.62 448 HIS A N 1
ATOM 3671 C CA . HIS A 1 448 ? -2.443 -11.394 15.328 1.00 77.62 448 HIS A CA 1
ATOM 3672 C C . HIS A 1 448 ? -1.935 -10.417 16.397 1.00 77.62 448 HIS A C 1
ATOM 3674 O O . HIS A 1 448 ? -0.804 -10.545 16.871 1.00 77.62 448 HIS A O 1
ATOM 3680 N N . ILE A 1 449 ? -2.779 -9.465 16.813 1.00 86.81 449 ILE A N 1
ATOM 3681 C CA . ILE A 1 449 ? -2.440 -8.434 17.806 1.00 86.81 449 ILE A CA 1
ATOM 3682 C C . ILE A 1 449 ? -3.538 -8.375 18.878 1.00 86.81 449 ILE A C 1
ATOM 3684 O O . ILE A 1 449 ? -4.441 -7.529 18.798 1.00 86.81 449 ILE A O 1
ATOM 3688 N N . PRO A 1 450 ? -3.500 -9.275 19.875 1.00 90.50 450 PRO A N 1
ATOM 3689 C CA . PRO A 1 450 ? -4.534 -9.336 20.896 1.00 90.50 450 PRO A CA 1
ATOM 3690 C C . PRO A 1 450 ? -4.428 -8.162 21.874 1.00 90.50 450 PRO A C 1
ATOM 3692 O O . PRO A 1 450 ? -3.337 -7.788 22.311 1.00 90.50 450 PRO A O 1
ATOM 3695 N N . ILE A 1 451 ? -5.576 -7.612 22.263 1.00 93.06 451 ILE A N 1
ATOM 3696 C CA . ILE A 1 451 ? -5.669 -6.624 23.337 1.00 93.06 451 ILE A CA 1
ATOM 3697 C C . ILE A 1 451 ? -5.470 -7.355 24.672 1.00 93.06 451 ILE A C 1
ATOM 3699 O O . ILE A 1 451 ? -6.193 -8.322 24.950 1.00 93.06 451 ILE A O 1
ATOM 3703 N N . PRO A 1 452 ? -4.504 -6.928 25.507 1.00 90.12 452 PRO A N 1
ATOM 3704 C CA . PRO A 1 452 ? -4.202 -7.605 26.757 1.00 90.12 452 PRO A CA 1
ATOM 3705 C C . PRO A 1 452 ? -5.350 -7.464 27.758 1.00 90.12 452 PRO A C 1
ATOM 3707 O O . PRO A 1 452 ? -5.989 -6.416 27.869 1.00 90.12 452 PRO A O 1
ATOM 3710 N N . LYS A 1 453 ? -5.569 -8.528 28.531 1.00 86.56 453 LYS A N 1
ATOM 3711 C CA . LYS A 1 453 ? -6.450 -8.511 29.696 1.00 86.56 453 LYS A CA 1
ATOM 3712 C C . LYS A 1 453 ? -5.641 -8.289 30.957 1.00 86.56 453 LYS A C 1
ATOM 3714 O O . LYS A 1 453 ? -4.535 -8.806 31.101 1.00 86.56 453 LYS A O 1
ATOM 3719 N N . PHE A 1 454 ? -6.244 -7.566 31.885 1.00 88.50 454 PHE A N 1
ATOM 3720 C CA . PHE A 1 454 ? -5.671 -7.314 33.194 1.00 88.50 454 PHE A CA 1
ATOM 3721 C C . PHE A 1 454 ? -6.566 -7.916 34.281 1.00 88.50 454 PHE A C 1
ATOM 3723 O O . PHE A 1 454 ? -7.775 -8.037 34.064 1.00 88.50 454 PHE A O 1
ATOM 3730 N N . PRO A 1 455 ? -6.004 -8.291 35.441 1.00 84.25 455 PRO A N 1
ATOM 3731 C CA . PRO A 1 455 ? -6.797 -8.747 36.576 1.00 84.25 455 PRO A CA 1
ATOM 3732 C C . PRO A 1 455 ? -7.786 -7.665 37.028 1.00 84.25 455 PRO A C 1
ATOM 3734 O O . PRO A 1 455 ? -7.464 -6.473 37.004 1.00 84.25 455 PRO A O 1
ATOM 3737 N N . SER A 1 456 ? -8.976 -8.074 37.470 1.00 82.81 456 SER A N 1
ATOM 3738 C CA . SER A 1 456 ? -9.943 -7.157 38.078 1.00 82.81 456 SER A CA 1
ATOM 3739 C C . SER A 1 456 ? -9.380 -6.585 39.378 1.00 82.81 456 SER A C 1
ATOM 3741 O O . SER A 1 456 ? -8.950 -7.327 40.260 1.00 82.81 456 SER A O 1
ATOM 3743 N N . VAL A 1 457 ? -9.371 -5.256 39.477 1.00 83.81 457 VAL A N 1
ATOM 3744 C CA . VAL A 1 457 ? -8.892 -4.510 40.656 1.00 83.81 457 VAL A CA 1
ATOM 3745 C C . VAL A 1 457 ? -10.052 -4.184 41.602 1.00 83.81 457 VAL A C 1
ATOM 3747 O O . VAL A 1 457 ? -9.861 -4.022 42.804 1.00 83.81 457 VAL A O 1
ATOM 3750 N N . ASP A 1 458 ? -11.261 -4.107 41.056 1.00 81.25 458 ASP A N 1
ATOM 3751 C CA . ASP A 1 458 ? -12.505 -3.781 41.737 1.00 81.25 458 ASP A CA 1
ATOM 3752 C C . ASP A 1 458 ? -13.661 -4.611 41.146 1.00 81.25 458 ASP A C 1
ATOM 3754 O O . ASP A 1 458 ? -13.448 -5.569 40.403 1.00 81.25 458 ASP A O 1
ATOM 3758 N N . GLU A 1 459 ? -14.903 -4.237 41.448 1.00 83.12 459 GLU A N 1
ATOM 3759 C CA . GLU A 1 459 ? -16.101 -4.863 40.874 1.00 83.12 459 GLU A CA 1
ATOM 3760 C C . GLU A 1 459 ? -16.220 -4.649 39.343 1.00 83.12 459 GLU A C 1
ATOM 3762 O O . GLU A 1 459 ? -17.191 -5.096 38.731 1.00 83.12 459 GLU A O 1
ATOM 3767 N N . SER A 1 460 ? -15.342 -3.843 38.720 1.00 87.88 460 SER A N 1
ATOM 3768 C CA . SER A 1 460 ? -15.405 -3.485 37.294 1.00 87.88 460 SER A CA 1
ATOM 3769 C C . SER A 1 460 ? -14.581 -4.486 36.499 1.00 87.88 460 SER A C 1
ATOM 3771 O O . SER A 1 460 ? -13.498 -4.900 36.925 1.00 87.88 460 SER A O 1
ATOM 3773 N N . ALA A 1 461 ? -15.054 -4.864 35.316 1.00 86.12 461 ALA A N 1
ATOM 3774 C CA . ALA A 1 461 ? -14.283 -5.757 34.453 1.00 86.12 461 ALA A CA 1
ATOM 3775 C C . ALA A 1 461 ? -13.079 -5.031 33.821 1.00 86.12 461 ALA A C 1
ATOM 3777 O O . ALA A 1 461 ? -12.032 -5.630 33.582 1.00 86.12 461 ALA A O 1
ATOM 3778 N N . THR A 1 462 ? -13.212 -3.729 33.573 1.00 92.88 462 THR A N 1
ATOM 3779 C CA . THR A 1 462 ? -12.286 -2.912 32.787 1.00 92.88 462 THR A CA 1
ATOM 3780 C C . THR A 1 462 ? -12.139 -1.500 33.366 1.00 92.88 462 THR A C 1
ATOM 3782 O O . THR A 1 462 ? -12.799 -1.117 34.334 1.00 92.88 462 THR A O 1
ATOM 3785 N N . PHE A 1 463 ? -11.247 -0.696 32.777 1.00 93.06 463 PHE A N 1
ATOM 3786 C CA . PHE A 1 463 ? -11.020 0.682 33.220 1.00 93.06 463 PHE A CA 1
ATOM 3787 C C . PHE A 1 463 ? -12.231 1.601 32.991 1.00 93.06 463 PHE A C 1
ATOM 3789 O O . PHE A 1 463 ? -12.404 2.559 33.742 1.00 93.06 463 PHE A O 1
ATOM 3796 N N . ILE A 1 464 ? -13.076 1.328 31.986 1.00 93.31 464 ILE A N 1
ATOM 3797 C CA . ILE A 1 464 ? -14.223 2.195 31.684 1.00 93.31 464 ILE A CA 1
ATOM 3798 C C . ILE A 1 464 ? -15.319 2.044 32.742 1.00 93.31 464 ILE A C 1
ATOM 3800 O O . ILE A 1 464 ? -15.932 3.034 33.133 1.00 93.31 464 ILE A O 1
ATOM 3804 N N . GLY A 1 465 ? -15.498 0.833 33.284 1.00 92.25 465 GLY A N 1
ATOM 3805 C CA . GLY A 1 465 ? -16.366 0.594 34.436 1.00 92.25 465 GLY A CA 1
ATOM 3806 C C . GLY A 1 465 ? -15.882 1.344 35.676 1.00 92.25 465 GLY A C 1
ATOM 3807 O O . GLY A 1 465 ? -16.681 2.004 36.341 1.00 92.25 465 GLY A O 1
ATOM 3808 N N . ARG A 1 466 ? -14.562 1.342 35.925 1.00 92.75 466 ARG A N 1
ATOM 3809 C CA . ARG A 1 466 ? -13.950 2.111 37.025 1.00 92.75 466 ARG A CA 1
ATOM 3810 C C . ARG A 1 466 ? -14.201 3.602 36.884 1.00 92.75 466 ARG A C 1
ATOM 3812 O O . ARG A 1 466 ? -14.620 4.241 37.844 1.00 92.75 466 ARG A O 1
ATOM 3819 N N . LEU A 1 467 ? -13.986 4.136 35.684 1.00 93.19 467 LEU A N 1
ATOM 3820 C CA . LEU A 1 467 ? -14.254 5.536 35.377 1.00 93.19 467 LEU A CA 1
ATOM 3821 C C . LEU A 1 467 ? -15.733 5.882 35.597 1.00 93.19 467 LEU A C 1
ATOM 3823 O O . LEU A 1 467 ? -16.041 6.834 36.307 1.00 93.19 467 LEU A O 1
ATOM 3827 N N . CYS A 1 468 ? -16.647 5.078 35.051 1.00 93.38 468 CYS A N 1
ATOM 3828 C CA . CYS A 1 468 ? -18.086 5.291 35.190 1.00 93.38 468 CYS A CA 1
ATOM 3829 C C . CYS A 1 468 ? -18.538 5.270 36.656 1.00 93.38 468 CYS A C 1
ATOM 3831 O O . CYS A 1 468 ? -19.313 6.124 37.083 1.00 93.38 468 CYS A O 1
ATOM 3833 N N . ARG A 1 469 ? -18.054 4.314 37.452 1.00 90.75 469 ARG A N 1
ATOM 3834 C CA . ARG A 1 469 ? -18.420 4.218 38.870 1.00 90.75 469 ARG A CA 1
ATOM 3835 C C . ARG A 1 469 ? -17.830 5.332 39.708 1.00 90.75 469 ARG A C 1
ATOM 3837 O O . ARG A 1 469 ? -18.499 5.791 40.625 1.00 90.75 469 ARG A O 1
ATOM 3844 N N . GLU A 1 470 ? -16.626 5.791 39.388 1.00 90.81 470 GLU A N 1
ATOM 3845 C CA . GLU A 1 470 ? -16.051 6.952 40.058 1.00 90.81 470 GLU A CA 1
ATOM 3846 C C . GLU A 1 470 ? -16.868 8.219 39.764 1.00 90.81 470 GLU A C 1
ATOM 3848 O O . GLU A 1 470 ? -17.159 8.976 40.686 1.00 90.81 470 GLU A O 1
ATOM 3853 N N . ILE A 1 471 ? -17.336 8.403 38.521 1.00 91.25 471 ILE A N 1
ATOM 3854 C CA . ILE A 1 471 ? -18.254 9.497 38.158 1.00 91.25 471 ILE A CA 1
ATOM 3855 C C . ILE A 1 471 ? -19.563 9.399 38.958 1.00 91.25 471 ILE A C 1
ATOM 3857 O O . ILE A 1 471 ? -20.018 10.394 39.522 1.00 91.25 471 ILE A O 1
ATOM 3861 N N . LEU A 1 472 ? -20.153 8.205 39.067 1.00 90.12 472 LEU A N 1
ATOM 3862 C CA . LEU A 1 472 ? -21.370 7.990 39.862 1.00 90.12 472 LEU A CA 1
ATOM 3863 C C . LEU A 1 472 ? -21.140 8.202 41.365 1.00 90.12 472 LEU A C 1
ATOM 3865 O O . LEU A 1 472 ? -22.016 8.716 42.053 1.00 90.12 472 LEU A O 1
ATOM 3869 N N . ARG A 1 473 ? -19.956 7.855 41.882 1.00 88.75 473 ARG A N 1
ATOM 3870 C CA . ARG A 1 473 ? -19.582 8.068 43.288 1.00 88.75 473 ARG A CA 1
ATOM 3871 C C . ARG A 1 473 ? -19.541 9.553 43.634 1.00 88.75 473 ARG A C 1
ATOM 3873 O O . ARG A 1 473 ? -20.042 9.946 44.683 1.00 88.75 473 ARG A O 1
ATOM 3880 N N . ILE A 1 474 ? -18.948 10.374 42.766 1.00 87.38 474 ILE A N 1
ATOM 3881 C CA . ILE A 1 474 ? -18.840 11.822 42.995 1.00 87.38 474 ILE A CA 1
ATOM 3882 C C . ILE A 1 474 ? -20.137 12.581 42.692 1.00 87.38 474 ILE A C 1
ATOM 3884 O O . ILE A 1 474 ? -20.244 13.742 43.064 1.00 87.38 474 ILE A O 1
ATOM 3888 N N . THR A 1 475 ? -21.107 11.943 42.034 1.00 88.50 475 THR A N 1
ATOM 3889 C CA . THR A 1 475 ? -22.436 12.508 41.733 1.00 88.50 475 THR A CA 1
ATOM 3890 C C . THR A 1 475 ? -23.552 11.848 42.549 1.00 88.50 475 THR A C 1
ATOM 3892 O O . THR A 1 475 ? -24.727 11.929 42.191 1.00 88.50 475 THR A O 1
ATOM 3895 N N . ASP A 1 476 ? -23.213 11.194 43.669 1.00 87.31 476 ASP A N 1
ATOM 3896 C CA . ASP A 1 476 ? -24.206 10.556 44.537 1.00 87.31 476 ASP A CA 1
ATOM 3897 C C . ASP A 1 476 ? -25.174 11.619 45.102 1.00 87.31 476 ASP A C 1
ATOM 3899 O O . ASP A 1 476 ? -24.728 12.533 45.815 1.00 87.31 476 ASP A O 1
ATOM 3903 N N . PRO A 1 477 ? -26.495 11.504 44.854 1.00 84.69 477 PRO A N 1
ATOM 3904 C CA . PRO A 1 477 ? -27.491 12.469 45.320 1.00 84.69 477 PRO A CA 1
ATOM 3905 C C . PRO A 1 477 ? -27.617 12.545 46.849 1.00 84.69 477 PRO A C 1
ATOM 3907 O O . PRO A 1 477 ? -28.233 13.473 47.371 1.00 84.69 477 PRO A O 1
ATOM 3910 N N . LYS A 1 478 ? -27.063 11.583 47.599 1.00 87.00 478 LYS A N 1
ATOM 3911 C CA . LYS A 1 478 ? -27.018 11.639 49.071 1.00 87.00 478 LYS A CA 1
ATOM 3912 C C . LYS A 1 478 ? -25.964 12.608 49.598 1.00 87.00 478 LYS A C 1
ATOM 3914 O O . LYS A 1 478 ? -26.075 13.065 50.735 1.00 87.00 478 LYS A O 1
ATOM 3919 N N . MET A 1 479 ? -24.927 12.863 48.807 1.00 85.00 479 MET A N 1
ATOM 3920 C CA . MET A 1 479 ? -23.738 13.613 49.217 1.00 85.00 479 MET A CA 1
ATOM 3921 C C . MET A 1 479 ? -23.559 14.900 48.415 1.00 85.00 479 MET A C 1
ATOM 3923 O O . MET A 1 479 ? -22.968 15.850 48.924 1.00 85.00 479 MET A O 1
ATOM 3927 N N . THR A 1 480 ? -24.093 14.955 47.197 1.00 88.38 480 THR A N 1
ATOM 3928 C CA . THR A 1 480 ? -23.892 16.061 46.260 1.00 88.38 480 THR A CA 1
ATOM 3929 C C . THR A 1 480 ? -25.209 16.569 45.683 1.00 88.38 480 THR A C 1
ATOM 3931 O O . THR A 1 480 ? -26.207 15.848 45.641 1.00 88.38 480 THR A O 1
ATOM 3934 N N . CYS A 1 481 ? -25.223 17.827 45.248 1.00 89.31 481 CYS A N 1
ATOM 3935 C CA . CYS A 1 481 ? -26.333 18.429 44.519 1.00 89.31 481 CYS A CA 1
ATOM 3936 C C . CYS A 1 481 ? -25.855 19.044 43.203 1.00 89.31 481 CYS A C 1
ATOM 3938 O O . CYS A 1 481 ? -24.760 19.602 43.117 1.00 89.31 481 CYS A O 1
ATOM 3940 N N . TYR A 1 482 ? -26.698 18.952 42.179 1.00 88.62 482 TYR A N 1
ATOM 3941 C CA . TYR A 1 482 ? -26.465 19.591 40.893 1.00 88.62 482 TYR A CA 1
ATOM 3942 C C . TYR A 1 482 ? -27.148 20.958 40.847 1.00 88.62 482 TYR A C 1
ATOM 3944 O O . TYR A 1 482 ? -28.306 21.093 41.249 1.00 88.62 482 TYR A O 1
ATOM 3952 N N . MET A 1 483 ? -26.429 21.972 40.366 1.00 87.56 483 MET A N 1
ATOM 3953 C CA . MET A 1 483 ? -26.949 23.321 40.163 1.00 87.56 483 MET A CA 1
ATOM 3954 C C . MET A 1 483 ? -27.059 23.632 38.668 1.00 87.56 483 MET A C 1
ATOM 3956 O O . MET A 1 483 ? -26.066 24.002 38.039 1.00 87.56 483 MET A O 1
ATOM 3960 N N . ASP A 1 484 ? -28.277 23.558 38.122 1.00 85.06 484 ASP A N 1
ATOM 3961 C CA . ASP A 1 484 ? -28.572 23.773 36.692 1.00 85.06 484 ASP A CA 1
ATOM 3962 C C . ASP A 1 484 ? -28.017 25.099 36.150 1.00 85.06 484 ASP A C 1
ATOM 3964 O O . ASP A 1 484 ? -27.467 25.162 35.056 1.00 85.06 484 ASP A O 1
ATOM 3968 N N . GLN A 1 485 ? -28.122 26.176 36.934 1.00 85.62 485 GLN A N 1
ATOM 3969 C CA . GLN A 1 485 ? -27.703 27.524 36.524 1.00 85.62 485 GLN A CA 1
ATOM 3970 C C . GLN A 1 485 ? -26.195 27.629 36.265 1.00 85.62 485 GLN A C 1
ATOM 3972 O O . GLN A 1 485 ? -25.763 28.471 35.481 1.00 85.62 485 GLN A O 1
ATOM 3977 N N . LEU A 1 486 ? -25.401 26.791 36.936 1.00 83.62 486 LEU A N 1
ATOM 3978 C CA . LEU A 1 486 ? -23.941 26.794 36.856 1.00 83.62 486 LEU A CA 1
ATOM 3979 C C . LEU A 1 486 ? -23.394 25.574 36.104 1.00 83.62 486 LEU A C 1
ATOM 3981 O O . LEU A 1 486 ? -22.215 25.560 35.770 1.00 83.62 486 LEU A O 1
ATOM 3985 N N . ASN A 1 487 ? -24.239 24.580 35.803 1.00 86.31 487 ASN A N 1
ATOM 3986 C CA . ASN A 1 487 ? -23.852 23.281 35.248 1.00 86.31 487 ASN A CA 1
ATOM 3987 C C . ASN A 1 487 ? -22.769 22.562 36.080 1.00 86.31 487 ASN A C 1
ATOM 3989 O O . ASN A 1 487 ? -21.871 21.918 35.527 1.00 86.31 487 ASN A O 1
ATOM 3993 N N . THR A 1 488 ? -22.866 22.662 37.409 1.00 88.06 488 THR A N 1
ATOM 3994 C CA . THR A 1 488 ? -21.823 22.221 38.349 1.00 88.06 488 THR A CA 1
ATOM 3995 C C . THR A 1 488 ? -22.416 21.421 39.506 1.00 88.06 488 THR A C 1
ATOM 3997 O O . THR A 1 488 ? -23.513 21.714 39.990 1.00 88.06 488 THR A O 1
ATOM 4000 N N . TRP A 1 489 ? -21.675 20.410 39.956 1.00 88.56 489 TRP A N 1
ATOM 4001 C CA . TRP A 1 489 ? -21.971 19.611 41.142 1.00 88.56 489 TRP A CA 1
ATOM 4002 C C . TRP A 1 489 ? -21.253 20.166 42.369 1.00 88.56 489 TRP A C 1
ATOM 4004 O O . TRP A 1 489 ? -20.046 20.417 42.327 1.00 88.56 489 TRP A O 1
ATOM 4014 N N . TYR A 1 490 ? -21.984 20.290 43.473 1.00 87.31 490 TYR A N 1
ATOM 4015 C CA . TYR A 1 490 ? -21.474 20.757 44.759 1.00 87.31 490 TYR A CA 1
ATOM 4016 C C . TYR A 1 490 ? -21.678 19.709 45.847 1.00 87.31 490 TYR A C 1
ATOM 4018 O O . TYR A 1 490 ? -22.674 18.986 45.860 1.00 87.31 490 TYR A O 1
ATOM 4026 N N . ASP A 1 491 ? -20.742 19.642 46.786 1.00 86.56 491 ASP A N 1
ATOM 4027 C CA . ASP A 1 491 ? -20.860 18.792 47.967 1.00 86.56 491 ASP A CA 1
ATOM 4028 C C . ASP A 1 491 ? -21.808 19.431 48.997 1.00 86.56 491 ASP A C 1
ATOM 4030 O O . ASP A 1 491 ? -21.687 20.612 49.331 1.00 86.56 491 ASP A O 1
ATOM 4034 N N . LEU A 1 492 ? -22.751 18.649 49.529 1.00 84.88 492 LEU A N 1
ATOM 4035 C CA . LEU A 1 492 ? -23.797 19.140 50.433 1.00 84.88 492 LEU A CA 1
ATOM 4036 C C . LEU A 1 492 ? -23.268 19.591 51.802 1.00 84.88 492 LEU A C 1
ATOM 4038 O O . LEU A 1 492 ? -23.937 20.373 52.475 1.00 84.88 492 LEU A O 1
ATOM 4042 N N . LYS A 1 493 ? -22.110 19.083 52.247 1.00 84.38 493 LYS A N 1
ATOM 4043 C CA . LYS A 1 493 ? -21.549 19.388 53.574 1.00 84.38 493 LYS A CA 1
ATOM 4044 C C . LYS A 1 493 ? -20.530 20.515 53.524 1.00 84.38 493 LYS A C 1
ATOM 4046 O O . LYS A 1 493 ? -20.484 21.348 54.422 1.00 84.38 493 LYS A O 1
ATOM 4051 N N . THR A 1 494 ? -19.671 20.490 52.516 1.00 84.56 494 THR A N 1
ATOM 4052 C CA . THR A 1 494 ? -18.534 21.404 52.379 1.00 84.56 494 THR A CA 1
ATOM 4053 C C . THR A 1 494 ? -18.838 22.586 51.465 1.00 84.56 494 THR A C 1
ATOM 4055 O O . THR A 1 494 ? -18.085 23.557 51.481 1.00 84.56 494 THR A O 1
ATOM 4058 N N . HIS A 1 495 ? -19.921 22.520 50.679 1.00 84.75 495 HIS A N 1
ATOM 4059 C CA . HIS A 1 495 ? -20.284 23.501 49.650 1.00 84.75 495 HIS A CA 1
ATOM 4060 C C . HIS A 1 495 ? -19.187 23.739 48.600 1.00 84.75 495 HIS A C 1
ATOM 4062 O O . HIS A 1 495 ? -19.210 24.743 47.890 1.00 84.75 495 HIS A O 1
ATOM 4068 N N . GLN A 1 496 ? -18.218 22.827 48.492 1.00 85.81 496 GLN A N 1
ATOM 4069 C CA . GLN A 1 496 ? -17.157 22.906 47.498 1.00 85.81 496 GLN A CA 1
ATOM 4070 C C . GLN A 1 496 ? -17.614 22.314 46.168 1.00 85.81 496 GLN A C 1
ATOM 4072 O O . GLN A 1 496 ? -18.429 21.390 46.122 1.00 85.81 496 GLN A O 1
ATOM 4077 N N . GLU A 1 497 ? -17.069 22.866 45.088 1.00 86.62 497 GLU A N 1
ATOM 4078 C CA . GLU A 1 497 ? -17.241 22.337 43.740 1.00 86.62 497 GLU A CA 1
ATOM 4079 C C . GLU A 1 497 ? -16.594 20.951 43.633 1.00 86.62 497 GLU A C 1
ATOM 4081 O O . GLU A 1 497 ? -15.413 20.777 43.937 1.00 86.62 497 GLU A O 1
ATOM 4086 N N . VAL A 1 498 ? -17.379 19.969 43.190 1.00 84.50 498 VAL A N 1
ATOM 4087 C CA . VAL A 1 498 ? -16.925 18.589 42.980 1.00 84.50 498 VAL A CA 1
ATOM 4088 C C . VAL A 1 498 ? -16.524 18.374 41.525 1.00 84.50 498 VAL A C 1
ATOM 4090 O O . VAL A 1 498 ? -15.438 17.868 41.243 1.00 84.50 498 VAL A O 1
ATOM 4093 N N . THR A 1 499 ? -17.407 18.735 40.590 1.00 86.31 499 THR A N 1
ATOM 4094 C CA . THR A 1 499 ? -17.160 18.595 39.151 1.00 86.31 499 THR A CA 1
ATOM 4095 C C . THR A 1 499 ? -18.077 19.499 38.324 1.00 86.31 499 THR A C 1
ATOM 4097 O O . THR A 1 499 ? -19.132 19.917 38.798 1.00 86.31 499 THR A O 1
ATOM 4100 N N . ASN A 1 500 ? -17.688 19.791 37.084 1.00 87.75 500 ASN A N 1
ATOM 4101 C CA . ASN A 1 500 ? -18.395 20.674 36.153 1.00 87.75 500 ASN A CA 1
ATOM 4102 C C . ASN A 1 500 ? -18.326 20.116 34.716 1.00 87.75 500 ASN A C 1
ATOM 4104 O O . ASN A 1 500 ? -17.834 19.010 34.481 1.00 87.75 500 ASN A O 1
ATOM 4108 N N . ASN A 1 501 ? -18.782 20.893 33.733 1.00 85.44 501 ASN A N 1
ATOM 4109 C CA . ASN A 1 501 ? -18.754 20.505 32.319 1.00 85.44 501 ASN A CA 1
ATOM 4110 C C . ASN A 1 501 ? -17.349 20.199 31.750 1.00 85.44 501 ASN A C 1
ATOM 4112 O O . ASN A 1 501 ? -17.254 19.474 30.761 1.00 85.44 501 ASN A O 1
ATOM 4116 N N . ARG A 1 502 ? -16.263 20.683 32.373 1.00 89.00 502 ARG A N 1
ATOM 4117 C CA . ARG A 1 502 ? -14.878 20.410 31.945 1.00 89.00 502 ARG A CA 1
ATOM 4118 C C . ARG A 1 502 ? -14.500 18.946 32.113 1.00 89.00 502 ARG A C 1
ATOM 4120 O O . ARG A 1 502 ? -13.599 18.492 31.422 1.00 89.00 502 ARG A O 1
ATOM 4127 N N . LEU A 1 503 ? -15.190 18.197 32.976 1.00 90.06 503 LEU A N 1
ATOM 4128 C CA . LEU A 1 503 ? -14.977 16.756 33.111 1.00 90.06 503 LEU A CA 1
ATOM 4129 C C . LEU A 1 503 ? -15.079 16.045 31.755 1.00 90.06 503 LEU A C 1
ATOM 4131 O O . LEU A 1 503 ? -14.246 15.201 31.445 1.00 90.06 503 LEU A O 1
ATOM 4135 N N . PHE A 1 504 ? -16.064 16.407 30.929 1.00 90.94 504 PHE A N 1
ATOM 4136 C CA . PHE A 1 504 ? -16.241 15.789 29.615 1.00 90.94 504 PHE A CA 1
ATOM 4137 C C . PHE A 1 504 ? -15.129 16.168 28.637 1.00 90.94 504 PHE A C 1
ATOM 4139 O O . PHE A 1 504 ? -14.715 15.316 27.856 1.00 90.94 504 PHE A O 1
ATOM 4146 N N . SER A 1 505 ? -14.609 17.397 28.714 1.00 91.88 505 SER A N 1
ATOM 4147 C CA . SER A 1 505 ? -13.436 17.818 27.938 1.00 91.88 505 SER A CA 1
ATOM 4148 C C . SER A 1 505 ? -12.194 17.019 28.334 1.00 91.88 505 SER A C 1
ATOM 4150 O O . SER A 1 505 ? -11.530 16.468 27.471 1.00 91.88 505 SER A O 1
ATOM 4152 N N . GLU A 1 506 ? -11.940 16.841 29.630 1.00 92.81 506 GLU A N 1
ATOM 4153 C CA . GLU A 1 506 ? -10.789 16.059 30.111 1.00 92.81 506 GLU A CA 1
ATOM 4154 C C . GLU A 1 506 ? -10.914 14.568 29.746 1.00 92.81 506 GLU A C 1
ATOM 4156 O O . GLU A 1 506 ? -9.932 13.910 29.398 1.00 92.81 506 GLU A O 1
ATOM 4161 N N . ILE A 1 507 ? -12.133 14.015 29.778 1.00 93.50 507 ILE A N 1
ATOM 4162 C CA . ILE A 1 507 ? -12.398 12.654 29.292 1.00 93.50 507 ILE A CA 1
ATOM 4163 C C . ILE A 1 507 ? -12.162 12.568 27.780 1.00 93.50 507 ILE A C 1
ATOM 4165 O O . ILE A 1 507 ? -11.579 11.585 27.323 1.00 93.50 507 ILE A O 1
ATOM 4169 N N . GLN A 1 508 ? -12.585 13.573 27.011 1.00 93.25 508 GLN A N 1
ATOM 4170 C CA . GLN A 1 508 ? -12.346 13.638 25.571 1.00 93.25 508 GLN A CA 1
ATOM 4171 C C . GLN A 1 508 ? -10.850 13.717 25.252 1.00 93.25 508 GLN A C 1
ATOM 4173 O O . GLN A 1 508 ? -10.392 13.000 24.369 1.00 93.25 508 GLN A O 1
ATOM 4178 N N . ASP A 1 509 ? -10.084 14.512 25.992 1.00 92.06 509 ASP A N 1
ATOM 4179 C CA . ASP A 1 509 ? -8.637 14.636 25.800 1.00 92.06 509 ASP A CA 1
ATOM 4180 C C . ASP A 1 509 ? -7.901 13.336 26.174 1.00 92.06 509 ASP A C 1
ATOM 4182 O O . ASP A 1 509 ? -6.880 12.992 25.583 1.00 92.06 509 ASP A O 1
ATOM 4186 N N . THR A 1 510 ? -8.447 12.561 27.118 1.00 92.12 510 THR A N 1
ATOM 4187 C CA . THR A 1 510 ? -7.849 11.296 27.572 1.00 92.12 510 THR A CA 1
ATOM 4188 C C . THR A 1 510 ? -8.219 10.093 26.696 1.00 92.12 510 THR A C 1
ATOM 4190 O O . THR A 1 510 ? -7.369 9.267 26.366 1.00 92.12 510 THR A O 1
ATOM 4193 N N . LEU A 1 511 ? -9.505 9.929 26.376 1.00 91.81 511 LEU A N 1
ATOM 4194 C CA . LEU A 1 511 ? -10.072 8.724 25.751 1.00 91.81 511 LEU A CA 1
ATOM 4195 C C . LEU A 1 511 ? -10.647 8.987 24.350 1.00 91.81 511 LEU A C 1
ATOM 4197 O O . LEU A 1 511 ? -11.163 8.073 23.701 1.00 91.81 511 LEU A O 1
ATOM 4201 N N . GLY A 1 512 ? -10.608 10.230 23.877 1.00 92.12 512 GLY A N 1
ATOM 4202 C CA . GLY A 1 512 ? -11.231 10.631 22.625 1.00 92.12 512 GLY A CA 1
ATOM 4203 C C . GLY A 1 512 ? -12.756 10.517 22.645 1.00 92.12 512 GLY A C 1
ATOM 4204 O O . GLY A 1 512 ? -13.412 10.255 23.658 1.00 92.12 512 GLY A O 1
ATOM 4205 N N . THR A 1 513 ? -13.339 10.664 21.460 1.00 92.50 513 THR A N 1
ATOM 4206 C CA . THR A 1 513 ? -14.784 10.512 21.236 1.00 92.50 513 THR A CA 1
ATOM 4207 C C . THR A 1 513 ? -15.274 9.087 21.514 1.00 92.50 513 THR A C 1
ATOM 4209 O O . THR A 1 513 ? -16.41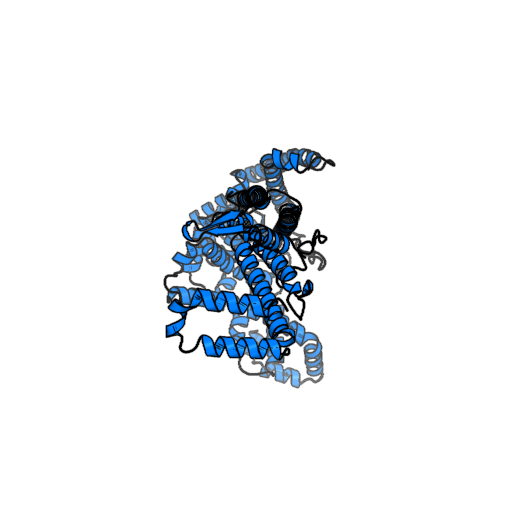1 8.900 21.948 1.00 92.50 513 THR A O 1
ATOM 4212 N N . PHE A 1 514 ? -14.409 8.082 21.330 1.00 92.94 514 PHE A N 1
ATOM 4213 C CA . PHE A 1 514 ? -14.716 6.676 21.606 1.00 92.94 514 PHE A CA 1
ATOM 4214 C C . PHE A 1 514 ? -14.989 6.426 23.092 1.00 92.94 514 PHE A C 1
ATOM 4216 O O . PHE A 1 514 ? -15.913 5.688 23.427 1.00 92.94 514 PHE A O 1
ATOM 4223 N N . GLY A 1 515 ? -14.229 7.065 23.990 1.00 92.44 515 GLY A N 1
ATOM 4224 C CA . GLY A 1 515 ? -14.444 6.949 25.433 1.00 92.44 515 GLY A CA 1
ATOM 4225 C C . GLY A 1 515 ? -15.775 7.537 25.887 1.00 92.44 515 GLY A C 1
ATOM 4226 O O . GLY A 1 515 ? -16.489 6.900 26.659 1.00 92.44 515 GLY A O 1
ATOM 4227 N N . LEU A 1 516 ? -16.134 8.717 25.372 1.00 93.69 516 LEU A N 1
ATOM 4228 C CA . LEU A 1 516 ? -17.417 9.362 25.673 1.00 93.69 516 LEU A CA 1
ATOM 4229 C C . LEU A 1 516 ? -18.604 8.519 25.195 1.00 93.69 516 LEU A C 1
ATOM 4231 O O . LEU A 1 516 ? -19.530 8.278 25.965 1.00 93.69 516 LEU A O 1
ATOM 4235 N N . ASN A 1 517 ? -18.550 8.013 23.959 1.00 94.06 517 ASN A N 1
ATOM 4236 C CA . ASN A 1 517 ? -19.577 7.113 23.427 1.00 94.06 517 ASN A CA 1
ATOM 4237 C C . ASN A 1 517 ? -19.667 5.815 24.251 1.00 94.06 517 ASN A C 1
ATOM 4239 O O . ASN A 1 517 ? -20.752 5.350 24.595 1.00 94.06 517 ASN A O 1
ATOM 4243 N N . GLY A 1 518 ? -18.515 5.262 24.638 1.00 92.44 518 GLY A N 1
ATOM 4244 C CA . GLY A 1 518 ? -18.445 4.076 25.483 1.00 92.44 518 GLY A CA 1
ATOM 4245 C C . GLY A 1 518 ? -19.080 4.265 26.862 1.00 92.44 518 GLY A C 1
ATOM 4246 O O . GLY A 1 518 ? -19.813 3.387 27.321 1.00 92.44 518 GLY A O 1
ATOM 4247 N N . LEU A 1 519 ? -18.833 5.411 27.507 1.00 94.19 519 LEU A N 1
ATOM 4248 C CA . LEU A 1 519 ? -19.462 5.778 28.779 1.00 94.19 519 LEU A CA 1
ATOM 4249 C C . LEU A 1 519 ? -20.974 5.953 28.638 1.00 94.19 519 LEU A C 1
ATOM 4251 O O . LEU A 1 519 ? -21.713 5.416 29.461 1.00 94.19 519 LEU A O 1
ATOM 4255 N N . ASP A 1 520 ? -21.431 6.655 27.600 1.00 94.06 520 ASP A N 1
ATOM 4256 C CA . ASP A 1 520 ? -22.858 6.846 27.320 1.00 94.06 520 ASP A CA 1
ATOM 4257 C C . ASP A 1 520 ? -23.578 5.498 27.167 1.00 94.06 520 ASP A C 1
ATOM 4259 O O . ASP A 1 520 ? -24.537 5.200 27.882 1.00 94.06 520 ASP A O 1
ATOM 4263 N N . ARG A 1 521 ? -23.025 4.604 26.338 1.00 93.12 521 ARG A N 1
ATOM 4264 C CA . ARG A 1 521 ? -23.562 3.253 26.139 1.00 93.12 521 ARG A CA 1
ATOM 4265 C C . ARG A 1 521 ? -23.626 2.449 27.439 1.00 93.12 521 ARG A C 1
ATOM 4267 O O . ARG A 1 521 ? -24.623 1.767 27.689 1.00 93.12 521 ARG A O 1
ATOM 4274 N N . LEU A 1 522 ? -22.580 2.511 28.265 1.00 93.31 522 LEU A N 1
ATOM 4275 C CA . LEU A 1 522 ? -22.544 1.822 29.556 1.00 93.31 522 LEU A CA 1
ATOM 4276 C C . LEU A 1 522 ? -23.614 2.372 30.512 1.00 93.31 522 LEU A C 1
ATOM 4278 O O . LEU A 1 522 ? -24.352 1.592 31.119 1.00 93.31 522 LEU A O 1
ATOM 4282 N N . LEU A 1 523 ? -23.750 3.697 30.599 1.00 93.62 523 LEU A N 1
ATOM 4283 C CA . LEU A 1 523 ? -24.777 4.355 31.406 1.00 93.62 523 LEU A CA 1
ATOM 4284 C C . LEU A 1 523 ? -26.189 3.987 30.935 1.00 93.62 523 LEU A C 1
ATOM 4286 O O . LEU A 1 523 ? -27.041 3.693 31.773 1.00 93.62 523 LEU A O 1
ATOM 4290 N N . CYS A 1 524 ? -26.440 3.899 29.624 1.00 93.31 524 CYS A N 1
ATOM 4291 C CA . CYS A 1 524 ? -27.716 3.406 29.101 1.00 93.31 524 CYS A CA 1
ATOM 4292 C C . CYS A 1 524 ? -28.048 1.997 29.621 1.00 93.31 524 CYS A C 1
ATOM 4294 O O . CYS A 1 524 ? -29.170 1.761 30.076 1.00 93.31 524 CYS A O 1
ATOM 4296 N N . PHE A 1 525 ? -27.090 1.062 29.613 1.00 91.69 525 PHE A N 1
ATOM 4297 C CA . PHE A 1 525 ? -27.307 -0.280 30.171 1.00 91.69 525 PHE A CA 1
ATOM 4298 C C . PHE A 1 525 ? -27.584 -0.255 31.678 1.00 91.69 525 PHE A C 1
ATOM 4300 O O . PHE A 1 525 ? -28.460 -0.984 32.154 1.00 91.69 525 PHE A O 1
ATOM 4307 N N . MET A 1 526 ? -26.880 0.599 32.425 1.00 91.62 526 MET A N 1
ATOM 4308 C CA . MET A 1 526 ? -27.117 0.779 33.859 1.00 91.62 526 MET A CA 1
ATOM 4309 C C . MET A 1 526 ? -28.526 1.313 34.136 1.00 91.62 526 MET A C 1
ATOM 4311 O O . MET A 1 526 ? -29.228 0.755 34.977 1.00 91.62 526 MET A O 1
ATOM 4315 N N . ILE A 1 527 ? -28.984 2.316 33.381 1.00 92.25 527 ILE A N 1
ATOM 4316 C CA . ILE A 1 527 ? -30.341 2.871 33.495 1.00 92.25 527 ILE A CA 1
ATOM 4317 C C . ILE A 1 527 ? -31.391 1.793 33.218 1.00 92.25 527 ILE A C 1
ATOM 4319 O O . ILE A 1 527 ? -32.337 1.639 33.989 1.00 92.25 527 ILE A O 1
ATOM 4323 N N . VAL A 1 528 ? -31.220 1.003 32.153 1.00 91.81 528 VAL A N 1
ATOM 4324 C CA . VAL A 1 528 ? -32.145 -0.095 31.828 1.00 91.81 528 VAL A CA 1
ATOM 4325 C C . VAL A 1 528 ? -32.225 -1.106 32.974 1.00 91.81 528 VAL A C 1
ATOM 4327 O O . VAL A 1 528 ? -33.325 -1.533 33.332 1.00 91.81 528 VAL A O 1
ATOM 4330 N N . LYS A 1 529 ? -31.090 -1.465 33.585 1.00 89.56 529 LYS A N 1
ATOM 4331 C CA . LYS A 1 529 ? -31.052 -2.376 34.738 1.00 89.56 529 LYS A CA 1
ATOM 4332 C C . LYS A 1 529 ? -31.778 -1.793 35.952 1.00 89.56 529 LYS A C 1
ATOM 4334 O O . LYS A 1 529 ? -32.573 -2.497 36.572 1.00 89.56 529 LYS A O 1
ATOM 4339 N N . GLU A 1 530 ? -31.569 -0.517 36.263 1.00 90.44 530 GLU A N 1
ATOM 4340 C CA . GLU A 1 530 ? -32.261 0.141 37.378 1.00 90.44 530 GLU A CA 1
ATOM 4341 C C . GLU A 1 530 ? -33.772 0.264 37.142 1.00 90.44 530 GLU A C 1
ATOM 4343 O O . GLU A 1 530 ? -34.560 0.005 38.050 1.00 90.44 530 GLU A O 1
ATOM 4348 N N . LEU A 1 531 ? -34.210 0.545 35.912 1.00 92.19 531 LEU A N 1
ATOM 4349 C CA . LEU A 1 531 ? -35.634 0.544 35.560 1.00 92.19 531 LEU A CA 1
ATOM 4350 C C . LEU A 1 531 ? -36.264 -0.849 35.704 1.00 92.19 531 LEU A C 1
ATOM 4352 O O . LEU A 1 531 ? -37.388 -0.975 36.194 1.00 92.19 531 LEU A O 1
ATOM 4356 N N . GLN A 1 532 ? -35.544 -1.907 35.323 1.00 90.19 532 GLN A N 1
ATOM 4357 C CA . GLN A 1 532 ? -35.990 -3.290 35.524 1.00 90.19 532 GLN A CA 1
ATOM 4358 C C . GLN A 1 532 ? -36.084 -3.651 37.014 1.00 90.19 532 GLN A C 1
ATOM 4360 O O . GLN A 1 532 ? -37.055 -4.293 37.432 1.00 90.19 532 GLN A O 1
ATOM 4365 N N . ASN A 1 533 ? -35.117 -3.214 37.826 1.00 90.44 533 ASN A N 1
ATOM 4366 C CA . ASN A 1 533 ? -35.146 -3.380 39.279 1.00 90.44 533 ASN A CA 1
ATOM 4367 C C . ASN A 1 533 ? -36.345 -2.645 39.888 1.00 90.44 533 ASN A C 1
ATOM 4369 O O . ASN A 1 533 ? -37.118 -3.247 40.635 1.00 90.44 533 ASN A O 1
ATOM 4373 N N . PHE A 1 534 ? -36.549 -1.380 39.514 1.00 91.12 534 PHE A N 1
ATOM 4374 C CA . PHE A 1 534 ? -37.684 -0.571 39.950 1.00 91.12 534 PHE A CA 1
ATOM 4375 C C . PHE A 1 534 ? -39.017 -1.242 39.611 1.00 91.12 534 PHE A C 1
ATOM 4377 O O . PHE A 1 534 ? -39.866 -1.406 40.486 1.00 91.12 534 PHE A O 1
ATOM 4384 N N . LEU A 1 535 ? -39.187 -1.707 38.371 1.00 89.75 535 LEU A N 1
ATOM 4385 C CA . LEU A 1 535 ? -40.394 -2.410 37.939 1.00 89.75 535 LEU A CA 1
ATOM 4386 C C . LEU A 1 535 ? -40.606 -3.710 38.724 1.00 89.75 535 LEU A C 1
ATOM 4388 O O . LEU A 1 535 ? -41.733 -4.026 39.100 1.00 89.75 535 LEU A O 1
ATOM 4392 N N . THR A 1 536 ? -39.531 -4.435 39.034 1.00 90.25 536 THR A N 1
ATOM 4393 C CA . THR A 1 536 ? -39.596 -5.649 39.856 1.00 90.25 536 THR A CA 1
ATOM 4394 C C . THR A 1 536 ? -40.059 -5.341 41.281 1.00 90.25 536 THR A C 1
ATOM 4396 O O . THR A 1 536 ? -40.922 -6.049 41.799 1.00 90.25 536 THR A O 1
ATOM 4399 N N . VAL A 1 537 ? -39.533 -4.284 41.909 1.00 88.38 537 VAL A N 1
ATOM 4400 C CA . VAL A 1 537 ? -39.953 -3.831 43.249 1.00 88.38 537 VAL A CA 1
ATOM 4401 C C . VAL A 1 537 ? -41.404 -3.348 43.227 1.00 88.38 537 VAL A C 1
ATOM 4403 O O . VAL A 1 537 ? -42.202 -3.745 44.076 1.00 88.38 537 VAL A O 1
ATOM 4406 N N . LEU A 1 538 ? -41.783 -2.560 42.219 1.00 85.31 538 LEU A N 1
ATOM 4407 C CA . LEU A 1 538 ? -43.152 -2.088 42.035 1.00 85.31 538 LEU A CA 1
ATOM 4408 C C . LEU A 1 538 ? -44.129 -3.265 41.908 1.00 85.31 538 LEU A C 1
ATOM 4410 O O . LEU A 1 538 ? -45.145 -3.303 42.593 1.00 85.31 538 LEU A O 1
ATOM 4414 N N . GLN A 1 539 ? -43.814 -4.264 41.083 1.00 86.62 539 GLN A N 1
ATOM 4415 C CA . GLN A 1 539 ? -44.689 -5.416 40.859 1.00 86.62 539 GLN A CA 1
ATOM 4416 C C . GLN A 1 539 ? -44.743 -6.385 42.042 1.00 86.62 539 GLN A C 1
ATOM 4418 O O . GLN A 1 539 ? -45.813 -6.908 42.351 1.00 86.62 539 GLN A O 1
ATOM 4423 N N . LYS A 1 540 ? -43.602 -6.680 42.674 1.00 84.19 540 LYS A N 1
ATOM 4424 C CA . LYS A 1 540 ? -43.521 -7.712 43.719 1.00 84.19 540 LYS A CA 1
ATOM 4425 C C . LYS A 1 540 ? -43.867 -7.194 45.106 1.00 84.19 540 LYS A C 1
ATOM 4427 O O . LYS A 1 540 ? -44.425 -7.960 45.883 1.00 84.19 540 LYS A O 1
ATOM 4432 N N . THR A 1 541 ? -43.540 -5.940 45.397 1.00 81.19 541 THR A N 1
ATOM 4433 C CA . THR A 1 541 ? -43.717 -5.355 46.728 1.00 81.19 541 THR A CA 1
ATOM 4434 C C . THR A 1 541 ? -44.944 -4.457 46.753 1.00 81.19 541 THR A C 1
ATOM 4436 O O . THR A 1 541 ? -45.855 -4.691 47.534 1.00 81.19 541 THR A O 1
ATOM 4439 N N . ILE A 1 542 ? -45.015 -3.470 45.856 1.00 77.12 542 ILE A N 1
ATOM 4440 C CA . ILE A 1 542 ? -46.038 -2.418 45.939 1.00 77.12 542 ILE A CA 1
ATOM 4441 C C . ILE A 1 542 ? -47.400 -2.905 45.429 1.00 77.12 542 ILE A C 1
ATOM 4443 O O . ILE A 1 542 ? -48.401 -2.762 46.117 1.00 77.12 542 ILE A O 1
ATOM 4447 N N . LEU A 1 543 ? -47.459 -3.500 44.234 1.00 79.44 543 LEU A N 1
ATOM 4448 C CA . LEU A 1 543 ? -48.725 -3.893 43.599 1.00 79.44 543 LEU A CA 1
ATOM 4449 C C . LEU A 1 543 ? -49.335 -5.183 44.169 1.00 79.44 543 LEU A C 1
ATOM 4451 O O . LEU A 1 543 ? -50.502 -5.472 43.905 1.00 79.44 543 LEU A O 1
ATOM 4455 N N . ARG A 1 544 ? -48.564 -5.969 44.929 1.00 80.06 544 ARG A N 1
ATOM 4456 C CA . ARG A 1 544 ? -49.069 -7.154 45.645 1.00 80.06 544 ARG A CA 1
ATOM 4457 C C . ARG A 1 544 ? -49.583 -6.832 47.043 1.00 80.06 544 ARG A C 1
ATOM 4459 O O . ARG A 1 544 ? -50.394 -7.596 47.560 1.00 80.06 544 ARG A O 1
ATOM 4466 N N . ASP A 1 545 ? -49.136 -5.730 47.634 1.00 83.75 545 ASP A N 1
ATOM 4467 C CA . ASP A 1 545 ? -49.624 -5.273 48.926 1.00 83.75 545 ASP A CA 1
ATOM 4468 C C . ASP A 1 545 ? -50.919 -4.472 48.749 1.00 83.75 545 ASP A C 1
ATOM 4470 O O . ASP A 1 545 ? -50.942 -3.361 48.213 1.00 83.75 545 ASP A O 1
ATOM 4474 N N . LYS A 1 546 ? -52.025 -5.056 49.214 1.00 80.50 546 LYS A N 1
ATOM 4475 C CA . LYS A 1 546 ? -53.356 -4.457 49.117 1.00 80.50 546 LYS A CA 1
ATOM 4476 C C . LYS A 1 546 ? -53.431 -3.100 49.829 1.00 80.50 546 LYS A C 1
ATOM 4478 O O . LYS A 1 546 ? -54.093 -2.205 49.310 1.00 80.50 546 LYS A O 1
ATOM 4483 N N . ALA A 1 547 ? -52.727 -2.924 50.950 1.00 81.56 547 ALA A N 1
ATOM 4484 C CA . ALA A 1 547 ? -52.726 -1.668 51.696 1.00 81.56 547 ALA A CA 1
ATOM 4485 C C . ALA A 1 547 ? -52.068 -0.543 50.884 1.00 81.56 547 ALA A C 1
ATOM 4487 O O . ALA A 1 547 ? -52.648 0.531 50.725 1.00 81.56 547 ALA A O 1
ATOM 4488 N N . MET A 1 548 ? -50.910 -0.817 50.278 1.00 77.81 548 MET A N 1
ATOM 4489 C CA . MET A 1 548 ? -50.214 0.144 49.415 1.00 77.81 548 MET A CA 1
ATOM 4490 C C . MET A 1 548 ? -51.031 0.489 48.167 1.00 77.81 548 MET A C 1
ATOM 4492 O O . MET A 1 548 ? -51.128 1.656 47.790 1.00 77.81 548 MET A O 1
ATOM 4496 N N . VAL A 1 549 ? -51.665 -0.502 47.534 1.00 81.62 549 VAL A N 1
ATOM 4497 C CA . VAL A 1 549 ? -52.539 -0.277 46.370 1.00 81.62 549 VAL A CA 1
ATOM 4498 C C . VAL A 1 549 ? -53.731 0.617 46.722 1.00 81.62 549 VAL A C 1
ATOM 4500 O O . VAL A 1 549 ? -54.079 1.504 45.939 1.00 81.62 549 VAL A O 1
ATOM 4503 N N . ASP A 1 550 ? -54.349 0.417 47.885 1.00 82.50 550 ASP A N 1
ATOM 4504 C CA . ASP A 1 550 ? -55.474 1.238 48.336 1.00 82.50 550 ASP A CA 1
ATOM 4505 C C . ASP A 1 550 ? -55.028 2.675 48.676 1.00 82.50 550 ASP A C 1
ATOM 4507 O O . ASP A 1 550 ? -55.727 3.625 48.314 1.00 82.50 550 ASP A O 1
ATOM 4511 N N . VAL A 1 551 ? -53.822 2.863 49.231 1.00 83.12 551 VAL A N 1
ATOM 4512 C CA . VAL A 1 551 ? -53.195 4.190 49.408 1.00 83.12 551 VAL A CA 1
ATOM 4513 C C . VAL A 1 551 ? -52.968 4.885 48.061 1.00 83.12 551 VAL A C 1
ATOM 4515 O O . VAL A 1 551 ? -53.349 6.046 47.899 1.00 83.12 551 VAL A O 1
ATOM 4518 N N . PHE A 1 552 ? -52.417 4.191 47.059 1.00 79.50 552 PHE A N 1
ATOM 4519 C CA . PHE A 1 552 ? -52.222 4.767 45.722 1.00 79.50 552 PHE A CA 1
ATOM 4520 C C . PHE A 1 552 ? -53.547 5.138 45.047 1.00 79.50 552 PHE A C 1
ATOM 4522 O O . PHE A 1 552 ? -53.630 6.187 44.408 1.00 79.50 552 PHE A O 1
ATOM 4529 N N . LYS A 1 553 ? -54.604 4.330 45.210 1.00 80.81 553 LYS A N 1
ATOM 4530 C CA . LYS A 1 553 ? -55.951 4.656 44.708 1.00 80.81 553 LYS A CA 1
ATOM 4531 C C . LYS A 1 553 ? -56.548 5.873 45.411 1.00 80.81 553 LYS A C 1
ATOM 4533 O O . LYS A 1 553 ? -57.106 6.739 44.738 1.00 80.81 553 LYS A O 1
ATOM 4538 N N . ALA A 1 554 ? -56.411 5.961 46.734 1.00 79.31 554 ALA A N 1
ATOM 4539 C CA . ALA A 1 554 ? -56.857 7.117 47.506 1.00 79.31 554 ALA A CA 1
ATOM 4540 C C . ALA A 1 554 ? -56.116 8.388 47.063 1.00 79.31 554 ALA A C 1
ATOM 4542 O O . ALA A 1 554 ? -56.753 9.402 46.775 1.00 79.31 554 ALA A O 1
ATOM 4543 N N . MET A 1 555 ? -54.795 8.312 46.888 1.00 75.81 555 MET A N 1
ATOM 4544 C CA . MET A 1 555 ? -53.981 9.413 46.374 1.00 75.81 555 MET A CA 1
ATOM 4545 C C . MET A 1 555 ? -54.410 9.817 44.957 1.00 75.81 555 MET A C 1
ATOM 4547 O O . MET A 1 555 ? -54.631 10.996 44.696 1.00 75.81 555 MET A O 1
ATOM 4551 N N . LEU A 1 556 ? -54.620 8.852 44.057 1.00 76.88 556 LEU A N 1
ATOM 4552 C CA . LEU A 1 556 ? -55.095 9.110 42.696 1.00 76.88 556 LEU A CA 1
ATOM 4553 C C . LEU A 1 556 ? -56.466 9.803 42.695 1.00 76.88 556 LEU A C 1
ATOM 4555 O O . LEU A 1 556 ? -56.686 10.722 41.909 1.00 76.88 556 LEU A O 1
ATOM 4559 N N . SER A 1 557 ? -57.367 9.408 43.601 1.00 77.06 557 SER A N 1
ATOM 4560 C CA . SER A 1 557 ? -58.681 10.041 43.762 1.00 77.06 557 SER A CA 1
ATOM 4561 C C . SER A 1 557 ? -58.601 11.456 44.349 1.00 77.06 557 SER A C 1
ATOM 4563 O O . SER A 1 557 ? -59.360 12.325 43.938 1.00 77.06 557 SER A O 1
ATOM 4565 N N . ALA A 1 558 ? -57.648 11.720 45.249 1.00 71.44 558 ALA A N 1
ATOM 4566 C CA . ALA A 1 558 ? -57.439 13.032 45.864 1.00 71.44 558 ALA A CA 1
ATOM 4567 C C . ALA A 1 558 ? -56.778 14.044 44.912 1.00 71.44 558 ALA A C 1
ATOM 4569 O O . ALA A 1 558 ? -56.980 15.254 45.036 1.00 71.44 558 ALA A O 1
ATOM 4570 N N . VAL A 1 559 ? -55.982 13.548 43.964 1.00 69.00 559 VAL A N 1
ATOM 4571 C CA . VAL A 1 559 ? -55.245 14.351 42.978 1.00 69.00 559 VAL A CA 1
ATOM 4572 C C . VAL A 1 559 ? -56.114 14.683 41.752 1.00 69.00 559 VAL A C 1
ATOM 4574 O O . VAL A 1 559 ? -55.774 15.584 40.984 1.00 69.00 559 VAL A O 1
ATOM 4577 N N . ASN A 1 560 ? -57.266 14.022 41.584 1.00 68.81 560 ASN A N 1
ATOM 4578 C CA . ASN A 1 560 ? -58.181 14.244 40.466 1.00 68.81 560 ASN A CA 1
ATOM 4579 C C . ASN A 1 560 ? -59.452 15.012 40.905 1.00 68.81 560 ASN A C 1
ATOM 4581 O O . ASN A 1 560 ? -60.128 14.574 41.833 1.00 68.81 560 ASN A O 1
ATOM 4585 N N . PRO A 1 561 ? -59.840 16.123 40.243 1.00 63.78 561 PRO A N 1
ATOM 4586 C CA . PRO A 1 561 ? -59.210 16.726 39.071 1.00 63.78 561 PRO A CA 1
ATOM 4587 C C . PRO A 1 561 ? -57.924 17.508 39.397 1.00 63.78 561 PRO A C 1
ATOM 4589 O O . PRO A 1 561 ? -57.860 18.275 40.359 1.00 63.78 561 PRO A O 1
ATOM 4592 N N . VAL A 1 562 ? -56.941 17.388 38.497 1.00 61.06 562 VAL A N 1
ATOM 4593 C CA . VAL A 1 562 ? -55.564 17.939 38.559 1.00 61.06 562 VAL A CA 1
ATOM 4594 C C . VAL A 1 562 ? -55.498 19.447 38.881 1.00 61.06 562 VAL A C 1
ATOM 4596 O O . VAL A 1 562 ? -54.500 19.944 39.400 1.00 61.06 562 VAL A O 1
ATOM 4599 N N . LYS A 1 563 ? -56.587 20.193 38.649 1.00 58.38 563 LYS A N 1
ATOM 4600 C CA . LYS A 1 563 ? -56.697 21.640 38.917 1.00 58.38 563 LYS A CA 1
ATOM 4601 C C . LYS A 1 563 ? -56.567 22.023 40.402 1.00 58.38 563 LYS A C 1
ATOM 4603 O O . LYS A 1 563 ? -56.256 23.172 40.694 1.00 58.38 563 LYS A O 1
ATOM 4608 N N . GLY A 1 564 ? -56.788 21.098 41.341 1.00 55.56 564 GLY A N 1
ATOM 4609 C CA . GLY A 1 564 ? -56.726 21.367 42.786 1.00 55.56 564 GLY A CA 1
ATOM 4610 C C . GLY A 1 564 ? -55.352 21.186 43.447 1.00 55.56 564 GLY A C 1
ATOM 4611 O O . GLY A 1 564 ? -55.227 21.455 44.643 1.00 55.56 564 GLY A O 1
ATOM 4612 N N . ILE A 1 565 ? -54.337 20.722 42.708 1.00 55.50 565 ILE A N 1
ATOM 4613 C CA . ILE A 1 565 ? -53.037 20.300 43.265 1.00 55.50 565 ILE A CA 1
ATOM 4614 C C . ILE A 1 565 ? -52.263 21.481 43.869 1.00 55.50 565 ILE A C 1
ATOM 4616 O O . ILE A 1 565 ? -51.695 21.358 44.953 1.00 55.50 565 ILE A O 1
ATOM 4620 N N . VAL A 1 566 ? -52.313 22.653 43.229 1.00 57.03 566 VAL A N 1
ATOM 4621 C CA . VAL A 1 566 ? -51.553 23.843 43.654 1.00 57.03 566 VAL A CA 1
ATOM 4622 C C . VAL A 1 566 ? -52.000 24.354 45.035 1.00 57.03 566 VAL A C 1
ATOM 4624 O O . VAL A 1 566 ? -51.174 24.829 45.808 1.00 57.03 566 VAL A O 1
ATOM 4627 N N . GLY A 1 567 ? -53.279 24.190 45.397 1.00 56.19 567 GLY A N 1
ATOM 4628 C CA . GLY A 1 567 ? -53.823 24.636 46.688 1.00 56.19 567 GLY A CA 1
ATOM 4629 C C . GLY A 1 567 ? -53.667 23.644 47.850 1.00 56.19 567 GLY A C 1
ATOM 4630 O O . GLY A 1 567 ? -53.903 24.022 48.993 1.00 56.19 567 GLY A O 1
ATOM 4631 N N . ARG A 1 568 ? -53.291 22.378 47.592 1.00 52.91 568 ARG A N 1
ATOM 4632 C CA . ARG A 1 568 ? -53.294 21.285 48.596 1.00 52.91 568 ARG A CA 1
ATOM 4633 C C . ARG A 1 568 ? -51.955 20.551 48.780 1.00 52.91 568 ARG A C 1
ATOM 4635 O O . ARG A 1 568 ? -51.905 19.546 49.489 1.00 52.91 568 ARG A O 1
ATOM 4642 N N . CYS A 1 569 ? -50.853 21.065 48.227 1.00 50.03 569 CYS A N 1
ATOM 4643 C CA . CYS A 1 569 ? -49.521 20.442 48.319 1.00 50.03 569 CYS A CA 1
ATOM 4644 C C . CYS A 1 569 ? -49.038 20.140 49.754 1.00 50.03 569 CYS A C 1
ATOM 4646 O O . CYS A 1 569 ? -48.375 19.127 49.972 1.00 50.03 569 CYS A O 1
ATOM 4648 N N . GLN A 1 570 ? -49.367 20.974 50.750 1.00 51.78 570 GLN A N 1
ATOM 4649 C CA . GLN A 1 570 ? -48.966 20.733 52.148 1.00 51.78 570 GLN A CA 1
ATOM 4650 C C . GLN A 1 570 ? -49.763 19.605 52.831 1.00 51.78 570 GLN A C 1
ATOM 4652 O O . GLN A 1 570 ? -49.218 18.933 53.705 1.00 51.78 570 GLN A O 1
ATOM 4657 N N . GLN A 1 571 ? -51.012 19.362 52.416 1.00 52.44 571 GLN A N 1
ATOM 4658 C CA . GLN A 1 571 ? -51.863 18.296 52.961 1.00 52.44 571 GLN A CA 1
ATOM 4659 C C . GLN A 1 571 ? -51.436 16.923 52.411 1.00 52.44 571 GLN A C 1
ATOM 4661 O O . GLN A 1 571 ? -51.188 15.999 53.178 1.00 52.44 571 GLN A O 1
ATOM 4666 N N . LEU A 1 572 ? -51.205 16.833 51.093 1.00 53.03 572 LEU A N 1
ATOM 4667 C CA . LEU A 1 572 ? -50.735 15.615 50.412 1.00 53.03 572 LEU A CA 1
ATOM 4668 C C . LEU A 1 572 ? -49.377 15.122 50.940 1.00 53.03 572 LEU A C 1
ATOM 4670 O O . LEU A 1 572 ? -49.146 13.916 51.039 1.00 53.03 572 LEU A O 1
ATOM 4674 N N . ARG A 1 573 ? -48.482 16.046 51.323 1.00 49.31 573 ARG A N 1
ATOM 4675 C CA . ARG A 1 573 ? -47.208 15.701 51.970 1.00 49.31 573 ARG A CA 1
ATOM 4676 C C . ARG A 1 573 ? -47.420 15.078 53.354 1.00 49.31 573 ARG A C 1
ATOM 4678 O O . ARG A 1 573 ? -46.742 14.110 53.665 1.00 49.31 573 ARG A O 1
ATOM 4685 N N . LYS A 1 574 ? -48.353 15.584 54.170 1.00 48.31 574 LYS A N 1
ATOM 4686 C CA . LYS A 1 574 ? -48.639 15.023 55.506 1.00 48.31 574 LYS A CA 1
ATOM 4687 C C . LYS A 1 574 ? -49.252 13.622 55.430 1.00 48.31 574 LYS A C 1
ATOM 4689 O O . LYS A 1 574 ? -48.791 12.733 56.140 1.00 48.31 574 LYS A O 1
ATOM 4694 N N . ASP A 1 575 ? -50.200 13.411 54.521 1.00 49.94 575 ASP A N 1
ATOM 4695 C CA . ASP A 1 575 ? -50.894 12.123 54.383 1.00 49.94 575 ASP A CA 1
ATOM 4696 C C . ASP A 1 575 ? -49.960 11.018 53.846 1.00 49.94 575 ASP A C 1
ATOM 4698 O O . ASP A 1 575 ? -50.030 9.871 54.285 1.00 49.94 575 ASP A O 1
ATOM 4702 N N . SER A 1 576 ? -49.000 11.376 52.983 1.00 47.31 576 SER A N 1
ATOM 4703 C CA . SER A 1 576 ? -47.975 10.446 52.476 1.00 47.31 576 SER A CA 1
ATOM 4704 C C . SER A 1 576 ? -46.972 10.004 53.555 1.00 47.31 576 SER A C 1
ATOM 4706 O O . SER A 1 576 ? -46.456 8.891 53.497 1.00 47.31 576 SER A O 1
ATOM 4708 N N . TYR A 1 577 ? -46.685 10.856 54.549 1.00 40.75 577 TYR A N 1
ATOM 4709 C CA . TYR A 1 577 ? -45.762 10.527 55.644 1.00 40.75 577 TYR A CA 1
ATOM 4710 C C . TYR A 1 577 ? -46.412 9.671 56.742 1.00 40.75 577 TYR A C 1
ATOM 4712 O O . TYR A 1 577 ? -45.708 8.909 57.395 1.00 40.75 577 TYR A O 1
ATOM 4720 N N . HIS A 1 578 ? -47.728 9.765 56.961 1.00 42.53 578 HIS A N 1
ATOM 4721 C CA . HIS A 1 578 ? -48.421 8.948 57.969 1.00 42.53 578 HIS A CA 1
ATOM 4722 C C . HIS A 1 578 ? -48.746 7.522 57.495 1.00 42.53 578 HIS A C 1
ATOM 4724 O O . HIS A 1 578 ? -48.834 6.626 58.327 1.00 42.53 578 HIS A O 1
ATOM 4730 N N . GLY A 1 579 ? -48.849 7.281 56.183 1.00 43.44 579 GLY A N 1
ATOM 4731 C CA . GLY A 1 579 ? -49.057 5.934 55.630 1.00 43.44 579 GLY A CA 1
ATOM 4732 C C . GLY A 1 579 ? -47.807 5.042 55.577 1.00 43.44 579 GLY A C 1
ATOM 4733 O O . GLY A 1 579 ? -47.942 3.836 55.426 1.00 43.44 579 GLY A O 1
ATOM 4734 N N . CYS A 1 580 ? -46.601 5.610 55.711 1.00 35.34 580 CYS A N 1
ATOM 4735 C CA . CYS A 1 580 ? -45.329 4.875 55.609 1.00 35.34 580 CYS A CA 1
ATOM 4736 C C . CYS A 1 580 ? -44.672 4.540 56.965 1.00 35.34 580 CYS A C 1
ATOM 4738 O O . CYS A 1 580 ? -43.579 3.978 56.972 1.00 35.34 580 CYS A O 1
ATOM 4740 N N . VAL A 1 581 ? -45.276 4.917 58.102 1.00 33.16 581 VAL A N 1
ATOM 4741 C CA . VAL A 1 581 ? -44.692 4.740 59.456 1.00 33.16 581 VAL A CA 1
ATOM 4742 C C . VAL A 1 581 ? -45.504 3.763 60.328 1.00 33.16 581 VAL A C 1
ATOM 4744 O O . VAL A 1 581 ? -45.335 3.728 61.543 1.00 33.16 581 VAL A O 1
ATOM 4747 N N . HIS A 1 582 ? -46.342 2.914 59.732 1.00 31.62 582 HIS A N 1
ATOM 4748 C CA . HIS A 1 582 ? -46.986 1.808 60.449 1.00 31.62 582 HIS A CA 1
ATOM 4749 C C . HIS A 1 582 ? -46.776 0.466 59.768 1.00 31.62 582 HIS A C 1
ATOM 4751 O O . HIS A 1 582 ? -46.938 0.409 58.530 1.00 31.62 582 HIS A O 1
#

Secondary structure (DSSP, 8-state):
-HHHHHS-HHHHHHHHHT-HHHHHHHHHHHHHHHHHHHHHHHHHHHHHHHHHHHHHHHHHHHHT-STT--HHHHHHSHHHHHHHHHHHHHHHHHHHHHHHHS-HHHHHHHHHHHHHHHTTSSS--TTHHHHHHHTS--S---STTPPPPTTTTHHHHTTS---HHHHHHHHHHHHHS-TT--TTT--SGGGHHHHTHHHHHHHHHHGGG-HHHHHT-HHHHHHHHHHH-SS-SEEEEETTEEEEHHHHHTT-HHHHHHHTTTT-HHHHHHHHHHHHHHHHHHHHHHHHHTSTT-S-HHHHHHTHHHHHHHHHHHHHHHHHHHHHHS-TTTGGG-PPPTT-----HHHHHHHHHHHHHHHHHHHHHHHHT---TT-SS--HHHHHHHHHHHHHHHHHHHHHHHHHHTS-HHHHHHHHHHHHHHHHHHHHHTTT-SS---GGG-TT--SSSPPPP---SSS-SSHHHHHHHHHHHHT-TTTEEEETTTTEEEETTT--EEEETHHHHHHHHHHHHHHHHHHHHHHHHHHHHHHHHHHHHIIIIITT-HHHHHHHHHHHHHH-SGGGHHHHHHHHHHHHHHTT--

Foldseek 3Di:
DCVCPVCDVVNVVVVCVVDPVSVVVLVVCCVVCLVVLVVVVVLLVVLVVLVVVVQVVQVCQVVCVPPPHHLVNLCVDLVSLLVLLVSLLVSLVSLVVCVAVAAQVRSLVSLVSNCVSCVVPDDDPVCSVLSCLLSHGPVDDNDPPDDDDPLPPLVNLPSDDHDPVSLVSSLVCLLPHLSLPQCLLVVDPVCQLVSCQQSLLSNVSSCSPPLCCQAPVLVNLLSSCVRHPLQDQWGDNPDRDIDRNCRVSVVHVSNNVSCVNNVDPVNNVVSVVVLVVLCVVLVVVVVVCPPPPNPDPVNCVVCVVVVSVSVSSCVSSVVSCCRVVPDPPPPSDDPPPPPPPPDPVLVVVLLVVLQVLLVVLQVLLQVLLDFDPPDPAQCQLVSLVVLLVVLVVQQVVLVVCCSNSVHPSNVSSVLSLLLSLVVLLLQQCLVLDPDRQDLVNDPSADPSRGRDADDDPDPTRGSLSSSLVSVCSLVPPVFWDADPVQQFIAGPPPRDTRDHPCSVVSQCSNRNPSSVVSSVVSVVSVVVVVVVVVVCCCVPPQVPDPLNVVVVVVLVVVCPPVVCCVVCVVVSVVSVVVSVPD

Radius of gyration: 36.8 Å; chains: 1; bounding box: 95×73×101 Å

pLDDT: mean 84.07, std 13.81, range [30.98, 97.5]

InterPro domains:
  IPR019393 WASH complex, subunit strumpellin [PF10266] (9-328)
  IPR019393 WASH complex, subunit strumpellin [PF10266] (343-568)
  IPR019393 WASH complex, subunit strumpellin [PTHR15691] (8-331)

Sequence (582 aa):
MMKYRDNGPEYYDSKLEAKPELQDLDDEFRENNIEILSRFYLAFESVHKYIVDLIRYLDDLYEGVYIQQTLETVLLNEDGKQLLCEALYLYGVMLLVIDQKMEGEVRERMLVSYYRYSAARSSADSNLDDICKLLRSTGYSSQSGVKRPANYPESYFQRVPISATFISMVIGRLRSDDIYNQVSAYPLPEHRSTALANQAAMLYVCLYFIPSILQTQQAKMREIVDKYFPDNWVISVYMGITVNLVEAWEPYKAAKIALNYTLDSANIREQASRYSVSMEGLRPQIQQLLKEGFLREEIVLDNIPKLLNCLRDCNVSIRWLMLHTADSGRAFCRPLDPCMKWVDPKQLLEDGIRKELVRRVAYALHKGLIFNPKAKTSELMPKLKEMAATMDGFYRSFEYIQDYVSIYGLKIWQEEVSRIINYNVEQECNSFLRTKIQDWQSVYQSTHIPIPKFPSVDESATFIGRLCREILRITDPKMTCYMDQLNTWYDLKTHQEVTNNRLFSEIQDTLGTFGLNGLDRLLCFMIVKELQNFLTVLQKTILRDKAMVDVFKAMLSAVNPVKGIVGRCQQLRKDSYHGCVH

Organism: NCBI:txid62062